Protein AF-A0A3B0MVW6-F1 (afdb_monomer)

InterPro domains:
  IPR001594 Palmitoyltransferase, DHHC domain [PF01529] (169-292)
  IPR039859 Palmitoyltransferase PFA4/ZDHHC16/ZDHHC20/ERF2-like [PTHR12246] (70-344)

pLDDT: mean 76.46, std 26.54, range [25.19, 98.81]

Radius of gyration: 31.31 Å; Cα contacts (8 Å, |Δi|>4): 358; chains: 1; bounding box: 94×56×125 Å

Nearest PDB structures (foldseek):
  6bml-assembly1_A  TM=8.514E-01  e=3.627E-17  Homo sapiens
  6bmm-assembly1_B  TM=8.543E-01  e=1.195E-16  Homo sapiens
  7khm-assembly1_B  TM=8.404E-01  e=5.907E-17  Homo sapiens
  6bmn-assembly1_A  TM=8.237E-01  e=4.756E-17  Homo sapiens
  6bms-assembly1_A  TM=8.047E-01  e=3.345E-16  Danio rerio

Secondary structure (DSSP, 8-state):
--------PPPGGGSHHHHHHHGGG---PPP-PPP----------------------------------GGGGHHHHHHHHHHHHHHHHHIIIIIHHHHHHHHHHHSS--HHHHHHHHHHHHHHHHHHHHHHHHHHS---B---SGGGBTT-TT----S----B-TTSPBPEETTTTEEPPTT-EEETTTTEEETT--EEEGGGTEEE-TTTHHHHHHHHHHHHHHHHHHHHHHHHHHHHHHH-TTS-HHHHHHHHHHHHHHHHHHHHHHHHHHHHHHHHHHT--HHHHHHHHTSS----PPPTT---HHHHHHHHH-S-GGGTTSS-------SS--PPPTHHHHHHHHHHHHHHHHHHHHHHHHHHTT-----------

Foldseek 3Di:
DDDDDDDDDDDPPPPVVVVVVVVVPDDDDDDDDDDDDDDDDDDDDDDDDDPDDDPDDDDDDDDPVVPPPPVLCVLQVVVVVLVCLLVVLLVVQFLVVQQVVCCVPPVDDDPVSVVVVCVLVVLVVQLVVLLVLLQPPAQAADDPDPLFALVDPPDPRPADADDADPVRHFDADPQANTTAFPCWDQDPQVSGIGFVWQACDSNSSHTHHQGRVLSVLLNLVSLLVSLVVSLVRLVVSLVVLVPDPPRDPVSNVSSVVSNVSSVVSNVVSVVVSVVVLVCLQLVHGNVRVVVQVVDPDVDPDGPQQDQGRVVSLCSRQHDDPVCSSPSDHPDPDSSRHGDTYPVVCVVCVVPCVVVVVVVVVVVVVVVVVVPDDDDDDDDDD

Structure (mmCIF, N/CA/C/O backbone):
data_AF-A0A3B0MVW6-F1
#
_entry.id   AF-A0A3B0MVW6-F1
#
loop_
_atom_site.group_PDB
_atom_site.id
_atom_site.type_symbol
_atom_site.label_atom_id
_atom_site.label_alt_id
_atom_site.label_comp_id
_atom_site.label_asym_id
_atom_site.label_entity_id
_atom_site.label_seq_id
_atom_site.pdbx_PDB_ins_code
_atom_site.Cartn_x
_atom_site.Cartn_y
_atom_site.Cartn_z
_atom_site.occupancy
_atom_site.B_iso_or_equiv
_atom_site.auth_seq_id
_atom_site.auth_comp_id
_atom_site.auth_asym_id
_atom_site.auth_atom_id
_atom_site.pdbx_PDB_model_num
ATOM 1 N N . MET A 1 1 ? 53.316 -3.640 49.713 1.00 35.91 1 MET A N 1
ATOM 2 C CA . MET A 1 1 ? 52.157 -4.104 50.487 1.00 35.91 1 MET A CA 1
ATOM 3 C C . MET A 1 1 ? 51.073 -3.049 50.360 1.00 35.91 1 MET A C 1
ATOM 5 O O . MET A 1 1 ? 51.071 -2.122 51.151 1.00 35.91 1 MET A O 1
ATOM 9 N N . ASP A 1 2 ? 50.191 -3.028 49.374 1.00 34.50 2 ASP A N 1
ATOM 10 C CA . ASP A 1 2 ? 50.035 -3.757 48.115 1.00 34.50 2 ASP A CA 1
ATOM 11 C C . ASP A 1 2 ? 49.175 -2.858 47.217 1.00 34.50 2 ASP A C 1
ATOM 13 O O . ASP A 1 2 ? 48.201 -2.274 47.688 1.00 34.50 2 ASP A O 1
ATOM 17 N N . ASP A 1 3 ? 49.570 -2.743 45.950 1.00 37.50 3 ASP A N 1
ATOM 18 C CA . ASP A 1 3 ? 48.736 -2.258 44.850 1.00 37.50 3 ASP A CA 1
ATOM 19 C C . ASP A 1 3 ? 47.790 -3.395 44.438 1.00 37.50 3 ASP A C 1
ATOM 21 O O . ASP A 1 3 ? 48.255 -4.490 44.111 1.00 37.50 3 ASP A O 1
ATOM 25 N N . GLN A 1 4 ? 46.482 -3.143 44.384 1.00 35.66 4 GLN A N 1
ATOM 26 C CA . GLN A 1 4 ? 45.537 -3.996 43.658 1.00 35.66 4 GLN A CA 1
ATOM 27 C C . GLN A 1 4 ? 44.756 -3.158 42.644 1.00 35.66 4 GLN A C 1
ATOM 29 O O . GLN A 1 4 ? 43.814 -2.446 42.975 1.00 35.66 4 GLN A O 1
ATOM 34 N N . ASN A 1 5 ? 45.203 -3.266 41.391 1.00 33.91 5 ASN A N 1
ATOM 35 C CA . ASN A 1 5 ? 44.454 -2.927 40.188 1.00 33.91 5 ASN A CA 1
ATOM 36 C C . ASN A 1 5 ? 43.466 -4.062 39.884 1.00 33.91 5 ASN A C 1
ATOM 38 O O . ASN A 1 5 ? 43.894 -5.186 39.604 1.00 33.91 5 ASN A O 1
ATOM 42 N N . ASP A 1 6 ? 42.174 -3.750 39.852 1.00 35.50 6 AS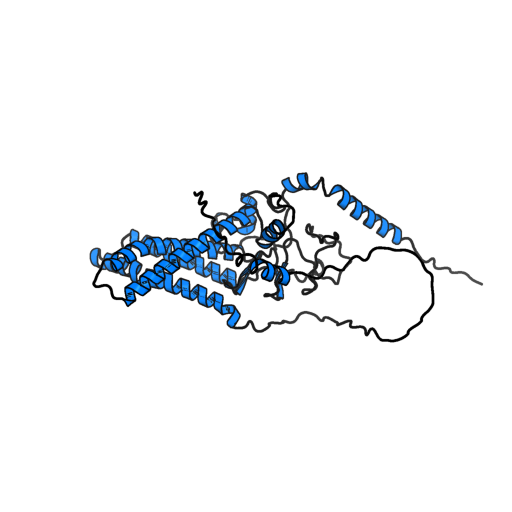P A N 1
ATOM 43 C CA . ASP A 1 6 ? 41.150 -4.631 39.297 1.00 35.50 6 ASP A CA 1
ATOM 44 C C . ASP A 1 6 ? 41.305 -4.713 37.770 1.00 35.50 6 ASP A C 1
ATOM 46 O O . ASP A 1 6 ? 41.082 -3.752 37.030 1.00 35.50 6 ASP A O 1
ATOM 50 N N . LYS A 1 7 ? 41.719 -5.891 37.293 1.00 33.12 7 LYS A N 1
ATOM 51 C CA . LYS A 1 7 ? 41.686 -6.269 35.878 1.00 33.12 7 LYS A CA 1
ATOM 52 C C . LYS A 1 7 ? 40.265 -6.687 35.506 1.00 33.12 7 LYS A C 1
ATOM 54 O O . LYS A 1 7 ? 39.747 -7.666 36.034 1.00 33.12 7 LYS A O 1
ATOM 59 N N . ILE A 1 8 ? 39.685 -5.988 34.537 1.00 31.53 8 ILE A N 1
ATOM 60 C CA . ILE A 1 8 ? 38.515 -6.447 33.786 1.00 31.53 8 ILE A CA 1
ATOM 61 C C . ILE A 1 8 ? 38.961 -7.638 32.927 1.00 31.53 8 ILE A C 1
ATOM 63 O O . ILE A 1 8 ? 39.824 -7.494 32.061 1.00 31.53 8 ILE A O 1
ATOM 67 N N . ILE A 1 9 ? 38.400 -8.815 33.205 1.00 33.56 9 ILE A N 1
ATOM 68 C CA . ILE A 1 9 ? 38.498 -10.007 32.360 1.00 33.56 9 ILE A CA 1
ATOM 69 C C . ILE A 1 9 ? 37.466 -9.826 31.245 1.00 33.56 9 ILE A C 1
ATOM 71 O O . ILE A 1 9 ? 36.275 -9.702 31.520 1.00 33.56 9 ILE A O 1
ATOM 75 N N . ILE A 1 10 ? 37.935 -9.744 30.003 1.00 34.28 10 ILE A N 1
ATOM 76 C CA . ILE A 1 10 ? 37.094 -9.821 28.809 1.00 34.28 10 ILE A CA 1
ATOM 77 C C . ILE A 1 10 ? 37.116 -11.293 28.394 1.00 34.28 10 ILE A C 1
ATOM 79 O O . ILE A 1 10 ? 38.193 -11.829 28.143 1.00 34.28 10 ILE A O 1
ATOM 83 N N . ASP A 1 11 ? 35.950 -11.939 28.390 1.00 31.08 11 ASP A N 1
ATOM 84 C CA . ASP A 1 11 ? 35.772 -13.306 27.895 1.00 31.08 11 ASP A CA 1
ATOM 85 C C . ASP A 1 11 ? 36.187 -13.389 26.413 1.00 31.08 11 ASP A C 1
ATOM 87 O O . ASP A 1 11 ? 35.644 -12.680 25.564 1.00 31.08 11 ASP A O 1
ATOM 91 N N . GLU A 1 12 ? 37.140 -14.271 26.101 1.00 37.81 12 GLU A N 1
ATOM 92 C CA . GLU A 1 12 ? 37.668 -14.527 24.747 1.00 37.81 12 GLU A CA 1
ATOM 93 C C . GLU A 1 12 ? 36.702 -15.329 23.844 1.00 37.81 12 GLU A C 1
ATOM 95 O O . GLU A 1 12 ? 37.015 -15.597 22.687 1.00 37.81 12 GLU A O 1
ATOM 100 N N . ASP A 1 13 ? 35.490 -15.651 24.303 1.00 37.66 13 ASP A N 1
ATOM 101 C CA . ASP A 1 13 ? 34.537 -16.488 23.554 1.00 37.66 13 ASP A CA 1
ATOM 102 C C . ASP A 1 13 ? 33.644 -15.716 22.556 1.00 37.66 13 ASP A C 1
ATOM 104 O O . ASP A 1 13 ? 32.776 -16.307 21.910 1.00 37.66 13 ASP A O 1
ATOM 108 N N . PHE A 1 14 ? 33.838 -14.401 22.380 1.00 33.31 14 PHE A N 1
ATOM 109 C CA . PHE A 1 14 ? 33.012 -13.593 21.464 1.00 33.31 14 PHE A CA 1
ATOM 110 C C . PHE A 1 14 ? 33.599 -13.426 20.046 1.00 33.31 14 PHE A C 1
ATOM 112 O O . PHE A 1 14 ? 32.876 -13.025 19.132 1.00 33.31 14 PHE A O 1
ATOM 119 N N . GLU A 1 15 ? 34.873 -13.771 19.813 1.00 34.25 15 GLU A N 1
ATOM 120 C CA . GLU A 1 15 ? 35.522 -13.602 18.495 1.00 34.25 15 GLU A CA 1
ATOM 121 C C . GLU A 1 15 ? 35.355 -14.800 17.534 1.00 34.25 15 GLU A C 1
ATOM 123 O O . GLU A 1 15 ? 35.501 -14.638 16.317 1.00 34.25 15 GLU A O 1
ATOM 128 N N . ASP A 1 16 ? 34.983 -15.991 18.017 1.00 36.12 16 ASP A N 1
ATOM 129 C CA . ASP A 1 16 ? 34.951 -17.207 17.179 1.00 36.12 16 ASP A CA 1
ATOM 130 C C . ASP A 1 16 ? 33.606 -17.482 16.476 1.00 36.12 16 ASP A C 1
ATOM 132 O O . ASP A 1 16 ? 33.534 -18.268 15.520 1.00 36.12 16 ASP A O 1
ATOM 136 N N . THR A 1 17 ? 32.533 -16.780 16.851 1.00 35.75 17 THR A N 1
ATOM 137 C CA . THR A 1 17 ? 31.243 -16.855 16.139 1.00 35.75 17 THR A CA 1
ATOM 138 C C . THR A 1 17 ? 31.172 -15.968 14.896 1.00 35.75 17 THR A C 1
ATOM 140 O O . THR A 1 17 ? 30.440 -16.297 13.962 1.00 35.75 17 THR A O 1
ATOM 143 N N . GLU A 1 18 ? 31.958 -14.890 14.818 1.00 35.94 18 GLU A N 1
ATOM 144 C CA . GLU A 1 18 ? 31.921 -13.969 13.671 1.00 35.94 18 GLU A CA 1
ATOM 145 C C . GLU A 1 18 ? 32.776 -14.466 12.488 1.00 35.94 18 GLU A C 1
ATOM 147 O O . GLU A 1 18 ? 32.413 -14.279 11.322 1.00 35.94 18 GLU A O 1
ATOM 152 N N . LYS A 1 19 ? 33.853 -15.220 12.763 1.00 33.47 19 LYS A N 1
ATOM 153 C CA . LYS A 1 19 ? 34.690 -15.847 11.721 1.00 33.47 19 LYS A CA 1
ATOM 154 C C . LYS A 1 19 ? 33.980 -16.958 10.943 1.00 33.47 19 LYS A C 1
ATOM 156 O O . LYS A 1 19 ? 34.236 -17.113 9.752 1.00 33.47 19 LYS A O 1
ATOM 161 N N . ASN A 1 20 ? 33.050 -17.690 11.559 1.00 33.62 20 ASN A N 1
ATOM 162 C CA . ASN A 1 20 ? 32.377 -18.821 10.905 1.00 33.62 20 ASN A CA 1
ATOM 163 C C . ASN A 1 20 ? 31.206 -18.425 9.983 1.00 33.62 20 ASN A C 1
ATOM 165 O O . ASN A 1 20 ? 30.784 -19.229 9.151 1.00 33.62 20 ASN A O 1
ATOM 169 N N . VAL A 1 21 ? 30.689 -17.194 10.066 1.00 34.56 21 VAL A N 1
ATOM 170 C CA . VAL A 1 21 ? 29.580 -16.740 9.200 1.00 34.56 21 VAL A CA 1
ATOM 171 C C . VAL A 1 21 ? 30.094 -16.160 7.873 1.00 34.56 21 VAL A C 1
ATOM 173 O O . VAL A 1 21 ? 29.443 -16.311 6.833 1.00 34.56 21 VAL A O 1
ATOM 176 N N . LEU A 1 22 ? 31.299 -15.578 7.867 1.00 32.88 22 LEU A N 1
ATOM 177 C CA . LEU A 1 22 ? 31.880 -14.901 6.701 1.00 32.88 22 LEU A CA 1
ATOM 178 C C . LEU A 1 22 ? 32.465 -15.845 5.631 1.00 32.88 22 LEU A C 1
ATOM 180 O O . LEU A 1 22 ? 32.549 -15.453 4.465 1.00 32.88 22 LEU A O 1
ATOM 184 N N . ASP A 1 23 ? 32.790 -17.097 5.963 1.00 33.84 23 ASP A N 1
ATOM 185 C CA . ASP A 1 23 ? 33.356 -18.056 4.996 1.00 33.84 23 ASP A CA 1
ATOM 186 C C . ASP A 1 23 ? 32.309 -18.744 4.093 1.00 33.84 23 ASP A C 1
ATOM 188 O O . ASP A 1 23 ? 32.658 -19.361 3.084 1.00 33.84 23 ASP A O 1
ATOM 192 N N . SER A 1 24 ? 31.010 -18.578 4.370 1.00 32.91 24 SER A N 1
ATOM 193 C CA . SER A 1 24 ? 29.929 -19.209 3.589 1.00 32.91 24 SER A CA 1
ATOM 194 C C . SER A 1 24 ? 29.554 -18.481 2.282 1.00 32.91 24 SER A C 1
ATOM 196 O O . SER A 1 24 ? 28.826 -19.036 1.457 1.00 32.91 24 SER A O 1
ATOM 198 N N . TYR A 1 25 ? 30.088 -17.275 2.041 1.00 31.88 25 TYR A N 1
ATOM 199 C CA . TYR A 1 25 ? 29.772 -16.445 0.863 1.00 31.88 25 TYR A CA 1
ATOM 200 C C . TYR A 1 25 ? 30.957 -16.182 -0.083 1.00 31.88 25 TYR A C 1
ATOM 202 O O . TYR A 1 25 ? 30.869 -15.340 -0.984 1.00 31.88 25 TYR A O 1
ATOM 210 N N . ARG A 1 26 ? 32.065 -16.921 0.047 1.00 27.62 26 ARG A N 1
ATOM 211 C CA . ARG A 1 26 ? 33.210 -16.781 -0.865 1.00 27.62 26 ARG A CA 1
ATOM 212 C C . ARG A 1 26 ? 32.991 -17.555 -2.169 1.00 27.62 26 ARG A C 1
ATOM 214 O O . ARG A 1 26 ? 33.147 -18.770 -2.237 1.00 27.62 26 ARG A O 1
ATOM 221 N N . ILE A 1 27 ? 32.672 -16.832 -3.242 1.00 32.84 27 ILE A N 1
ATOM 222 C CA . ILE A 1 27 ? 32.778 -17.346 -4.616 1.00 32.84 27 ILE A CA 1
ATOM 223 C C . ILE A 1 27 ? 34.277 -17.523 -4.942 1.00 32.84 27 ILE A C 1
ATOM 225 O O . ILE A 1 27 ? 35.042 -16.585 -4.705 1.00 32.84 27 ILE A O 1
ATOM 229 N N . PRO A 1 28 ? 34.737 -18.663 -5.499 1.00 28.55 28 PRO A N 1
ATOM 230 C CA . PRO A 1 28 ? 36.160 -18.884 -5.751 1.00 28.55 28 PRO A CA 1
ATOM 231 C C . PRO A 1 28 ? 36.684 -17.933 -6.833 1.00 28.55 28 PRO A C 1
ATOM 233 O O . PRO A 1 28 ? 36.328 -18.048 -8.008 1.00 28.55 28 PRO A O 1
ATOM 236 N N . THR A 1 29 ? 37.564 -17.005 -6.463 1.00 30.70 29 THR A N 1
ATOM 237 C CA . THR A 1 29 ? 38.354 -16.232 -7.425 1.00 30.70 29 THR A CA 1
ATOM 238 C C . THR A 1 29 ? 39.538 -17.071 -7.893 1.00 30.70 29 THR A C 1
ATOM 240 O O . THR A 1 29 ? 40.352 -17.535 -7.096 1.00 30.70 29 THR A O 1
ATOM 243 N N . ARG A 1 30 ? 39.615 -17.269 -9.210 1.00 28.45 30 ARG A N 1
ATOM 244 C CA . ARG A 1 30 ? 40.700 -17.942 -9.928 1.00 28.45 30 ARG A CA 1
ATOM 245 C C . ARG A 1 30 ? 42.053 -17.336 -9.522 1.00 28.45 30 ARG A C 1
ATOM 247 O O . ARG A 1 30 ? 42.247 -16.133 -9.674 1.00 28.45 30 ARG A O 1
ATOM 254 N N . ARG A 1 31 ? 42.969 -18.168 -9.014 1.00 26.77 31 ARG A N 1
ATOM 255 C CA . ARG A 1 31 ? 44.375 -17.807 -8.768 1.00 26.77 31 ARG A CA 1
ATOM 256 C C . ARG A 1 31 ? 45.007 -17.302 -10.067 1.00 26.77 31 ARG A C 1
ATOM 258 O O . ARG A 1 31 ? 44.973 -17.997 -11.079 1.00 26.77 31 ARG A O 1
ATOM 265 N N . THR A 1 32 ? 45.589 -16.113 -10.006 1.00 28.41 32 THR A N 1
ATOM 266 C CA . THR A 1 32 ? 46.620 -15.633 -10.925 1.00 28.41 32 THR A CA 1
ATOM 267 C C . THR A 1 32 ? 47.927 -16.338 -10.564 1.00 28.41 32 THR A C 1
ATOM 269 O O . THR A 1 32 ? 48.502 -16.060 -9.509 1.00 28.41 32 THR A O 1
ATOM 272 N N . GLU A 1 33 ? 48.366 -17.284 -11.390 1.00 30.30 33 GLU A N 1
ATOM 273 C CA . GLU A 1 33 ? 49.741 -17.783 -11.342 1.00 30.30 33 GLU A CA 1
ATOM 274 C C . GLU A 1 33 ? 50.641 -16.835 -12.133 1.00 30.30 33 GLU A C 1
ATOM 276 O O . GLU A 1 33 ? 50.281 -16.367 -13.211 1.00 30.30 33 GLU A O 1
ATOM 281 N N . LYS A 1 34 ? 51.766 -16.499 -11.501 1.00 28.83 34 LYS A N 1
ATOM 282 C CA . LYS A 1 34 ? 52.817 -15.616 -11.992 1.00 28.83 34 LYS A CA 1
ATOM 283 C C . LYS A 1 34 ? 53.531 -16.240 -13.186 1.00 28.83 34 LYS A C 1
ATOM 285 O O . LYS A 1 34 ? 53.834 -17.432 -13.166 1.00 28.83 34 LYS A O 1
ATOM 290 N N . ASP A 1 35 ? 53.871 -15.383 -14.137 1.00 28.61 35 ASP A N 1
ATOM 291 C CA . ASP A 1 35 ? 54.843 -15.642 -15.189 1.00 28.61 35 ASP A CA 1
ATOM 292 C C . ASP A 1 35 ? 56.196 -16.068 -14.595 1.00 28.61 35 ASP A C 1
ATOM 294 O O . ASP A 1 35 ? 56.714 -15.428 -13.678 1.00 28.61 35 ASP A O 1
ATOM 298 N N . ASN A 1 36 ? 56.764 -17.141 -15.142 1.00 27.59 36 ASN A N 1
ATOM 299 C CA . ASN A 1 36 ? 58.202 -17.381 -15.194 1.00 27.59 36 ASN A CA 1
ATOM 300 C C . ASN A 1 36 ? 58.505 -18.099 -16.517 1.00 27.59 36 ASN A C 1
ATOM 302 O O . ASN A 1 36 ? 57.854 -19.082 -16.873 1.00 27.59 36 ASN A O 1
ATOM 306 N N . GLU A 1 37 ? 59.461 -17.542 -17.250 1.00 31.14 37 GLU A N 1
ATOM 307 C CA . GLU A 1 37 ? 59.842 -17.885 -18.618 1.00 31.14 37 GLU A CA 1
ATOM 308 C C . GLU A 1 37 ? 60.643 -19.201 -18.736 1.00 31.14 37 GLU A C 1
ATOM 310 O O . GLU A 1 37 ? 61.277 -19.645 -17.780 1.00 31.14 37 GLU A O 1
ATOM 315 N N . ASN A 1 38 ? 60.693 -19.706 -19.981 1.00 27.23 38 ASN A N 1
ATOM 316 C CA . ASN A 1 38 ? 61.663 -20.637 -20.593 1.00 27.23 38 ASN A CA 1
ATOM 317 C C . ASN A 1 38 ? 61.437 -22.160 -20.462 1.00 27.23 38 ASN A C 1
ATOM 319 O O . ASN A 1 38 ? 61.900 -22.778 -19.514 1.00 27.23 38 ASN A O 1
ATOM 323 N N . GLU A 1 39 ? 60.841 -22.786 -21.494 1.00 28.84 39 GLU A N 1
ATOM 324 C CA . GLU A 1 39 ? 61.505 -23.785 -22.374 1.00 28.84 39 GLU A CA 1
ATOM 325 C C . GLU A 1 39 ? 60.558 -24.374 -23.462 1.00 28.84 39 GLU A C 1
ATOM 327 O O . GLU A 1 39 ? 59.334 -24.282 -23.333 1.00 28.84 39 GLU A O 1
ATOM 332 N N . PRO A 1 40 ? 61.091 -24.924 -24.580 1.00 30.55 40 PRO A N 1
ATOM 333 C CA . PRO A 1 40 ? 60.383 -25.011 -25.859 1.00 30.55 40 PRO A CA 1
ATOM 334 C C . PRO A 1 40 ? 59.656 -26.340 -26.153 1.00 30.55 40 PRO A C 1
ATOM 336 O O . PRO A 1 40 ? 60.060 -27.424 -25.750 1.00 30.55 40 PRO A O 1
ATOM 339 N N . LEU A 1 41 ? 58.595 -26.196 -26.960 1.00 29.83 41 LEU A N 1
ATOM 340 C CA . LEU A 1 41 ? 57.995 -27.123 -27.935 1.00 29.83 41 LEU A CA 1
ATOM 341 C C . LEU A 1 41 ? 58.355 -28.617 -27.842 1.00 29.83 41 LEU A C 1
ATOM 343 O O . LEU A 1 41 ? 59.402 -29.022 -28.335 1.00 29.83 41 LEU A O 1
ATOM 347 N N . LEU A 1 42 ? 57.383 -29.461 -27.465 1.00 29.36 42 LEU A N 1
ATOM 348 C CA . LEU A 1 42 ? 57.302 -30.834 -27.978 1.00 29.36 42 LEU A CA 1
ATOM 349 C C . LEU A 1 42 ? 55.853 -31.335 -28.120 1.00 29.36 42 LEU A C 1
ATOM 351 O O . LEU A 1 42 ? 55.031 -31.317 -27.206 1.00 29.36 42 LEU A O 1
ATOM 355 N N . HIS A 1 43 ? 55.584 -31.802 -29.336 1.00 30.81 43 HIS A N 1
ATOM 356 C CA . HIS A 1 43 ? 54.401 -32.485 -2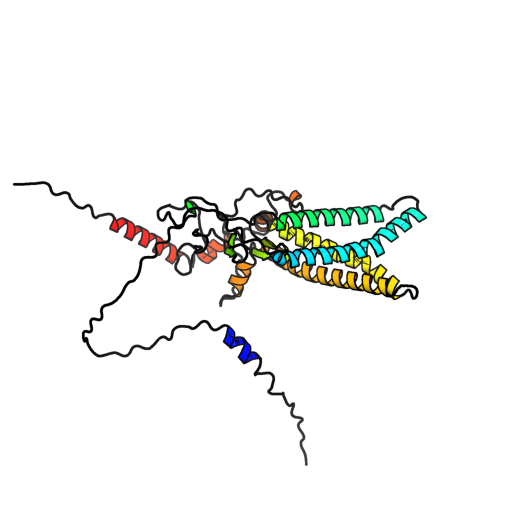9.842 1.00 30.81 43 HIS A CA 1
ATOM 357 C C . HIS A 1 43 ? 53.758 -33.491 -28.866 1.00 30.81 43 HIS A C 1
ATOM 359 O O . HIS A 1 43 ? 54.382 -34.482 -28.486 1.00 30.81 43 HIS A O 1
ATOM 365 N N . LYS A 1 44 ? 52.438 -33.385 -28.649 1.00 29.31 44 LYS A N 1
ATOM 366 C CA . LYS A 1 44 ? 51.606 -34.586 -28.465 1.00 29.31 44 LYS A CA 1
ATOM 367 C C . LYS A 1 44 ? 50.172 -34.388 -28.953 1.00 29.31 44 LYS A C 1
ATOM 369 O O . LYS A 1 44 ? 49.326 -33.808 -28.284 1.00 29.31 44 LYS A O 1
ATOM 374 N N . LYS A 1 45 ? 49.905 -34.938 -30.143 1.00 28.67 45 LYS A N 1
ATOM 375 C CA . LYS A 1 45 ? 48.559 -35.287 -30.612 1.00 28.67 45 LYS A CA 1
ATOM 376 C C . LYS A 1 45 ? 47.894 -36.179 -29.560 1.00 28.67 45 LYS A C 1
ATOM 378 O O . LYS A 1 45 ? 48.427 -37.240 -29.235 1.00 28.67 45 LYS A O 1
ATOM 383 N N . ARG A 1 46 ? 46.695 -35.810 -29.111 1.00 25.67 46 ARG A N 1
ATOM 384 C CA . ARG A 1 46 ? 45.713 -36.780 -28.622 1.00 25.67 46 ARG A CA 1
ATOM 385 C C . ARG A 1 46 ? 44.329 -36.413 -29.140 1.00 25.67 46 ARG A C 1
ATOM 387 O O . ARG A 1 46 ? 43.794 -35.347 -28.869 1.00 25.67 46 ARG A O 1
ATOM 394 N N . THR A 1 47 ? 43.838 -37.319 -29.967 1.00 27.47 47 THR A N 1
ATOM 395 C CA . THR A 1 47 ? 42.512 -37.403 -30.562 1.00 27.47 47 THR A CA 1
ATOM 396 C C . THR A 1 47 ? 41.469 -37.838 -29.528 1.00 27.47 47 THR A C 1
ATOM 398 O O . THR A 1 47 ? 41.825 -38.436 -28.512 1.00 27.47 47 THR A O 1
ATOM 401 N N . ASN A 1 48 ? 40.195 -37.627 -29.891 1.00 25.81 48 ASN A N 1
ATOM 402 C CA . ASN A 1 48 ? 38.936 -38.036 -29.239 1.00 25.81 48 ASN A CA 1
ATOM 403 C C . ASN A 1 48 ? 38.389 -36.973 -28.260 1.00 25.81 48 ASN A C 1
ATOM 405 O O . ASN A 1 48 ? 39.116 -36.482 -27.416 1.00 25.81 48 ASN A O 1
ATOM 409 N N . SER A 1 49 ? 37.114 -36.574 -28.264 1.00 25.19 49 SER A N 1
ATOM 410 C CA . SER A 1 49 ? 35.927 -37.080 -28.956 1.00 25.19 49 SER A CA 1
ATOM 411 C C . SER A 1 49 ? 34.777 -36.069 -28.758 1.00 25.19 49 SER A C 1
ATOM 413 O O . SER A 1 49 ? 34.618 -35.543 -27.662 1.00 25.19 49 SER A O 1
ATOM 415 N N . SER A 1 50 ? 33.943 -35.883 -29.787 1.00 29.92 50 SER A N 1
ATOM 416 C CA . SER A 1 50 ? 32.498 -35.602 -29.692 1.00 29.92 50 SER A CA 1
ATOM 417 C C . SER A 1 50 ? 32.020 -34.438 -28.796 1.00 29.92 50 SER A C 1
ATOM 419 O O . SER A 1 50 ? 31.433 -34.662 -27.736 1.00 29.92 50 SER A O 1
ATOM 421 N N . SER A 1 51 ? 32.054 -33.209 -29.315 1.00 29.27 51 SER A N 1
ATOM 422 C CA . SER A 1 51 ? 31.134 -32.153 -28.862 1.00 29.27 51 SER A CA 1
ATOM 423 C C . SER A 1 51 ? 29.867 -32.206 -29.709 1.00 29.27 51 SER A C 1
ATOM 425 O O . SER A 1 51 ? 29.772 -31.582 -30.764 1.00 29.27 51 SER A O 1
ATOM 427 N N . LYS A 1 52 ? 28.900 -33.008 -29.252 1.00 30.81 52 LYS A N 1
ATOM 428 C CA . LYS A 1 52 ? 27.535 -33.018 -29.780 1.00 30.81 52 LYS A CA 1
ATOM 429 C C . LYS A 1 52 ? 26.963 -31.604 -29.699 1.00 30.81 52 LYS A C 1
ATOM 431 O O . LYS A 1 52 ? 26.821 -31.032 -28.622 1.00 30.81 52 LYS A O 1
ATOM 436 N N . THR A 1 53 ? 26.610 -31.080 -30.862 1.00 33.12 53 THR A N 1
ATOM 437 C CA . THR A 1 53 ? 25.630 -30.018 -31.064 1.00 33.12 53 THR A CA 1
ATOM 438 C C . THR A 1 53 ? 24.414 -30.216 -30.158 1.00 33.12 53 THR A C 1
ATOM 440 O O . THR A 1 53 ? 23.763 -31.257 -30.218 1.00 33.12 53 THR A O 1
ATOM 443 N N . CYS A 1 54 ? 24.061 -29.206 -29.363 1.00 29.55 54 CYS A N 1
ATOM 444 C CA . CYS A 1 54 ? 22.721 -29.088 -28.791 1.00 29.55 54 CYS A CA 1
ATOM 445 C C . CYS A 1 54 ? 22.165 -27.705 -29.139 1.00 29.55 54 CYS A C 1
ATOM 447 O O . CYS A 1 54 ? 22.031 -26.817 -28.301 1.00 29.55 54 CYS A O 1
ATOM 449 N N . PHE A 1 55 ? 21.876 -27.527 -30.429 1.00 28.33 55 PHE A N 1
ATOM 450 C CA . PHE A 1 55 ? 20.902 -26.551 -30.896 1.00 28.33 55 PHE A CA 1
ATOM 451 C C . PHE A 1 55 ? 19.533 -27.079 -30.444 1.00 28.33 55 PHE A C 1
ATOM 453 O O . PHE A 1 55 ? 18.912 -27.898 -31.116 1.00 28.33 55 PHE A O 1
ATOM 460 N N . ARG A 1 56 ? 19.089 -26.695 -29.244 1.00 29.61 56 ARG A N 1
ATOM 461 C CA . ARG A 1 56 ? 17.686 -26.879 -28.865 1.00 29.61 56 ARG A CA 1
ATOM 462 C C . ARG A 1 56 ? 16.899 -25.778 -29.559 1.00 29.61 56 ARG A C 1
ATOM 464 O O . ARG A 1 56 ? 17.032 -24.610 -29.200 1.00 29.61 56 ARG A O 1
ATOM 471 N N . SER A 1 57 ? 16.109 -26.155 -30.561 1.00 28.91 57 SER A N 1
ATOM 472 C CA . SER A 1 57 ? 15.059 -25.285 -31.073 1.00 28.91 57 SER A CA 1
ATOM 473 C C . SER A 1 57 ? 14.128 -24.944 -29.906 1.00 28.91 57 SER A C 1
ATOM 475 O O . SER A 1 57 ? 13.571 -25.821 -29.246 1.00 28.91 57 SER A O 1
ATOM 477 N N . MET A 1 58 ? 14.022 -23.658 -29.583 1.00 34.97 58 MET A N 1
ATOM 478 C CA . MET A 1 58 ? 12.981 -23.163 -28.693 1.00 34.97 58 MET A CA 1
ATOM 479 C C . MET A 1 58 ? 11.858 -22.669 -29.587 1.00 34.97 58 MET A C 1
ATOM 481 O O . MET A 1 58 ? 11.923 -21.583 -30.160 1.00 34.97 58 MET A O 1
ATOM 485 N N . GLY A 1 59 ? 10.870 -23.547 -29.748 1.00 28.92 59 GLY A N 1
ATOM 486 C CA . GLY A 1 59 ? 9.563 -23.186 -30.260 1.00 28.92 59 GLY A CA 1
ATOM 487 C C . GLY A 1 59 ? 8.911 -22.116 -29.386 1.00 28.92 59 GLY A C 1
ATOM 488 O O . GLY A 1 59 ? 9.220 -21.969 -28.202 1.00 28.92 59 GLY A O 1
ATOM 489 N N . SER A 1 60 ? 8.034 -21.370 -30.049 1.00 31.92 60 SER A N 1
ATOM 490 C CA . SER A 1 60 ? 7.107 -20.371 -29.533 1.00 31.92 60 SER A CA 1
ATOM 491 C C . SER A 1 60 ? 6.478 -20.724 -28.183 1.00 31.92 60 SER A C 1
ATOM 493 O O . SER A 1 60 ? 6.276 -21.888 -27.850 1.00 31.92 60 SER A O 1
ATOM 495 N N . ALA A 1 61 ? 6.149 -19.654 -27.461 1.00 48.31 61 ALA A N 1
ATOM 496 C CA . ALA A 1 61 ? 5.321 -19.588 -26.272 1.00 48.31 61 ALA A CA 1
ATOM 497 C C . ALA A 1 61 ? 4.233 -20.670 -26.204 1.00 48.31 61 ALA A C 1
ATOM 499 O O . ALA A 1 61 ? 3.396 -20.746 -27.094 1.00 48.31 61 ALA A O 1
ATOM 500 N N . ASP A 1 62 ? 4.222 -21.416 -25.100 1.00 36.88 62 ASP A N 1
ATOM 501 C CA . ASP A 1 62 ? 2.995 -21.779 -24.402 1.00 36.88 62 ASP A CA 1
ATOM 502 C C . ASP A 1 62 ? 3.297 -22.103 -22.933 1.00 36.88 62 ASP A C 1
ATOM 504 O O . ASP A 1 62 ? 4.399 -22.512 -22.560 1.00 36.88 62 ASP A O 1
ATOM 508 N N . GLY A 1 63 ? 2.330 -21.768 -22.083 1.00 40.69 63 GLY A N 1
ATOM 509 C CA . GLY A 1 63 ? 2.505 -21.472 -20.669 1.00 40.69 63 GLY A CA 1
ATOM 510 C C . GLY A 1 63 ? 3.188 -22.546 -19.830 1.00 40.69 63 GLY A C 1
ATOM 511 O O . GLY A 1 63 ? 2.669 -23.641 -19.638 1.00 40.69 63 GLY A O 1
ATOM 512 N N . ASN A 1 64 ? 4.256 -22.147 -19.139 1.00 36.22 64 ASN A N 1
ATOM 513 C CA . ASN A 1 64 ? 4.576 -22.757 -17.859 1.00 36.22 64 ASN A CA 1
ATOM 514 C C . ASN A 1 64 ? 3.766 -22.029 -16.775 1.00 36.22 64 ASN A C 1
ATOM 516 O O . ASN A 1 64 ? 4.302 -21.258 -15.978 1.00 36.22 64 ASN A O 1
ATOM 520 N N . ASN A 1 65 ? 2.449 -22.261 -16.763 1.00 42.97 65 ASN A N 1
ATOM 521 C CA . ASN A 1 65 ? 1.663 -22.140 -15.537 1.00 42.97 65 ASN A CA 1
ATOM 522 C C . ASN A 1 65 ? 2.144 -23.267 -14.614 1.00 42.97 65 ASN A C 1
ATOM 524 O O . ASN A 1 65 ? 1.471 -24.280 -14.432 1.00 42.97 65 ASN A O 1
ATOM 528 N N . GLY A 1 66 ? 3.348 -23.113 -14.056 1.00 49.31 66 GLY A N 1
ATOM 529 C CA . GLY A 1 66 ? 3.739 -23.876 -12.886 1.00 49.31 66 GLY A CA 1
ATOM 530 C C . GLY A 1 66 ? 2.661 -23.597 -11.856 1.00 49.31 66 GLY A C 1
ATOM 531 O O . GLY A 1 66 ? 2.499 -22.439 -11.468 1.00 49.31 66 GLY A O 1
ATOM 532 N N . SER A 1 67 ? 1.861 -24.618 -11.533 1.00 51.81 67 SER A N 1
ATOM 533 C CA . SER A 1 67 ? 0.781 -24.538 -10.552 1.00 51.81 67 SER A CA 1
ATOM 534 C C . SER A 1 67 ? 1.283 -23.704 -9.382 1.00 51.81 67 SER A C 1
ATOM 536 O O . SER A 1 67 ? 2.231 -24.107 -8.700 1.00 51.81 67 SER A O 1
ATOM 538 N N . ARG A 1 68 ? 0.755 -22.479 -9.231 1.00 62.62 68 ARG A N 1
ATOM 539 C CA . ARG A 1 68 ? 1.153 -21.615 -8.123 1.00 62.62 68 ARG A CA 1
ATOM 540 C C . ARG A 1 68 ? 0.744 -22.375 -6.882 1.00 62.62 68 ARG A C 1
ATOM 542 O O . ARG A 1 68 ? -0.444 -22.505 -6.604 1.00 62.62 68 ARG A O 1
ATOM 549 N N . SER A 1 69 ? 1.739 -22.920 -6.199 1.00 79.62 69 SER A N 1
ATOM 550 C CA . SER A 1 69 ? 1.530 -23.670 -4.979 1.00 79.62 69 SER A CA 1
ATOM 551 C C . SER A 1 69 ? 0.637 -22.853 -4.053 1.00 79.62 69 SER A C 1
ATOM 553 O O . SER A 1 69 ? 0.888 -21.661 -3.856 1.00 79.62 69 SER A O 1
ATOM 555 N N . VAL A 1 70 ? -0.402 -23.476 -3.495 1.00 81.44 70 VAL A N 1
ATOM 556 C CA . VAL A 1 70 ? -1.315 -22.822 -2.542 1.00 81.44 70 VAL A CA 1
ATOM 557 C C . VAL A 1 70 ? -0.520 -22.200 -1.385 1.00 81.44 70 VAL A C 1
ATOM 559 O O . VAL A 1 70 ? -0.883 -21.143 -0.875 1.00 81.44 70 VAL A O 1
ATOM 562 N N . PHE A 1 71 ? 0.642 -22.777 -1.060 1.00 88.38 71 PHE A N 1
ATOM 563 C CA . PHE A 1 71 ? 1.581 -22.259 -0.068 1.00 88.38 71 PHE A CA 1
ATOM 564 C C . PHE A 1 71 ? 2.097 -20.838 -0.362 1.00 88.38 71 PHE A C 1
ATOM 566 O O . PHE A 1 71 ? 2.375 -20.096 0.576 1.00 88.38 71 PHE A O 1
ATOM 573 N N . ASN A 1 72 ? 2.151 -20.401 -1.625 1.00 88.50 72 ASN A N 1
ATOM 574 C CA . ASN A 1 72 ? 2.571 -19.038 -1.980 1.00 88.50 72 ASN A CA 1
ATOM 575 C C . ASN A 1 72 ? 1.562 -17.967 -1.527 1.00 88.50 72 ASN A C 1
ATOM 577 O O . ASN A 1 72 ? 1.904 -16.789 -1.466 1.00 88.50 72 ASN A O 1
ATOM 581 N N . TYR A 1 73 ? 0.325 -18.362 -1.208 1.00 92.75 73 TYR A N 1
ATOM 582 C CA . TYR A 1 73 ? -0.703 -17.468 -0.673 1.00 92.75 73 TYR A CA 1
ATOM 583 C C . TYR A 1 73 ? -0.721 -17.416 0.860 1.00 92.75 73 TYR A C 1
ATOM 585 O O . TYR A 1 73 ? -1.460 -16.606 1.413 1.00 92.75 73 TYR A O 1
ATOM 593 N N . LEU A 1 74 ? 0.093 -18.210 1.568 1.00 94.88 74 LEU A N 1
ATOM 594 C CA . LEU A 1 74 ? 0.139 -18.161 3.035 1.00 94.88 74 LEU A CA 1
ATOM 595 C C . LEU A 1 74 ? 0.440 -16.757 3.592 1.00 94.88 74 LEU A C 1
ATOM 597 O O . LEU A 1 74 ? -0.284 -16.342 4.495 1.00 94.88 74 LEU A O 1
ATOM 601 N N . PRO A 1 75 ? 1.409 -15.979 3.059 1.00 96.44 75 PRO A N 1
ATOM 602 C CA . PRO A 1 75 ? 1.652 -14.622 3.556 1.00 96.44 75 PRO A CA 1
ATOM 603 C C . PRO A 1 75 ? 0.455 -13.687 3.339 1.00 96.44 75 PRO A C 1
ATOM 605 O O . PRO A 1 75 ? 0.141 -12.875 4.203 1.00 96.44 75 PRO A O 1
ATOM 608 N N . VAL A 1 76 ? -0.245 -13.832 2.209 1.00 96.00 76 VAL A N 1
ATOM 609 C CA . VAL A 1 76 ? -1.467 -13.074 1.884 1.00 96.00 76 VAL A CA 1
ATOM 610 C C . VAL A 1 76 ? -2.575 -13.394 2.889 1.00 96.00 76 VAL A C 1
ATOM 612 O O . VAL A 1 76 ? -3.167 -12.490 3.472 1.00 96.00 76 VAL A O 1
ATOM 615 N N . ILE A 1 77 ? -2.837 -14.684 3.123 1.00 96.44 77 ILE A N 1
ATOM 616 C CA . ILE A 1 77 ? -3.861 -15.144 4.072 1.00 96.44 77 ILE A CA 1
ATOM 617 C C . ILE A 1 77 ? -3.530 -14.658 5.485 1.00 96.44 77 ILE A C 1
ATOM 619 O O . ILE A 1 77 ? -4.412 -14.165 6.183 1.00 96.44 77 ILE A O 1
ATOM 623 N N . PHE A 1 78 ? -2.261 -14.745 5.888 1.00 96.62 78 PHE A N 1
ATOM 624 C CA . PHE A 1 78 ? -1.806 -14.254 7.183 1.00 96.62 78 PHE A CA 1
ATOM 625 C C . PHE A 1 78 ? -2.015 -12.742 7.333 1.00 96.62 78 PHE A C 1
ATOM 627 O O . PHE A 1 78 ? -2.567 -12.306 8.340 1.00 96.62 78 PHE A O 1
ATOM 634 N N . ALA A 1 79 ? -1.645 -11.944 6.327 1.00 95.50 79 ALA A N 1
ATOM 635 C CA . ALA A 1 79 ? -1.864 -10.499 6.356 1.00 95.50 79 ALA A CA 1
ATOM 636 C C . ALA A 1 79 ? -3.358 -10.159 6.494 1.00 95.50 79 ALA A C 1
ATOM 638 O O . ALA A 1 79 ? -3.737 -9.383 7.371 1.00 95.50 79 ALA A O 1
ATOM 639 N N . LEU A 1 80 ? -4.220 -10.791 5.688 1.00 96.12 80 LEU A N 1
ATOM 640 C CA . LEU A 1 80 ? -5.673 -10.606 5.767 1.00 96.12 80 LEU A CA 1
ATOM 641 C C . LEU A 1 80 ? -6.240 -11.015 7.131 1.00 96.12 80 LEU A C 1
ATOM 643 O O . LEU A 1 80 ? -7.116 -10.328 7.657 1.00 96.12 80 LEU A O 1
ATOM 647 N N . PHE A 1 81 ? -5.733 -12.100 7.718 1.00 96.94 81 PHE A N 1
ATOM 648 C CA . PHE A 1 81 ? -6.115 -12.536 9.058 1.00 96.94 81 PHE A CA 1
ATOM 649 C C . PHE A 1 81 ? -5.750 -11.491 10.119 1.00 96.94 81 PHE A C 1
ATOM 651 O O . PHE A 1 81 ? -6.618 -11.102 10.898 1.00 96.94 81 PHE A O 1
ATOM 658 N N . VAL A 1 82 ? -4.517 -10.972 10.111 1.00 96.38 82 VAL A N 1
ATOM 659 C CA . VAL A 1 82 ? -4.073 -9.938 11.064 1.00 96.38 82 VAL A CA 1
ATOM 660 C C . VAL A 1 82 ? -4.935 -8.676 10.957 1.00 96.38 82 VAL A C 1
ATOM 662 O O . VAL A 1 82 ? -5.447 -8.206 11.973 1.00 96.38 82 VAL A O 1
ATOM 665 N N . PHE A 1 83 ? -5.182 -8.168 9.743 1.00 96.31 83 PHE A N 1
ATOM 666 C CA . PHE A 1 83 ? -6.073 -7.014 9.548 1.00 96.31 83 PHE A CA 1
ATOM 667 C C . PHE A 1 83 ? -7.503 -7.290 10.021 1.00 96.31 83 PHE A C 1
ATOM 669 O O . PHE A 1 83 ? -8.125 -6.420 10.630 1.00 96.31 83 PHE A O 1
ATOM 676 N N . SER A 1 84 ? -8.016 -8.500 9.782 1.00 96.50 84 SER A N 1
ATOM 677 C CA . SER A 1 84 ? -9.358 -8.895 10.222 1.00 96.50 84 SER A CA 1
ATOM 678 C C . SER A 1 84 ? -9.466 -8.957 11.745 1.00 96.50 84 SER A C 1
ATOM 680 O O . SER A 1 84 ? -10.486 -8.544 12.289 1.00 96.50 84 SER A O 1
ATOM 682 N N . VAL A 1 85 ? -8.423 -9.421 12.442 1.00 96.81 85 VAL A N 1
ATOM 683 C CA . VAL A 1 85 ? -8.365 -9.419 13.914 1.00 96.81 85 VAL A CA 1
ATOM 684 C C . VAL A 1 85 ? -8.337 -7.988 14.450 1.00 96.81 85 VAL A C 1
ATOM 686 O O . VAL A 1 85 ? -9.139 -7.656 15.318 1.00 96.81 85 VAL A O 1
ATOM 689 N N . ILE A 1 86 ? -7.474 -7.122 13.910 1.00 97.62 86 ILE A N 1
ATOM 690 C CA . ILE A 1 86 ? -7.360 -5.720 14.349 1.00 97.62 86 ILE A CA 1
ATOM 691 C C . ILE A 1 86 ? -8.691 -4.980 14.147 1.00 97.62 86 ILE A C 1
ATOM 693 O O . ILE A 1 86 ? -9.239 -4.408 15.092 1.00 97.62 86 ILE A O 1
ATOM 697 N N . TYR A 1 87 ? -9.249 -5.024 12.932 1.00 97.81 87 TYR A N 1
ATOM 698 C CA . TYR A 1 87 ? -10.516 -4.356 12.625 1.00 97.81 87 TYR A CA 1
ATOM 699 C C . TYR A 1 87 ? -11.700 -4.990 13.364 1.00 97.81 87 TYR A C 1
ATOM 701 O O . TYR A 1 87 ? -12.557 -4.270 13.872 1.00 97.81 87 TYR A O 1
ATOM 709 N N . GLY A 1 88 ? -11.749 -6.320 13.465 1.00 97.88 88 GLY A N 1
ATOM 710 C CA . GLY A 1 88 ? -12.805 -7.037 14.177 1.00 97.88 88 GLY A CA 1
ATOM 711 C C . GLY A 1 88 ? -12.859 -6.654 15.654 1.00 97.88 88 GLY A C 1
ATOM 712 O O . GLY A 1 88 ? -13.930 -6.313 16.158 1.00 97.88 88 GLY A O 1
ATOM 713 N N . SER A 1 89 ? -11.708 -6.615 16.327 1.00 97.75 89 SER A N 1
ATOM 714 C CA . SER A 1 89 ? -11.611 -6.157 17.716 1.00 97.75 89 SER A CA 1
ATOM 715 C C . SER A 1 89 ? -12.003 -4.688 17.860 1.00 97.75 89 SER A C 1
ATOM 717 O O . SER A 1 89 ? -12.806 -4.352 18.730 1.00 97.75 89 SER A O 1
ATOM 719 N N . PHE A 1 90 ? -11.525 -3.808 16.976 1.00 97.69 90 PHE A N 1
ATOM 720 C CA . PHE A 1 90 ? -11.947 -2.405 16.966 1.00 97.69 90 PHE A CA 1
ATOM 721 C C . PHE A 1 90 ? -13.465 -2.253 16.805 1.00 97.69 90 PHE A C 1
ATOM 723 O O . PHE A 1 90 ? -14.109 -1.504 17.542 1.00 97.69 90 PHE A O 1
ATOM 730 N N . PHE A 1 91 ? -14.066 -2.994 15.875 1.00 98.00 91 PHE A N 1
ATOM 731 C CA . PHE A 1 91 ? -15.502 -2.954 15.647 1.00 98.00 91 PHE A CA 1
ATOM 732 C C . PHE A 1 91 ? -16.280 -3.417 16.883 1.00 98.00 91 PHE A C 1
ATOM 734 O O . PHE A 1 91 ? -17.206 -2.730 17.315 1.00 98.00 91 PHE A O 1
ATOM 741 N N . VAL A 1 92 ? -15.897 -4.557 17.465 1.00 97.75 92 VAL A N 1
ATOM 742 C CA . VAL A 1 92 ? -16.595 -5.173 18.602 1.00 97.75 92 VAL A CA 1
ATOM 743 C C . VAL A 1 92 ? -16.464 -4.348 19.880 1.00 97.75 92 VAL A C 1
ATOM 745 O O . VAL A 1 92 ? -17.467 -4.160 20.568 1.00 97.75 92 VAL A O 1
ATOM 748 N N . TYR A 1 93 ? -15.266 -3.852 20.195 1.00 96.75 93 TYR A N 1
ATOM 749 C CA . TYR A 1 93 ? -14.977 -3.226 21.490 1.00 96.75 93 TYR A CA 1
ATOM 750 C C . TYR A 1 93 ? -15.042 -1.694 21.476 1.00 96.75 93 TYR A C 1
ATOM 752 O O . TYR A 1 93 ? -15.164 -1.094 22.542 1.00 96.75 93 TYR A O 1
ATOM 760 N N . ASN A 1 94 ? -14.996 -1.046 20.307 1.00 96.25 94 ASN A N 1
ATOM 761 C CA . ASN A 1 94 ? -15.004 0.416 20.207 1.00 96.25 94 ASN A CA 1
ATOM 762 C C . ASN A 1 94 ? -16.186 0.944 19.382 1.00 96.25 94 ASN A C 1
ATOM 764 O O . ASN A 1 94 ? -17.066 1.611 19.928 1.00 96.25 94 ASN A O 1
ATOM 768 N N . LEU A 1 95 ? -16.258 0.612 18.088 1.00 96.50 95 LEU A N 1
ATOM 769 C CA . LEU A 1 95 ? -17.218 1.253 17.182 1.00 96.50 95 LEU A CA 1
ATOM 770 C C . LEU A 1 95 ? -18.673 0.848 17.464 1.00 96.50 95 LEU A C 1
ATOM 772 O O . LEU A 1 95 ? -19.544 1.710 17.572 1.00 96.50 95 LEU A O 1
ATOM 776 N N . LYS A 1 96 ? -18.951 -0.454 17.610 1.00 97.31 96 LYS A N 1
ATOM 777 C CA . LYS A 1 96 ? -20.308 -0.958 17.874 1.00 97.31 96 LYS A CA 1
ATOM 778 C C . LYS A 1 96 ? -20.860 -0.474 19.225 1.00 97.31 96 LYS A C 1
ATOM 780 O O . LYS A 1 96 ? -22.000 -0.008 19.236 1.00 97.31 96 LYS A O 1
ATOM 785 N N . PRO A 1 97 ? -20.117 -0.534 20.350 1.00 96.88 97 PRO A N 1
ATOM 786 C CA . PRO A 1 97 ? -20.579 0.039 21.613 1.00 96.88 97 PRO A CA 1
ATOM 787 C C . PRO A 1 97 ? -20.873 1.536 21.512 1.00 96.88 97 PRO A C 1
ATOM 789 O O . PRO A 1 97 ? -21.909 1.969 22.006 1.00 96.88 97 PRO A O 1
ATOM 792 N N . ALA A 1 98 ? -20.027 2.303 20.816 1.00 95.94 98 ALA A N 1
ATOM 793 C CA . ALA A 1 98 ? -20.237 3.736 20.630 1.00 95.94 98 ALA A CA 1
ATOM 794 C C . ALA A 1 98 ? -21.510 4.043 19.817 1.00 95.94 98 ALA A C 1
ATOM 796 O O . ALA A 1 98 ? -22.304 4.892 20.214 1.00 95.94 98 ALA A O 1
ATOM 797 N N . ILE A 1 99 ? -21.756 3.296 18.733 1.00 97.06 99 ILE A N 1
ATOM 798 C CA . ILE A 1 99 ? -23.005 3.368 17.954 1.00 97.06 99 ILE A CA 1
ATOM 799 C C . ILE A 1 99 ? -24.219 3.056 18.837 1.00 97.06 99 ILE A C 1
ATOM 801 O O . ILE A 1 99 ? -25.195 3.804 18.843 1.00 97.06 99 ILE A O 1
ATOM 805 N N . ASN A 1 100 ? -24.164 1.958 19.593 1.00 97.75 100 ASN A N 1
ATOM 806 C CA . ASN A 1 100 ? -25.273 1.537 20.447 1.00 97.75 100 ASN A CA 1
ATOM 807 C C . ASN A 1 100 ? -25.565 2.557 21.554 1.00 97.75 100 ASN A C 1
ATOM 809 O O . ASN A 1 100 ? -26.728 2.790 21.872 1.00 97.75 100 ASN A O 1
ATOM 813 N N . GLN A 1 101 ? -24.525 3.162 22.132 1.00 96.06 101 GLN A N 1
ATOM 814 C CA . GLN A 1 101 ? -24.658 4.176 23.173 1.00 96.06 101 GLN A CA 1
ATOM 815 C C . GLN A 1 101 ? -25.323 5.450 22.640 1.00 96.06 101 GLN A C 1
ATOM 817 O O . GLN A 1 101 ? -26.239 5.960 23.283 1.00 96.06 101 GLN A O 1
ATOM 822 N N . ASP A 1 102 ? -24.921 5.922 21.459 1.00 96.69 102 ASP A N 1
ATOM 823 C CA . ASP A 1 102 ? -25.542 7.082 20.811 1.00 96.69 102 ASP A CA 1
ATOM 824 C C . ASP A 1 102 ? -27.021 6.827 20.501 1.00 96.69 102 ASP A C 1
ATOM 826 O O . ASP A 1 102 ? -27.878 7.636 20.855 1.00 96.69 102 ASP A O 1
ATOM 830 N N . LEU A 1 103 ? -27.340 5.668 19.914 1.00 96.56 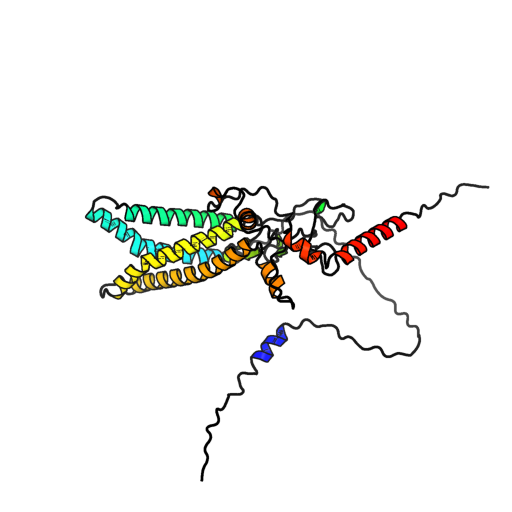103 LEU A N 1
ATOM 831 C CA . LEU A 1 103 ? -28.726 5.298 19.617 1.00 96.56 103 LEU A CA 1
ATOM 832 C C . LEU A 1 103 ? -29.574 5.175 20.887 1.00 96.56 103 LEU A C 1
ATOM 834 O O . LEU A 1 103 ? -30.727 5.596 20.889 1.00 96.56 103 LEU A O 1
ATOM 838 N N . ALA A 1 104 ? -29.016 4.634 21.972 1.00 96.88 104 ALA A N 1
ATOM 8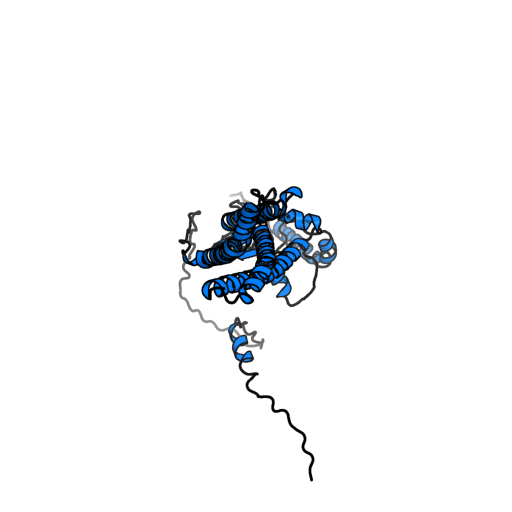39 C CA . ALA A 1 104 ? -29.722 4.515 23.244 1.00 96.88 104 ALA A CA 1
ATOM 840 C C . ALA A 1 104 ? -29.953 5.874 23.925 1.00 96.88 104 ALA A C 1
ATOM 842 O O . ALA A 1 104 ? -30.982 6.060 24.571 1.00 96.88 104 ALA A O 1
ATOM 843 N N . HIS A 1 105 ? -29.008 6.813 23.806 1.00 95.69 105 HIS A N 1
ATOM 844 C CA . HIS A 1 105 ? -29.080 8.102 24.493 1.00 95.69 105 HIS A CA 1
ATOM 845 C C . HIS A 1 105 ? -29.842 9.172 23.698 1.00 95.69 105 HIS A C 1
ATOM 847 O O . HIS A 1 105 ? -30.652 9.896 24.275 1.00 95.69 105 HIS A O 1
ATOM 853 N N . TYR A 1 106 ? -29.608 9.260 22.387 1.00 94.56 106 TYR A N 1
ATOM 854 C CA . TYR A 1 106 ? -30.160 10.304 21.518 1.00 94.56 106 TYR A CA 1
ATOM 855 C C . TYR A 1 106 ? -31.250 9.802 20.559 1.00 94.56 106 TYR A C 1
ATOM 857 O O . TYR A 1 106 ? -31.949 10.615 19.959 1.00 94.56 106 TYR A O 1
ATOM 865 N N . GLY A 1 107 ? -31.387 8.486 20.357 1.00 95.62 107 GLY A N 1
ATOM 866 C CA . GLY A 1 107 ? -32.269 7.904 19.332 1.00 95.62 107 GLY A CA 1
ATOM 867 C C . GLY A 1 107 ? -31.741 8.026 17.895 1.00 95.62 107 GLY A C 1
ATOM 868 O O . GLY A 1 107 ? -32.335 7.473 16.972 1.00 95.62 107 GLY A O 1
ATOM 869 N N . VAL A 1 108 ? -30.620 8.727 17.697 1.00 95.88 108 VAL A N 1
ATOM 870 C CA . VAL A 1 108 ? -29.949 8.971 16.412 1.00 95.88 108 VAL A CA 1
ATOM 871 C C . VAL A 1 108 ? -28.430 8.932 16.599 1.00 95.88 108 VAL A C 1
ATOM 873 O O . VAL A 1 108 ? -27.936 9.052 17.717 1.00 95.88 108 VAL A O 1
ATOM 876 N N . LEU A 1 109 ? -27.679 8.756 15.509 1.00 96.81 109 LEU A N 1
ATOM 877 C CA . LEU A 1 109 ? -26.213 8.794 15.548 1.00 96.81 109 LEU A CA 1
ATOM 878 C C . LEU A 1 109 ? -25.713 10.238 15.606 1.00 96.81 109 LEU A C 1
ATOM 880 O O . LEU A 1 109 ? -26.176 11.073 14.830 1.00 96.81 109 LEU A O 1
ATOM 884 N N . SER A 1 110 ? -24.733 10.517 16.468 1.00 96.19 110 SER A N 1
ATOM 885 C CA . SER A 1 110 ? -24.054 11.813 16.458 1.00 96.19 110 SER A CA 1
ATOM 886 C C . SER A 1 110 ? -23.190 11.991 15.207 1.00 96.19 110 SER A C 1
ATOM 888 O O . SER A 1 110 ? -22.646 11.026 14.659 1.00 96.19 110 SER A O 1
ATOM 890 N N . ASP A 1 111 ? -22.968 13.249 14.813 1.00 96.19 111 ASP A N 1
ATOM 891 C CA . ASP A 1 111 ? -22.061 13.611 13.715 1.00 96.19 111 ASP A CA 1
ATOM 892 C C . ASP A 1 111 ? -20.669 13.001 13.901 1.00 96.19 111 ASP A C 1
ATOM 894 O O . ASP A 1 111 ? -20.034 12.576 12.936 1.00 96.19 111 ASP A O 1
ATOM 898 N N . ARG A 1 112 ? -20.208 12.881 15.152 1.00 94.19 112 ARG A N 1
ATOM 899 C CA . ARG A 1 112 ? -18.930 12.253 15.491 1.00 94.19 112 ARG A CA 1
ATOM 900 C C . ARG A 1 112 ? -18.903 10.781 15.076 1.00 94.19 112 ARG A C 1
ATOM 902 O O . ARG A 1 112 ? -17.962 10.357 14.403 1.00 94.19 112 ARG A O 1
ATOM 909 N N . ILE A 1 113 ? -19.906 9.997 15.472 1.00 95.69 113 ILE A N 1
ATOM 910 C CA . ILE A 1 113 ? -19.970 8.565 15.146 1.00 95.69 113 ILE A CA 1
ATOM 911 C C . ILE A 1 113 ? -20.172 8.352 13.647 1.00 95.69 113 ILE A C 1
ATOM 913 O O . ILE A 1 113 ? -19.533 7.466 13.071 1.00 95.69 113 ILE A O 1
ATOM 917 N N . ILE A 1 114 ? -20.976 9.196 12.996 1.00 96.94 114 ILE A N 1
ATOM 918 C CA . ILE A 1 114 ? -21.139 9.182 11.537 1.00 96.94 114 ILE A CA 1
ATOM 919 C C . ILE A 1 114 ? -19.789 9.431 10.855 1.00 96.94 114 ILE A C 1
ATOM 921 O O . ILE A 1 114 ? -19.365 8.617 10.035 1.00 96.94 114 ILE A O 1
ATOM 925 N N . CYS A 1 115 ? -19.069 10.493 11.231 1.00 96.19 115 CYS A N 1
ATOM 926 C CA . CYS A 1 115 ? -17.759 10.816 10.663 1.00 96.19 115 CYS A CA 1
ATOM 927 C C . CYS A 1 115 ? -16.746 9.681 10.856 1.00 96.19 115 CYS A C 1
ATOM 929 O O . CYS A 1 115 ? -16.106 9.271 9.889 1.00 96.19 115 CYS A O 1
ATOM 931 N N . HIS A 1 116 ? -16.621 9.134 12.072 1.00 93.50 116 HIS A N 1
ATOM 932 C CA . HIS A 1 116 ? -15.699 8.027 12.345 1.00 93.50 116 HIS A CA 1
ATOM 933 C C . HIS A 1 116 ? -16.049 6.771 11.535 1.00 93.50 116 HIS A C 1
ATOM 935 O O . HIS A 1 116 ? -15.151 6.121 10.997 1.00 93.50 116 HIS A O 1
ATOM 941 N N . THR A 1 117 ? -17.343 6.455 11.413 1.00 96.50 117 THR A N 1
ATOM 942 C CA . THR A 1 117 ? -17.833 5.309 10.635 1.00 96.50 117 THR A CA 1
ATOM 943 C C . THR A 1 117 ? -17.550 5.498 9.148 1.00 96.50 117 THR A C 1
ATOM 945 O O . THR A 1 117 ? -17.012 4.593 8.512 1.00 96.50 117 THR A O 1
ATOM 948 N N . LEU A 1 118 ? -17.855 6.666 8.582 1.00 97.50 118 LEU A N 1
ATOM 949 C CA . LEU A 1 118 ? -17.585 6.953 7.173 1.00 97.50 118 LEU A CA 1
ATOM 950 C C . LEU A 1 118 ? -16.085 6.935 6.875 1.00 97.50 118 LEU A C 1
ATOM 952 O O . LEU A 1 118 ? -15.672 6.328 5.890 1.00 97.50 118 LEU A O 1
ATOM 956 N N . PHE A 1 119 ? -15.271 7.538 7.744 1.00 96.94 119 PHE A N 1
ATOM 957 C CA . PHE A 1 119 ? -13.819 7.564 7.596 1.00 96.94 119 PHE A CA 1
ATOM 958 C C . PHE A 1 119 ? -13.231 6.150 7.555 1.00 96.94 119 PHE A C 1
ATOM 960 O O . PHE A 1 119 ? -12.566 5.791 6.583 1.00 96.94 119 PHE A O 1
ATOM 967 N N . ILE A 1 120 ? -13.513 5.317 8.565 1.00 96.94 120 ILE A N 1
ATOM 968 C CA . ILE A 1 120 ? -12.887 3.992 8.659 1.00 96.94 120 ILE A CA 1
ATOM 969 C C . ILE A 1 120 ? -13.310 3.074 7.507 1.00 96.94 120 ILE A C 1
ATOM 971 O O . ILE A 1 120 ? -12.470 2.377 6.944 1.00 96.94 120 ILE A O 1
ATOM 975 N N . HIS A 1 121 ? -14.583 3.108 7.096 1.00 97.56 121 HIS A N 1
ATOM 976 C CA . HIS A 1 121 ? -15.072 2.260 6.007 1.00 97.56 121 HIS A CA 1
ATOM 977 C C . HIS A 1 121 ? -14.620 2.757 4.629 1.00 97.56 121 HIS A C 1
ATOM 979 O O . HIS A 1 121 ? -14.335 1.932 3.762 1.00 97.56 121 HIS A O 1
ATOM 985 N N . LEU A 1 122 ? -14.491 4.074 4.425 1.00 98.00 122 LEU A N 1
ATOM 986 C CA . LEU A 1 122 ? -13.911 4.628 3.199 1.00 98.00 122 LEU A CA 1
ATOM 987 C C . LEU A 1 122 ? -12.452 4.193 3.040 1.00 98.00 122 LEU A C 1
ATOM 989 O O . LEU A 1 122 ? -12.068 3.700 1.980 1.00 98.00 122 LEU A O 1
ATOM 993 N N . PHE A 1 123 ? -11.643 4.341 4.090 1.00 98.25 123 PHE A N 1
ATOM 994 C CA . PHE A 1 123 ? -10.238 3.942 4.049 1.00 98.25 123 PHE A CA 1
ATOM 995 C C . PHE A 1 123 ? -10.085 2.427 3.907 1.00 98.25 123 PHE A C 1
ATOM 997 O O . PHE A 1 123 ? -9.257 1.989 3.113 1.00 98.25 123 PHE A O 1
ATOM 1004 N N . LEU A 1 124 ? -10.914 1.627 4.588 1.00 97.62 124 LEU A N 1
ATOM 1005 C CA . LEU A 1 124 ? -10.932 0.170 4.425 1.00 97.62 124 LEU A CA 1
ATOM 1006 C C . LEU A 1 124 ? -11.280 -0.231 2.986 1.00 97.62 124 LEU A C 1
ATOM 1008 O O . LEU A 1 124 ? -10.624 -1.093 2.406 1.00 97.62 124 LEU A O 1
ATOM 1012 N N . PHE A 1 125 ? -12.266 0.427 2.373 1.00 98.38 125 PHE A N 1
ATOM 1013 C CA . PHE A 1 125 ? -12.608 0.202 0.971 1.00 98.38 125 PHE A CA 1
ATOM 1014 C C . PHE A 1 125 ? -11.438 0.544 0.037 1.00 98.38 125 PHE A C 1
ATOM 1016 O O . PHE A 1 125 ? -11.067 -0.267 -0.813 1.00 98.38 125 PHE A O 1
ATOM 1023 N N . LEU A 1 126 ? -10.814 1.713 0.214 1.00 98.56 126 LEU A N 1
ATOM 1024 C CA . LEU A 1 126 ? -9.660 2.135 -0.586 1.00 98.56 126 LEU A CA 1
ATOM 1025 C C . LEU A 1 126 ? -8.459 1.197 -0.404 1.00 98.56 126 LEU A C 1
ATOM 1027 O O . LEU A 1 126 ? -7.797 0.857 -1.389 1.00 98.56 126 LEU A O 1
ATOM 1031 N N . GLN A 1 127 ? -8.205 0.743 0.824 1.00 98.06 127 GLN A N 1
ATOM 1032 C CA . GLN A 1 127 ? -7.174 -0.237 1.159 1.00 98.06 127 GLN A CA 1
ATOM 1033 C C . GLN A 1 127 ? -7.425 -1.565 0.442 1.00 98.06 127 GLN A C 1
ATOM 1035 O O . GLN A 1 127 ? -6.534 -2.060 -0.249 1.00 98.06 127 GLN A O 1
ATOM 1040 N N . LEU A 1 128 ? -8.643 -2.103 0.527 1.00 97.75 128 LEU A N 1
ATOM 1041 C CA . LEU A 1 128 ? -8.991 -3.392 -0.063 1.00 97.75 128 LEU A CA 1
ATOM 1042 C C . LEU A 1 128 ? -8.928 -3.357 -1.596 1.00 97.75 128 LEU A C 1
ATOM 1044 O O . LEU A 1 128 ? -8.347 -4.249 -2.214 1.00 97.75 128 LEU A O 1
ATOM 1048 N N . VAL A 1 129 ? -9.455 -2.297 -2.220 1.00 98.50 129 VAL A N 1
ATOM 1049 C CA . VAL A 1 129 ? -9.368 -2.103 -3.677 1.00 98.50 129 VAL A CA 1
ATOM 1050 C C . VAL A 1 129 ? -7.911 -1.970 -4.122 1.00 98.50 129 VAL A C 1
ATOM 1052 O O . VAL A 1 129 ? -7.504 -2.615 -5.091 1.00 98.50 129 VAL A O 1
ATOM 1055 N N . SER A 1 130 ? -7.105 -1.180 -3.406 1.00 98.62 130 SER A N 1
ATOM 1056 C CA . SER A 1 130 ? -5.672 -1.034 -3.695 1.00 98.62 130 SER A CA 1
ATOM 1057 C C . SER A 1 130 ? -4.941 -2.371 -3.579 1.00 98.62 130 SER A C 1
ATOM 1059 O O . SER A 1 130 ? -4.157 -2.711 -4.466 1.00 98.62 130 SER A O 1
ATOM 1061 N N . TYR A 1 131 ? -5.239 -3.160 -2.545 1.00 98.50 131 TYR A N 1
ATOM 1062 C CA . TYR A 1 131 ? -4.589 -4.445 -2.307 1.00 98.50 131 TYR A CA 1
ATOM 1063 C C . TYR A 1 131 ? -4.930 -5.466 -3.392 1.00 98.50 131 TYR A C 1
ATOM 1065 O O . TYR A 1 131 ? -4.033 -6.069 -3.984 1.00 98.50 131 TYR A O 1
ATOM 1073 N N . VAL A 1 132 ? -6.213 -5.586 -3.746 1.00 98.19 132 VAL A N 1
ATOM 1074 C CA . VAL A 1 132 ? -6.669 -6.444 -4.848 1.00 98.19 132 VAL A CA 1
ATOM 1075 C C . VAL A 1 132 ? -5.978 -6.041 -6.155 1.00 98.19 132 VAL A C 1
ATOM 1077 O O . VAL A 1 132 ? -5.433 -6.890 -6.862 1.00 98.19 132 VAL A O 1
ATOM 1080 N N . LEU A 1 133 ? -5.919 -4.747 -6.476 1.00 98.44 133 LEU A N 1
ATOM 1081 C CA . LEU A 1 133 ? -5.235 -4.285 -7.686 1.00 98.44 133 LEU A CA 1
ATOM 1082 C C . LEU A 1 133 ? -3.724 -4.543 -7.640 1.00 98.44 133 LEU A C 1
ATOM 1084 O O . LEU A 1 133 ? -3.162 -4.943 -8.658 1.00 98.44 133 LEU A O 1
ATOM 1088 N N . CYS A 1 134 ? -3.074 -4.387 -6.486 1.00 98.12 134 CYS A N 1
ATOM 1089 C CA . CYS A 1 134 ? -1.664 -4.725 -6.281 1.00 98.12 134 CYS A CA 1
ATOM 1090 C C . CYS A 1 134 ? -1.382 -6.211 -6.582 1.00 98.12 134 CYS A C 1
ATOM 1092 O O . CYS A 1 134 ? -0.436 -6.535 -7.312 1.00 98.12 134 CYS A O 1
ATOM 1094 N N . MET A 1 135 ? -2.248 -7.106 -6.096 1.00 97.12 135 MET A N 1
ATOM 1095 C CA . MET A 1 135 ? -2.137 -8.556 -6.286 1.00 97.12 135 MET A CA 1
ATOM 1096 C C . MET A 1 135 ? -2.384 -8.996 -7.734 1.00 97.12 135 MET A C 1
ATOM 1098 O O . MET A 1 135 ? -1.641 -9.820 -8.265 1.00 97.12 135 MET A O 1
ATOM 1102 N N . TYR A 1 136 ? -3.431 -8.472 -8.379 1.00 96.25 136 TYR A N 1
ATOM 1103 C CA . TYR A 1 136 ? -3.892 -8.991 -9.673 1.00 96.25 136 TYR A CA 1
ATOM 1104 C C . TYR A 1 136 ? -3.361 -8.227 -10.885 1.00 96.25 136 TYR A C 1
ATOM 1106 O O . TYR A 1 136 ? -3.323 -8.785 -11.987 1.00 96.25 136 TYR A O 1
ATOM 1114 N N . LYS A 1 137 ? -2.938 -6.963 -10.742 1.00 96.50 137 LYS A N 1
ATOM 1115 C CA . LYS A 1 137 ? -2.338 -6.255 -11.877 1.00 96.50 137 LYS A CA 1
ATOM 1116 C C . LYS A 1 137 ? -0.993 -6.875 -12.219 1.00 96.50 137 LYS A C 1
ATOM 1118 O O . LYS A 1 137 ? -0.085 -6.955 -11.397 1.00 96.50 137 LYS A O 1
ATOM 1123 N N . ASN A 1 138 ? -0.861 -7.256 -13.488 1.00 96.06 138 ASN A N 1
ATOM 1124 C CA . ASN A 1 138 ? 0.422 -7.618 -14.067 1.00 96.06 138 ASN A CA 1
ATOM 1125 C C . ASN A 1 138 ? 1.420 -6.469 -13.823 1.00 96.06 138 ASN A C 1
ATOM 1127 O O . ASN A 1 138 ? 1.095 -5.342 -14.202 1.00 96.06 138 ASN A O 1
ATOM 1131 N N . PRO A 1 139 ? 2.606 -6.728 -13.242 1.00 96.81 139 PRO A N 1
ATOM 1132 C CA . PRO A 1 139 ? 3.542 -5.674 -12.842 1.00 96.81 139 PRO A CA 1
ATOM 1133 C C . PRO A 1 139 ? 4.225 -4.965 -14.022 1.00 96.81 139 PRO A C 1
ATOM 1135 O O . PRO A 1 139 ? 4.819 -3.904 -13.849 1.00 96.81 139 PRO A O 1
ATOM 1138 N N . GLY A 1 140 ? 4.074 -5.497 -15.236 1.00 95.44 140 GLY A N 1
ATOM 1139 C CA . GLY A 1 140 ? 4.701 -5.023 -16.464 1.00 95.44 140 GLY A CA 1
ATOM 1140 C C . GLY A 1 140 ? 5.710 -6.048 -16.961 1.00 95.44 140 GLY A C 1
ATOM 1141 O O . GLY A 1 140 ? 6.667 -6.340 -16.262 1.00 95.44 140 GLY A O 1
ATOM 1142 N N . ASN A 1 141 ? 5.503 -6.574 -18.167 1.00 94.06 141 ASN A N 1
ATOM 1143 C CA . ASN A 1 141 ? 6.431 -7.482 -18.840 1.00 94.06 141 ASN A CA 1
ATOM 1144 C C . ASN A 1 141 ? 7.050 -6.789 -20.054 1.00 94.06 141 ASN A C 1
ATOM 1146 O O . ASN A 1 141 ? 6.422 -5.918 -20.659 1.00 94.06 141 ASN A O 1
ATOM 1150 N N . ILE A 1 142 ? 8.241 -7.235 -20.455 1.00 92.88 142 ILE A N 1
ATOM 1151 C CA . ILE A 1 142 ? 8.848 -6.816 -21.724 1.00 92.88 142 ILE A CA 1
ATOM 1152 C C . ILE A 1 142 ? 7.930 -7.262 -22.881 1.00 92.88 142 ILE A C 1
ATOM 1154 O O . ILE A 1 142 ? 7.633 -8.463 -22.957 1.00 92.88 142 ILE A O 1
ATOM 1158 N N . PRO A 1 143 ? 7.497 -6.352 -23.776 1.00 89.31 143 PRO A N 1
ATOM 1159 C CA . PRO A 1 143 ? 6.647 -6.700 -24.912 1.00 89.31 143 PRO A CA 1
ATOM 1160 C C . PRO A 1 143 ? 7.257 -7.782 -25.808 1.00 89.31 143 PRO A C 1
ATOM 1162 O O . PRO A 1 143 ? 8.473 -7.853 -25.976 1.00 89.31 143 PRO A O 1
ATOM 1165 N N . ASP A 1 144 ? 6.406 -8.599 -26.424 1.00 85.12 144 ASP A N 1
ATOM 1166 C CA . ASP A 1 144 ? 6.793 -9.577 -27.448 1.00 85.12 144 ASP A CA 1
ATOM 1167 C C . ASP A 1 144 ? 6.907 -8.919 -28.832 1.00 85.12 144 ASP A C 1
ATOM 1169 O O . ASP A 1 144 ? 6.261 -9.332 -29.791 1.00 85.12 144 ASP A O 1
ATOM 1173 N N . THR A 1 145 ? 7.698 -7.850 -28.941 1.00 82.81 145 THR A N 1
ATOM 1174 C CA . THR A 1 145 ? 7.999 -7.218 -30.233 1.00 82.81 145 THR A CA 1
ATOM 1175 C C . THR A 1 145 ? 9.383 -7.625 -30.725 1.00 82.81 145 THR A C 1
ATOM 1177 O O . THR A 1 145 ? 10.258 -8.018 -29.949 1.00 82.81 145 THR A O 1
ATOM 1180 N N . LEU A 1 146 ? 9.583 -7.516 -32.040 1.00 76.81 146 LEU A N 1
ATOM 1181 C CA . LEU A 1 146 ? 10.834 -7.882 -32.704 1.00 76.81 146 LEU A CA 1
ATOM 1182 C C . LEU A 1 146 ? 12.047 -7.114 -32.145 1.00 76.81 146 LEU A C 1
ATOM 1184 O O . LEU A 1 146 ? 13.135 -7.668 -32.077 1.00 76.81 146 LEU A O 1
ATOM 1188 N N . GLU A 1 147 ? 11.832 -5.879 -31.686 1.00 77.06 147 GLU A N 1
ATOM 1189 C CA . GLU A 1 147 ? 12.841 -4.994 -31.086 1.00 77.06 147 GLU A CA 1
ATOM 1190 C C . GLU A 1 147 ? 13.483 -5.562 -29.810 1.00 77.06 147 GLU A C 1
ATOM 1192 O O . GLU A 1 147 ? 14.671 -5.360 -29.559 1.00 77.06 147 GLU A O 1
ATOM 1197 N N . TRP A 1 148 ? 12.706 -6.270 -28.986 1.00 81.94 148 TRP A N 1
ATOM 1198 C CA . TRP A 1 148 ? 13.172 -6.775 -27.690 1.00 81.94 148 TRP A CA 1
ATOM 1199 C C . TRP A 1 148 ? 13.593 -8.241 -27.743 1.00 81.94 148 TRP A C 1
ATOM 1201 O O . TRP A 1 148 ? 14.097 -8.767 -26.748 1.00 81.94 148 TRP A O 1
ATOM 1211 N N . ASN A 1 149 ? 13.413 -8.906 -28.885 1.00 78.44 149 ASN A N 1
ATOM 1212 C CA . ASN A 1 149 ? 13.772 -10.302 -29.077 1.00 78.44 149 ASN A CA 1
ATOM 1213 C C . ASN A 1 149 ? 15.235 -10.435 -29.534 1.00 78.44 149 ASN A C 1
ATOM 1215 O O . ASN A 1 149 ? 15.697 -9.721 -30.419 1.00 78.44 149 ASN A O 1
ATOM 1219 N N . LEU A 1 150 ? 15.961 -11.390 -28.951 1.00 68.94 150 LEU A N 1
ATOM 1220 C CA . LEU A 1 150 ? 17.351 -11.696 -29.308 1.00 68.94 150 LEU A CA 1
ATOM 1221 C C . LEU A 1 150 ? 17.585 -12.042 -30.774 1.00 68.94 150 LEU A C 1
ATOM 1223 O O . LEU A 1 150 ? 18.700 -11.872 -31.267 1.00 68.94 150 LEU A O 1
ATOM 1227 N N . ASN A 1 151 ? 16.578 -12.614 -31.432 1.00 62.94 151 ASN A N 1
ATOM 1228 C CA . ASN A 1 151 ? 16.742 -13.189 -32.764 1.00 62.94 151 ASN A CA 1
ATOM 1229 C C . ASN A 1 151 ? 16.986 -12.134 -33.849 1.00 62.94 151 ASN A C 1
ATOM 1231 O O . ASN A 1 151 ? 17.221 -12.505 -34.995 1.00 62.94 151 ASN A O 1
ATOM 1235 N N . ASN A 1 152 ? 16.955 -10.845 -33.505 1.00 61.12 152 ASN A N 1
ATOM 1236 C CA . ASN A 1 152 ? 17.194 -9.770 -34.447 1.00 61.12 152 ASN A CA 1
ATOM 1237 C C . ASN A 1 152 ? 18.367 -8.886 -33.995 1.00 61.12 152 ASN A C 1
ATOM 1239 O O . ASN A 1 152 ? 18.208 -7.967 -33.195 1.00 61.12 152 ASN A O 1
ATOM 1243 N N . LYS A 1 153 ? 19.570 -9.208 -34.488 1.00 54.19 153 LYS A N 1
ATOM 1244 C CA . LYS A 1 153 ? 20.810 -8.466 -34.198 1.00 54.19 153 LYS A CA 1
ATOM 1245 C C . LYS A 1 153 ? 20.938 -7.163 -35.002 1.00 54.19 153 LYS A C 1
ATOM 1247 O O . LYS A 1 153 ? 21.783 -6.347 -34.654 1.00 54.19 153 LYS A O 1
ATOM 1252 N N . ASP A 1 154 ? 20.086 -6.965 -36.011 1.00 51.34 154 ASP A N 1
ATOM 1253 C CA . ASP A 1 154 ? 20.242 -5.927 -37.041 1.00 51.34 154 ASP A CA 1
ATOM 1254 C C . ASP A 1 154 ? 19.236 -4.766 -36.920 1.00 51.34 154 ASP A C 1
ATOM 1256 O O . ASP A 1 154 ? 19.145 -3.917 -37.807 1.00 51.3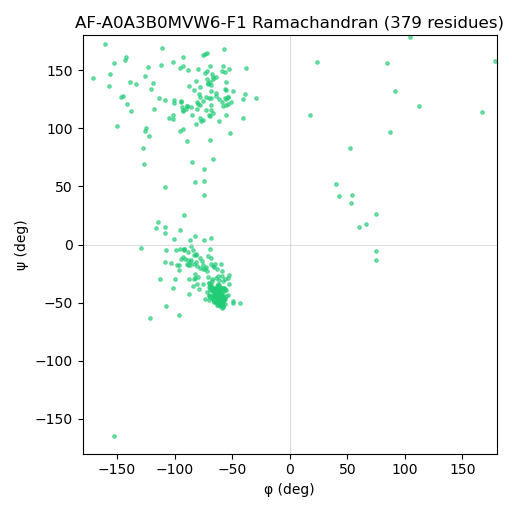4 154 ASP A O 1
ATOM 1260 N N . VAL A 1 155 ? 18.467 -4.686 -35.828 1.00 52.62 155 VAL A N 1
ATOM 1261 C CA . VAL A 1 155 ? 17.539 -3.564 -35.623 1.00 52.62 155 VAL A CA 1
ATOM 1262 C C . VAL A 1 155 ? 18.283 -2.398 -34.985 1.00 52.62 155 VAL A C 1
ATOM 1264 O O . VAL A 1 155 ? 18.620 -2.444 -33.798 1.00 52.62 155 VAL A O 1
ATOM 1267 N N . ASN A 1 156 ? 18.456 -1.322 -35.761 1.00 49.31 156 ASN A N 1
ATOM 1268 C CA . ASN A 1 156 ? 18.622 0.032 -35.232 1.00 49.31 156 ASN A CA 1
ATOM 1269 C C . ASN A 1 156 ? 17.466 0.292 -34.263 1.00 49.31 156 ASN A C 1
ATOM 1271 O O . ASN A 1 156 ? 16.339 0.581 -34.661 1.00 49.31 156 ASN A O 1
ATOM 1275 N N . THR A 1 157 ? 17.735 0.068 -32.983 1.00 55.19 157 THR A N 1
ATOM 1276 C CA . THR A 1 157 ? 16.740 0.159 -31.926 1.00 55.19 157 THR A CA 1
ATOM 1277 C C . THR A 1 157 ? 16.362 1.633 -31.796 1.00 55.19 157 THR A C 1
ATOM 1279 O O . THR A 1 157 ? 17.231 2.463 -31.551 1.00 55.19 157 THR A O 1
ATOM 1282 N N . THR A 1 158 ? 15.088 1.976 -31.996 1.00 55.59 158 THR A N 1
ATOM 1283 C CA . THR A 1 158 ? 14.605 3.358 -31.822 1.00 55.59 158 THR A CA 1
ATOM 1284 C C . THR A 1 158 ? 14.509 3.754 -30.351 1.00 55.59 158 THR A C 1
ATOM 1286 O O . THR A 1 158 ? 14.502 4.943 -30.047 1.00 55.59 158 THR A O 1
ATOM 1289 N N . SER A 1 159 ? 14.431 2.778 -29.437 1.00 62.12 159 SER A N 1
ATOM 1290 C CA . SER A 1 159 ? 14.449 3.040 -27.999 1.00 62.12 159 SER A CA 1
ATOM 1291 C C . SER A 1 159 ? 15.855 3.391 -27.509 1.00 62.12 159 SER A C 1
ATOM 1293 O O . SER A 1 159 ? 16.811 2.626 -27.657 1.00 62.12 159 SER A O 1
ATOM 1295 N N . VAL A 1 160 ? 15.967 4.565 -26.888 1.00 67.19 160 VAL A N 1
ATOM 1296 C CA . VAL A 1 160 ? 17.179 5.000 -26.190 1.00 67.19 160 VAL A CA 1
ATOM 1297 C C . VAL A 1 160 ? 17.285 4.192 -24.897 1.00 67.19 160 VAL A C 1
ATOM 1299 O O . VAL A 1 160 ? 16.410 4.284 -24.038 1.00 67.19 160 VAL A O 1
ATOM 1302 N N . VAL A 1 161 ? 18.332 3.369 -24.782 1.00 74.75 161 VAL A N 1
ATOM 1303 C CA . VAL A 1 161 ? 18.624 2.555 -23.592 1.00 74.75 161 VAL A CA 1
ATOM 1304 C C . VAL A 1 161 ? 19.909 3.063 -22.962 1.00 74.75 161 VAL A C 1
ATOM 1306 O O . VAL A 1 161 ? 20.947 3.146 -23.617 1.00 74.75 161 VAL A O 1
ATOM 1309 N N . TYR A 1 162 ? 19.825 3.378 -21.681 1.00 80.31 162 TYR A N 1
ATOM 1310 C CA . TYR A 1 162 ? 20.868 4.042 -20.915 1.00 80.31 162 TYR A CA 1
ATOM 1311 C C . TYR A 1 162 ? 21.698 3.076 -20.066 1.00 80.31 162 TYR A C 1
ATOM 1313 O O . TYR A 1 162 ? 22.864 3.348 -19.785 1.00 80.31 162 TYR A O 1
ATOM 1321 N N . GLU A 1 163 ? 21.112 1.965 -19.620 1.00 83.12 163 GLU A N 1
ATOM 1322 C CA . GLU A 1 163 ? 21.760 1.003 -18.733 1.00 83.12 163 GLU A CA 1
ATOM 1323 C C . GLU A 1 163 ? 22.431 -0.119 -19.539 1.00 83.12 163 GLU A C 1
ATOM 1325 O O . GLU A 1 163 ? 21.781 -0.952 -20.183 1.00 83.12 163 GLU A O 1
ATOM 1330 N N . THR A 1 164 ? 23.757 -0.195 -19.446 1.00 82.81 164 THR A N 1
ATOM 1331 C CA . THR A 1 164 ? 24.588 -1.199 -20.122 1.00 82.81 164 THR A CA 1
ATOM 1332 C C . THR A 1 164 ? 25.214 -2.180 -19.127 1.00 82.81 164 THR A C 1
ATOM 1334 O O . THR A 1 164 ? 25.131 -2.039 -17.906 1.00 82.81 164 THR A O 1
ATOM 1337 N N . LYS A 1 165 ? 25.803 -3.263 -19.640 1.00 80.81 165 LYS A N 1
ATOM 1338 C CA . LYS A 1 165 ? 26.721 -4.097 -18.852 1.00 80.81 165 LYS A CA 1
ATOM 1339 C C . LYS A 1 165 ? 28.035 -3.340 -18.646 1.00 80.81 165 LYS A C 1
ATOM 1341 O O . LYS A 1 165 ? 28.367 -2.464 -19.429 1.00 80.81 165 LYS A O 1
ATOM 1346 N N . ARG A 1 166 ? 28.871 -3.801 -17.707 1.00 78.00 166 ARG A N 1
ATOM 1347 C CA . ARG A 1 166 ? 30.261 -3.312 -17.559 1.00 78.00 166 ARG A CA 1
ATOM 1348 C C . ARG A 1 166 ? 31.077 -3.363 -18.859 1.00 78.00 166 ARG A C 1
ATOM 1350 O O . ARG A 1 166 ? 32.011 -2.599 -19.016 1.00 78.00 166 ARG A O 1
ATOM 1357 N N . SER A 1 167 ? 30.724 -4.257 -19.783 1.00 78.25 167 SER A N 1
ATOM 1358 C CA . SER A 1 167 ? 31.349 -4.370 -21.104 1.00 78.25 167 SER A CA 1
ATOM 1359 C C . SER A 1 167 ? 30.803 -3.381 -22.147 1.00 78.25 167 SER A C 1
ATOM 1361 O O . SER A 1 167 ? 31.041 -3.589 -23.330 1.00 78.25 167 SER A O 1
ATOM 1363 N N . GLY A 1 168 ? 29.946 -2.427 -21.768 1.00 77.31 168 GLY A N 1
ATOM 1364 C CA . GLY A 1 168 ? 29.232 -1.523 -22.684 1.00 77.31 168 GLY A CA 1
ATOM 1365 C C . GLY A 1 168 ? 28.066 -2.165 -23.452 1.00 77.31 168 GLY A C 1
ATOM 1366 O O . GLY A 1 168 ? 27.219 -1.473 -24.003 1.00 77.31 168 GLY A O 1
ATOM 1367 N N . ALA A 1 169 ? 27.954 -3.496 -23.454 1.00 79.62 169 ALA A N 1
ATOM 1368 C CA . ALA A 1 169 ? 26.916 -4.204 -24.202 1.00 79.62 169 ALA A CA 1
ATOM 1369 C C . ALA A 1 169 ? 25.514 -4.034 -23.587 1.00 79.62 169 ALA A C 1
ATOM 1371 O O . ALA A 1 169 ? 25.355 -3.996 -22.361 1.00 79.62 169 ALA A O 1
ATOM 1372 N N . ARG A 1 170 ? 24.476 -4.052 -24.436 1.00 83.06 170 ARG A N 1
ATOM 1373 C CA . ARG A 1 170 ? 23.067 -4.008 -24.010 1.00 83.06 170 ARG A CA 1
ATOM 1374 C C . ARG A 1 170 ? 22.749 -5.128 -23.015 1.00 83.06 170 ARG A C 1
ATOM 1376 O O . ARG A 1 170 ? 23.189 -6.280 -23.148 1.00 83.06 170 ARG A O 1
ATOM 1383 N N . ARG A 1 171 ? 21.958 -4.803 -21.991 1.00 89.81 171 ARG A N 1
ATOM 1384 C CA . ARG A 1 171 ? 21.544 -5.782 -20.981 1.00 89.81 171 ARG A CA 1
ATOM 1385 C C . ARG A 1 171 ? 20.550 -6.775 -21.573 1.00 89.81 171 ARG A C 1
ATOM 1387 O O . ARG A 1 171 ? 19.641 -6.430 -22.322 1.00 89.81 171 ARG A O 1
ATOM 1394 N N . PHE A 1 172 ? 20.726 -8.036 -21.203 1.00 89.94 172 PHE A N 1
ATOM 1395 C CA . PHE A 1 172 ? 20.010 -9.158 -21.794 1.00 89.94 172 PHE A CA 1
ATOM 1396 C C . PHE A 1 172 ? 19.588 -10.164 -20.715 1.00 89.94 172 PHE A C 1
ATOM 1398 O O . PHE A 1 172 ? 20.347 -10.431 -19.778 1.00 89.94 172 PHE A O 1
ATOM 1405 N N . CYS A 1 173 ? 18.379 -10.716 -20.834 1.00 93.19 173 CYS A N 1
ATOM 1406 C CA . CYS A 1 173 ? 17.871 -11.766 -19.960 1.00 93.19 173 CYS A CA 1
ATOM 1407 C C . CYS A 1 173 ? 17.952 -13.146 -20.621 1.00 93.19 173 CYS A C 1
ATOM 1409 O O . CYS A 1 173 ? 17.126 -13.480 -21.466 1.00 93.19 173 CYS A O 1
ATOM 1411 N N . LYS A 1 174 ? 18.874 -13.990 -20.148 1.00 92.12 174 LYS A N 1
ATOM 1412 C CA . LYS A 1 174 ? 19.053 -15.363 -20.653 1.00 92.12 174 LYS A CA 1
ATOM 1413 C C . LYS A 1 174 ? 17.847 -16.285 -20.465 1.00 92.12 174 LYS A C 1
ATOM 1415 O O . LYS A 1 174 ? 17.700 -17.226 -21.227 1.00 92.12 174 LYS A O 1
ATOM 1420 N N . TRP A 1 175 ? 17.010 -16.035 -19.456 1.00 92.31 175 TRP A N 1
ATOM 1421 C CA . TRP A 1 175 ? 15.839 -16.872 -19.169 1.00 92.31 175 TRP A CA 1
ATOM 1422 C C . TRP A 1 175 ? 14.628 -16.493 -20.017 1.00 92.31 175 TRP A C 1
ATOM 1424 O O . TRP A 1 175 ? 13.867 -17.364 -20.414 1.00 92.31 175 TRP A O 1
ATOM 1434 N N . CYS A 1 176 ? 14.454 -15.201 -20.301 1.00 91.88 176 CYS A N 1
ATOM 1435 C CA . CYS A 1 176 ? 13.341 -14.715 -21.117 1.00 91.88 176 CYS A CA 1
ATOM 1436 C C . CYS A 1 176 ? 13.692 -14.613 -22.605 1.00 91.88 176 CYS A C 1
ATOM 1438 O O . CYS A 1 176 ? 12.806 -14.337 -23.403 1.00 91.88 176 CYS A O 1
ATOM 1440 N N . SER A 1 177 ? 14.970 -14.752 -22.968 1.00 90.38 177 SER A N 1
ATOM 1441 C CA . SER A 1 177 ? 15.479 -14.515 -24.323 1.00 90.38 177 SER A CA 1
ATOM 1442 C C . SER A 1 177 ? 15.107 -13.138 -24.895 1.00 90.38 177 SER A C 1
ATOM 1444 O O . SER 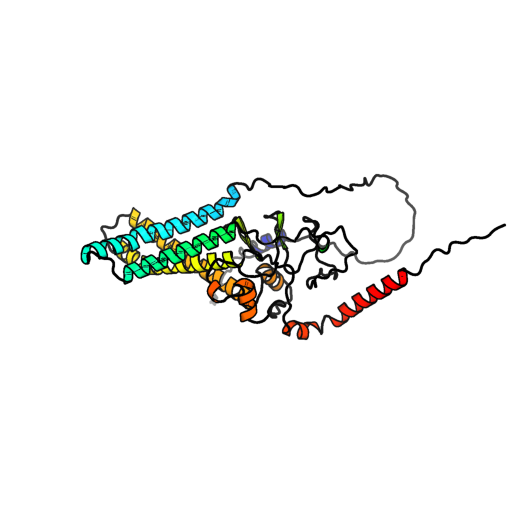A 1 177 ? 14.906 -12.980 -26.096 1.00 90.38 177 SER A O 1
ATOM 1446 N N . LYS A 1 178 ? 15.075 -12.120 -24.022 1.00 90.06 178 LYS A N 1
ATOM 1447 C CA . LYS A 1 178 ? 14.773 -10.724 -24.369 1.00 90.06 178 LYS A CA 1
ATOM 1448 C C . LYS A 1 178 ? 15.856 -9.749 -23.911 1.00 90.06 178 LYS A C 1
ATOM 1450 O O . LYS A 1 178 ? 16.442 -9.923 -22.832 1.00 90.06 178 LYS A O 1
ATOM 1455 N N . PHE A 1 179 ? 16.096 -8.702 -24.698 1.00 90.31 179 PHE A N 1
ATOM 1456 C CA . PHE A 1 179 ? 16.826 -7.521 -24.237 1.00 90.31 179 PHE A CA 1
ATOM 1457 C C . PHE A 1 179 ? 16.036 -6.826 -23.131 1.00 90.31 179 PHE A C 1
ATOM 1459 O O . PHE A 1 179 ? 14.809 -6.832 -23.142 1.00 90.31 179 PHE A O 1
ATOM 1466 N N . LYS A 1 180 ? 16.737 -6.264 -22.147 1.00 91.88 180 LYS A N 1
ATOM 1467 C CA . LYS A 1 180 ? 16.110 -5.596 -21.005 1.00 91.88 180 LYS A CA 1
ATOM 1468 C C . LYS A 1 180 ? 16.009 -4.096 -21.292 1.00 91.88 180 LYS A C 1
ATOM 1470 O O . LYS A 1 180 ? 17.060 -3.495 -21.521 1.00 91.88 180 LYS A O 1
ATOM 1475 N N . PRO A 1 181 ? 14.806 -3.498 -21.249 1.00 92.62 181 PRO A N 1
ATOM 1476 C CA . PRO A 1 181 ? 14.675 -2.052 -21.119 1.00 92.62 181 PRO A CA 1
ATOM 1477 C C . PRO A 1 181 ? 15.382 -1.552 -19.854 1.00 92.62 181 PRO A C 1
ATOM 1479 O O . PRO A 1 181 ? 15.763 -2.346 -18.980 1.00 92.62 181 PRO A O 1
ATOM 1482 N N . ASP A 1 182 ? 15.548 -0.241 -19.733 1.00 91.94 182 ASP A N 1
ATOM 1483 C CA . ASP A 1 182 ? 16.078 0.349 -18.505 1.00 91.94 182 ASP A CA 1
ATOM 1484 C C . ASP A 1 182 ? 15.193 -0.013 -17.304 1.00 91.94 182 ASP A C 1
ATOM 1486 O O . ASP A 1 182 ? 13.988 -0.268 -17.437 1.00 91.94 182 ASP A O 1
ATOM 1490 N N . ARG A 1 183 ? 15.815 -0.117 -16.124 1.00 94.69 183 ARG A N 1
ATOM 1491 C CA . ARG A 1 183 ? 15.150 -0.420 -14.845 1.00 94.69 183 ARG A CA 1
ATOM 1492 C C . ARG A 1 183 ? 14.424 -1.778 -14.809 1.00 94.69 183 ARG A C 1
ATOM 1494 O O . ARG A 1 183 ? 13.570 -2.034 -13.960 1.00 94.69 183 ARG A O 1
ATOM 1501 N N . THR A 1 184 ? 14.709 -2.670 -15.761 1.00 96.19 184 THR A N 1
ATOM 1502 C CA . THR A 1 184 ? 14.036 -3.970 -15.898 1.00 96.19 184 THR A CA 1
ATOM 1503 C C . THR A 1 184 ? 14.879 -5.103 -15.323 1.00 96.19 184 THR A C 1
ATOM 1505 O O . THR A 1 184 ? 15.990 -5.378 -15.786 1.00 96.19 184 THR A O 1
ATOM 1508 N N . HIS A 1 185 ? 14.309 -5.865 -14.387 1.00 96.69 185 HIS A N 1
ATOM 1509 C CA . HIS A 1 185 ? 14.993 -6.986 -13.734 1.00 96.69 185 HIS A CA 1
ATOM 1510 C C . HIS A 1 185 ? 14.214 -8.294 -13.916 1.00 96.69 185 HIS A C 1
ATOM 1512 O O . HIS A 1 185 ? 13.011 -8.303 -14.158 1.00 96.69 185 HIS A O 1
ATOM 1518 N N . HIS A 1 186 ? 14.922 -9.428 -13.897 1.00 97.44 186 HIS A N 1
ATOM 1519 C CA . HIS A 1 186 ? 14.289 -10.746 -13.991 1.00 97.44 186 HIS A CA 1
ATOM 1520 C C . HIS A 1 186 ? 13.943 -11.226 -12.587 1.00 97.44 186 HIS A C 1
ATOM 1522 O O . HIS A 1 186 ? 14.847 -11.417 -11.774 1.00 97.44 186 HIS A O 1
ATOM 1528 N N . CYS A 1 187 ? 12.662 -11.454 -12.315 1.00 97.75 187 CYS A N 1
ATOM 1529 C CA . CYS A 1 187 ? 12.236 -12.035 -11.054 1.00 97.75 187 CYS A CA 1
ATOM 1530 C C . CYS A 1 187 ? 12.202 -13.558 -11.180 1.00 97.75 187 CYS A C 1
ATOM 1532 O O . CYS A 1 187 ? 11.387 -14.106 -11.922 1.00 97.75 187 CYS A O 1
ATOM 1534 N N . LYS A 1 188 ? 13.048 -14.247 -10.408 1.00 95.06 188 LYS A N 1
ATOM 1535 C CA . LYS A 1 188 ? 13.086 -15.715 -10.376 1.00 95.06 188 LYS A CA 1
ATOM 1536 C C . LYS A 1 188 ? 11.762 -16.313 -9.884 1.00 95.06 188 LYS A C 1
ATOM 1538 O O . LYS A 1 188 ? 11.309 -17.296 -10.454 1.00 95.06 188 LYS A O 1
ATOM 1543 N N . ASN A 1 189 ? 11.132 -15.704 -8.876 1.00 93.25 189 ASN A N 1
ATOM 1544 C CA . ASN A 1 189 ? 9.851 -16.159 -8.323 1.00 93.25 189 ASN A CA 1
ATOM 1545 C C . ASN A 1 189 ? 8.706 -16.046 -9.338 1.00 93.25 189 ASN A C 1
ATOM 1547 O O . ASN A 1 189 ? 7.858 -16.928 -9.406 1.00 93.25 189 ASN A O 1
ATOM 1551 N N . CYS A 1 190 ? 8.687 -14.979 -10.142 1.00 94.44 190 CYS A N 1
ATOM 1552 C CA . CYS A 1 190 ? 7.674 -14.794 -11.183 1.00 94.44 190 CYS A CA 1
ATOM 1553 C C . CYS A 1 190 ? 8.037 -15.469 -12.514 1.00 94.44 190 CYS A C 1
ATOM 1555 O O . CYS A 1 190 ? 7.175 -15.576 -13.381 1.00 94.44 190 CYS A O 1
ATOM 1557 N N . GLY A 1 191 ? 9.295 -15.877 -12.711 1.00 95.19 191 GLY A N 1
ATOM 1558 C CA . GLY A 1 191 ? 9.780 -16.481 -13.955 1.00 95.19 191 GLY A CA 1
ATOM 1559 C C . GLY A 1 191 ? 9.791 -15.533 -15.162 1.00 95.19 191 GLY A C 1
ATOM 1560 O O . GLY A 1 191 ? 9.855 -15.990 -16.299 1.00 95.19 191 GLY A O 1
ATOM 1561 N N . THR A 1 192 ? 9.727 -14.216 -14.947 1.00 96.12 192 THR A N 1
ATOM 1562 C CA . THR A 1 192 ? 9.627 -13.212 -16.019 1.00 96.12 192 THR A CA 1
ATOM 1563 C C . THR A 1 192 ? 10.417 -11.945 -15.692 1.00 96.12 192 THR A C 1
ATOM 1565 O O . THR A 1 192 ? 10.738 -11.662 -14.535 1.00 96.12 192 THR A O 1
ATOM 1568 N N . CYS A 1 193 ? 10.751 -11.174 -16.728 1.00 97.44 193 CYS A N 1
ATOM 1569 C CA . CYS A 1 193 ? 11.290 -9.828 -16.577 1.00 97.44 193 CYS A CA 1
ATOM 1570 C C . CYS A 1 193 ? 10.181 -8.824 -16.274 1.00 97.44 193 CYS A C 1
ATOM 1572 O O . CYS A 1 193 ? 9.204 -8.748 -17.015 1.00 97.44 193 CYS A O 1
ATOM 1574 N N . VAL A 1 194 ? 10.390 -8.034 -15.222 1.00 98.25 194 VAL A N 1
ATOM 1575 C CA . VAL A 1 194 ? 9.449 -7.033 -14.730 1.00 98.25 194 VAL A CA 1
ATOM 1576 C C . VAL A 1 194 ? 9.973 -5.631 -15.043 1.00 98.25 194 VAL A C 1
ATOM 1578 O O . VAL A 1 194 ? 11.105 -5.300 -14.687 1.00 98.25 194 VAL A O 1
ATOM 1581 N N . LEU A 1 195 ? 9.161 -4.826 -15.732 1.00 97.44 195 LEU A N 1
ATOM 1582 C CA . LEU A 1 195 ? 9.479 -3.432 -16.073 1.00 97.44 195 LEU A CA 1
ATOM 1583 C C . LEU A 1 195 ? 9.500 -2.562 -14.812 1.00 97.44 195 LEU A C 1
ATOM 1585 O O . LEU A 1 195 ? 8.597 -2.699 -13.984 1.00 97.44 195 LEU A O 1
ATOM 1589 N N . LYS A 1 196 ? 10.489 -1.661 -14.684 1.00 97.31 196 LYS A N 1
ATOM 1590 C CA . LYS A 1 196 ? 10.738 -0.844 -13.474 1.00 97.31 196 LYS A CA 1
ATOM 1591 C C . LYS A 1 196 ? 10.532 -1.672 -12.199 1.00 97.31 196 LYS A C 1
ATOM 1593 O O . LYS A 1 196 ? 9.688 -1.340 -11.367 1.00 97.31 196 LYS A O 1
ATOM 1598 N N . MET A 1 197 ? 11.196 -2.829 -12.133 1.00 98.38 197 MET A N 1
ATOM 1599 C CA . MET A 1 197 ? 11.008 -3.779 -11.036 1.00 98.38 197 MET A CA 1
ATOM 1600 C C . MET A 1 197 ? 11.471 -3.138 -9.735 1.00 98.38 197 MET A C 1
ATOM 1602 O O . MET A 1 197 ? 12.604 -2.679 -9.652 1.00 98.38 197 MET A O 1
ATOM 1606 N N . ASP A 1 198 ? 10.608 -3.160 -8.726 1.00 98.56 198 ASP A N 1
ATOM 1607 C CA . ASP A 1 198 ? 10.961 -2.695 -7.393 1.00 98.56 198 ASP A CA 1
ATOM 1608 C C . ASP A 1 198 ? 11.392 -3.861 -6.507 1.00 98.56 198 ASP A C 1
ATOM 1610 O O . ASP A 1 198 ? 12.539 -3.936 -6.088 1.00 98.56 198 ASP A O 1
ATOM 1614 N N . HIS A 1 199 ? 10.500 -4.826 -6.290 1.00 98.19 199 HIS A N 1
ATOM 1615 C CA . HIS A 1 199 ? 10.804 -6.051 -5.557 1.00 98.19 199 HIS A CA 1
ATOM 1616 C C . HIS A 1 199 ? 9.779 -7.149 -5.872 1.00 98.19 199 HIS A C 1
ATOM 1618 O O . HIS A 1 199 ? 8.773 -6.937 -6.554 1.00 98.19 199 HIS A O 1
ATOM 1624 N N . HIS A 1 200 ? 10.033 -8.362 -5.389 1.00 98.06 200 HIS A N 1
ATOM 1625 C CA . HIS A 1 200 ? 9.010 -9.401 -5.313 1.00 98.06 200 HIS A CA 1
ATOM 1626 C C . HIS A 1 200 ? 8.378 -9.362 -3.924 1.00 98.06 200 HIS A C 1
ATOM 1628 O O . HIS A 1 200 ? 9.102 -9.486 -2.941 1.00 98.06 200 HIS A O 1
ATOM 1634 N N . CYS A 1 201 ? 7.058 -9.185 -3.837 1.00 98.00 201 CYS A N 1
ATOM 1635 C CA . CYS A 1 201 ? 6.358 -9.038 -2.566 1.00 98.00 201 CYS A CA 1
ATOM 1636 C C . CYS A 1 201 ? 5.594 -10.327 -2.222 1.00 98.00 201 CYS A C 1
ATOM 1638 O O . CYS A 1 201 ? 4.561 -10.603 -2.844 1.00 98.00 201 CYS A O 1
ATOM 1640 N N . PRO A 1 202 ? 6.037 -11.106 -1.215 1.00 96.38 202 PRO A N 1
ATOM 1641 C CA . PRO A 1 202 ? 5.304 -12.290 -0.767 1.00 96.38 202 PRO A CA 1
ATOM 1642 C C . PRO A 1 202 ? 3.905 -11.940 -0.248 1.00 96.38 202 PRO A C 1
ATOM 1644 O O . PRO A 1 202 ? 2.953 -12.675 -0.494 1.00 96.38 202 PRO A O 1
ATOM 1647 N N . TRP A 1 203 ? 3.762 -10.775 0.394 1.00 97.00 203 TRP A N 1
ATOM 1648 C CA . TRP A 1 203 ? 2.499 -10.271 0.941 1.00 97.00 203 TRP A CA 1
ATOM 1649 C C . TRP A 1 203 ? 1.454 -9.927 -0.121 1.00 97.00 203 TRP A C 1
ATOM 1651 O O . TRP A 1 203 ? 0.280 -9.837 0.208 1.00 97.00 203 TRP A O 1
ATOM 1661 N N . ALA A 1 204 ? 1.852 -9.743 -1.381 1.00 96.56 204 ALA A N 1
ATOM 1662 C CA . ALA A 1 204 ? 0.936 -9.571 -2.510 1.00 96.56 204 ALA A CA 1
ATOM 1663 C C . ALA A 1 204 ? 0.893 -10.806 -3.427 1.00 96.56 204 ALA A C 1
ATOM 1665 O O . ALA A 1 204 ? 0.137 -10.822 -4.398 1.00 96.56 204 ALA A O 1
ATOM 1666 N N . ASN A 1 205 ? 1.736 -11.816 -3.161 1.00 96.56 205 ASN A N 1
ATOM 1667 C CA . ASN A 1 205 ? 2.024 -12.933 -4.066 1.00 96.56 205 ASN A CA 1
ATOM 1668 C C . ASN A 1 205 ? 2.200 -12.469 -5.530 1.00 96.56 205 ASN A C 1
ATOM 1670 O O . ASN A 1 205 ? 1.674 -13.055 -6.484 1.00 96.56 205 ASN A O 1
ATOM 1674 N N . ASN A 1 206 ? 2.898 -11.345 -5.698 1.00 97.69 206 ASN A N 1
ATOM 1675 C CA . ASN A 1 206 ? 3.106 -10.691 -6.979 1.00 97.69 206 ASN A CA 1
ATOM 1676 C C . ASN A 1 206 ? 4.413 -9.892 -6.950 1.00 97.69 206 ASN A C 1
ATOM 1678 O O . ASN A 1 206 ? 4.903 -9.482 -5.895 1.00 97.69 206 ASN A O 1
ATOM 1682 N N . CYS A 1 207 ? 4.987 -9.655 -8.125 1.00 98.44 207 CYS A N 1
ATOM 1683 C CA . CYS A 1 207 ? 6.041 -8.658 -8.242 1.00 98.44 207 CYS A CA 1
ATOM 1684 C C . CYS A 1 207 ? 5.449 -7.256 -8.154 1.00 98.44 207 CYS A C 1
ATOM 1686 O O . CYS A 1 207 ? 4.340 -7.026 -8.629 1.00 98.44 207 CYS A O 1
ATOM 1688 N N . ILE A 1 208 ? 6.211 -6.322 -7.596 1.00 98.75 208 ILE A N 1
ATOM 1689 C CA . ILE A 1 208 ? 5.912 -4.897 -7.643 1.00 98.75 208 ILE A CA 1
ATOM 1690 C C . ILE A 1 208 ? 6.796 -4.285 -8.728 1.00 98.75 208 ILE A C 1
ATOM 1692 O O . ILE A 1 208 ? 8.021 -4.417 -8.701 1.00 98.75 208 ILE A O 1
ATOM 1696 N N . GLY A 1 209 ? 6.169 -3.663 -9.718 1.00 98.25 209 GLY A N 1
ATOM 1697 C CA . GLY A 1 209 ? 6.839 -3.056 -10.862 1.00 98.25 209 GLY A CA 1
ATOM 1698 C C . GLY A 1 209 ? 6.040 -1.900 -11.447 1.00 98.25 209 GLY A C 1
ATOM 1699 O O . GLY A 1 209 ? 5.097 -1.398 -10.829 1.00 98.25 209 GLY A O 1
ATOM 1700 N N . TRP A 1 210 ? 6.390 -1.489 -12.665 1.00 97.81 210 TRP A N 1
ATOM 1701 C CA . TRP A 1 210 ? 5.848 -0.305 -13.335 1.00 97.81 210 TRP A CA 1
ATOM 1702 C C . TRP A 1 210 ? 4.329 -0.150 -13.199 1.00 97.81 210 TRP A C 1
ATOM 1704 O O . TRP A 1 210 ? 3.851 0.920 -12.821 1.00 97.81 210 TRP A O 1
ATOM 1714 N N . ARG A 1 211 ? 3.562 -1.204 -13.498 1.00 97.12 211 ARG A N 1
ATOM 1715 C CA . ARG A 1 211 ? 2.096 -1.135 -13.656 1.00 97.12 211 ARG A CA 1
ATOM 1716 C C . ARG A 1 211 ? 1.304 -1.271 -12.357 1.00 97.12 211 ARG A C 1
ATOM 1718 O O . ARG A 1 211 ? 0.097 -1.037 -12.378 1.00 97.12 211 ARG A O 1
ATOM 1725 N N . ASN A 1 212 ? 1.934 -1.697 -11.263 1.00 98.25 212 ASN A N 1
ATOM 1726 C CA . ASN A 1 212 ? 1.246 -1.925 -9.990 1.00 98.25 212 ASN A CA 1
ATOM 1727 C C . ASN A 1 212 ? 1.899 -1.258 -8.773 1.00 98.25 212 ASN A C 1
ATOM 1729 O O . ASN A 1 212 ? 1.298 -1.287 -7.701 1.00 98.25 212 ASN A O 1
ATOM 1733 N N . TYR A 1 213 ? 3.043 -0.584 -8.932 1.00 98.62 213 TYR A N 1
ATOM 1734 C CA . TYR A 1 213 ? 3.706 0.141 -7.842 1.00 98.62 213 TYR A CA 1
ATOM 1735 C C . TYR A 1 213 ? 2.792 1.182 -7.169 1.00 98.62 213 TYR A C 1
ATOM 1737 O O . TYR A 1 213 ? 2.779 1.276 -5.947 1.00 98.62 213 TYR A O 1
ATOM 1745 N N . LYS A 1 214 ? 1.948 1.901 -7.931 1.00 98.44 214 LYS A N 1
ATOM 1746 C CA . LYS A 1 214 ? 0.951 2.828 -7.356 1.00 98.44 214 LYS A CA 1
ATOM 1747 C C . LYS A 1 214 ? -0.009 2.118 -6.395 1.00 98.44 214 LYS A C 1
ATOM 1749 O O . LYS A 1 214 ? -0.257 2.613 -5.303 1.00 98.44 214 LYS A O 1
ATOM 1754 N N . TYR A 1 215 ? -0.551 0.967 -6.792 1.00 98.69 215 TYR A N 1
ATOM 1755 C CA . TYR A 1 215 ? -1.497 0.214 -5.961 1.00 98.69 215 TYR A CA 1
ATOM 1756 C C . TYR A 1 215 ? -0.819 -0.366 -4.722 1.00 98.69 215 TYR A C 1
ATOM 1758 O O . TYR A 1 215 ? -1.412 -0.361 -3.648 1.00 98.69 215 TYR A O 1
ATOM 1766 N N . PHE A 1 216 ? 0.431 -0.814 -4.852 1.00 98.69 216 PHE A N 1
ATOM 1767 C CA . PHE A 1 216 ? 1.262 -1.203 -3.717 1.00 98.69 216 PHE A CA 1
ATOM 1768 C C . PHE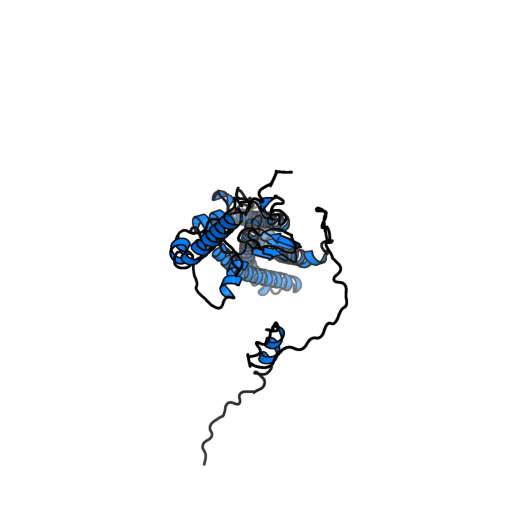 A 1 216 ? 1.444 -0.040 -2.731 1.00 98.69 216 PHE A C 1
ATOM 1770 O O . PHE A 1 216 ? 1.113 -0.189 -1.559 1.00 98.69 216 PHE A O 1
ATOM 1777 N N . TYR A 1 217 ? 1.866 1.132 -3.213 1.00 98.75 217 TYR A N 1
ATOM 1778 C CA . TYR A 1 217 ? 2.064 2.313 -2.371 1.00 98.75 217 TYR A CA 1
ATOM 1779 C C . TYR A 1 217 ? 0.776 2.727 -1.648 1.00 98.75 217 TYR A C 1
ATOM 1781 O O . TYR A 1 217 ? 0.788 2.943 -0.440 1.00 98.75 217 TYR A O 1
ATOM 1789 N N . LEU A 1 218 ? -0.353 2.766 -2.365 1.00 98.81 218 LEU A N 1
ATOM 1790 C CA . LEU A 1 218 ? -1.658 3.079 -1.778 1.00 98.81 218 LEU A CA 1
ATOM 1791 C C . LEU A 1 218 ? -2.125 2.016 -0.776 1.00 98.81 218 LEU A C 1
ATOM 1793 O O . LEU A 1 218 ? -2.688 2.364 0.256 1.00 98.81 218 LEU A O 1
ATOM 1797 N N . THR A 1 219 ? -1.855 0.733 -1.034 1.00 98.62 219 THR A N 1
ATOM 1798 C CA . THR A 1 219 ? -2.131 -0.338 -0.065 1.00 98.62 219 THR A CA 1
ATOM 1799 C C . THR A 1 219 ? -1.389 -0.079 1.238 1.00 98.62 219 THR A C 1
ATOM 1801 O O . THR A 1 219 ? -2.013 -0.106 2.296 1.00 98.62 219 THR A O 1
ATOM 1804 N N . THR A 1 220 ? -0.084 0.198 1.167 1.00 98.62 220 THR A N 1
ATOM 1805 C CA . THR A 1 220 ? 0.747 0.504 2.337 1.00 98.62 220 THR A CA 1
ATOM 1806 C C . THR A 1 220 ? 0.243 1.753 3.058 1.00 98.62 220 THR A C 1
ATOM 1808 O O . THR A 1 220 ? 0.030 1.696 4.264 1.00 98.62 220 THR A O 1
ATOM 1811 N N . LEU A 1 221 ? -0.038 2.838 2.326 1.00 98.75 221 LEU A N 1
ATOM 1812 C CA . LEU A 1 221 ? -0.549 4.096 2.881 1.00 98.75 221 LEU A CA 1
ATOM 1813 C C . LEU A 1 221 ? -1.860 3.905 3.651 1.00 98.75 221 LEU A C 1
ATOM 1815 O O . LEU A 1 221 ? -1.968 4.316 4.801 1.00 98.75 221 LEU A O 1
ATOM 1819 N N . TYR A 1 222 ? -2.871 3.288 3.036 1.00 98.75 222 TYR A N 1
ATOM 1820 C CA . TYR A 1 222 ? -4.160 3.115 3.708 1.00 98.75 222 TYR A CA 1
ATOM 1821 C C . TYR A 1 222 ? -4.090 2.102 4.847 1.00 98.75 222 TYR A C 1
ATOM 1823 O O . TYR A 1 222 ? -4.773 2.274 5.851 1.00 98.75 222 TYR A O 1
ATOM 1831 N N . SER A 1 223 ? -3.249 1.076 4.716 1.00 98.44 223 SER A N 1
ATOM 1832 C CA . SER A 1 223 ? -3.013 0.108 5.787 1.00 98.44 223 SER A CA 1
ATOM 1833 C C . SER A 1 223 ? -2.367 0.765 7.010 1.00 98.44 223 SER A C 1
ATOM 1835 O O . SER A 1 223 ? -2.785 0.493 8.133 1.00 98.44 223 SER A O 1
ATOM 1837 N N . ASP A 1 224 ? -1.397 1.656 6.793 1.00 98.56 224 ASP A N 1
ATOM 1838 C CA . ASP A 1 224 ? -0.743 2.448 7.837 1.00 98.56 224 ASP A CA 1
ATOM 1839 C C . ASP A 1 224 ? -1.743 3.385 8.534 1.00 98.56 224 ASP A C 1
ATOM 1841 O O . ASP A 1 224 ? -1.929 3.303 9.749 1.00 98.56 224 ASP A O 1
ATOM 1845 N N . VAL A 1 225 ? -2.493 4.179 7.756 1.00 98.50 225 VAL A N 1
ATOM 1846 C CA . VAL A 1 225 ? -3.509 5.104 8.290 1.00 98.50 225 VAL A CA 1
ATOM 1847 C C . VAL A 1 225 ? -4.561 4.371 9.123 1.00 98.50 225 VAL A C 1
ATOM 1849 O O . VAL A 1 225 ? -4.873 4.813 10.226 1.00 98.50 225 VAL A O 1
ATOM 1852 N N . ILE A 1 226 ? -5.097 3.247 8.635 1.00 98.12 226 ILE A N 1
ATOM 1853 C CA . ILE A 1 226 ? -6.088 2.449 9.376 1.00 98.12 226 ILE A CA 1
ATOM 1854 C C . ILE A 1 226 ? -5.482 1.887 10.664 1.00 98.12 226 ILE A C 1
ATOM 1856 O O . ILE A 1 226 ? -6.131 1.952 11.706 1.00 98.12 226 ILE A O 1
ATOM 1860 N N . SER A 1 227 ? -4.258 1.354 10.610 1.00 98.12 227 SER A N 1
ATOM 1861 C CA . SER A 1 227 ? -3.607 0.735 11.772 1.00 98.12 227 SER A CA 1
ATOM 1862 C C . SER A 1 227 ? -3.350 1.757 12.880 1.00 98.12 227 SER A C 1
ATOM 1864 O O . SER A 1 227 ? -3.734 1.524 14.026 1.00 98.12 227 SER A O 1
ATOM 1866 N N . ILE A 1 228 ? -2.792 2.923 12.533 1.00 98.31 228 ILE A N 1
ATOM 1867 C CA . ILE A 1 228 ? -2.558 4.028 13.477 1.00 98.31 228 ILE A CA 1
ATOM 1868 C C . ILE A 1 228 ? -3.882 4.543 14.040 1.00 98.31 228 ILE A C 1
ATOM 1870 O O . ILE A 1 228 ? -4.016 4.739 15.247 1.00 98.31 228 ILE A O 1
ATOM 1874 N N . TYR A 1 229 ? -4.877 4.751 13.177 1.00 98.06 229 TYR A N 1
ATOM 1875 C CA . TYR A 1 229 ? -6.176 5.268 13.589 1.00 98.06 229 TYR A CA 1
ATOM 1876 C C . TYR A 1 229 ? -6.891 4.321 14.561 1.00 98.06 229 TYR A C 1
ATOM 1878 O O . TYR A 1 229 ? -7.400 4.769 15.589 1.00 98.06 229 TYR A O 1
ATOM 1886 N N . ILE A 1 230 ? -6.891 3.015 14.274 1.00 98.06 230 ILE A N 1
ATOM 1887 C CA . ILE A 1 230 ? -7.457 2.004 15.172 1.00 98.06 230 ILE A CA 1
ATOM 1888 C C . ILE A 1 230 ? -6.702 1.978 16.500 1.00 98.06 230 ILE A C 1
ATOM 1890 O O . ILE A 1 230 ? -7.361 2.030 17.533 1.00 98.06 230 ILE A O 1
ATOM 1894 N N . ALA A 1 231 ? -5.366 1.954 16.492 1.00 97.75 231 ALA A N 1
ATOM 1895 C CA . ALA A 1 231 ? -4.572 1.946 17.723 1.00 97.75 231 ALA A CA 1
ATOM 1896 C C . ALA A 1 231 ? -4.895 3.161 18.613 1.00 97.75 231 ALA A C 1
ATOM 1898 O O . ALA A 1 231 ? -5.207 3.020 19.792 1.00 97.75 231 ALA A O 1
ATOM 1899 N N . ILE A 1 232 ? -4.947 4.368 18.035 1.00 97.81 232 ILE A N 1
ATOM 1900 C CA . ILE A 1 232 ? -5.293 5.588 18.782 1.00 97.81 232 ILE A CA 1
ATOM 1901 C C . ILE A 1 232 ? -6.690 5.491 19.411 1.00 97.81 232 ILE A C 1
ATOM 1903 O O . ILE A 1 232 ? -6.877 5.888 20.562 1.00 97.81 232 ILE A O 1
ATOM 1907 N N . LEU A 1 233 ? -7.682 4.997 18.665 1.00 96.75 233 LEU A N 1
ATOM 1908 C CA . LEU A 1 233 ? -9.065 4.942 19.144 1.00 96.75 233 LEU A CA 1
ATOM 1909 C C . LEU A 1 233 ? -9.345 3.774 20.092 1.00 96.75 233 LEU A C 1
ATOM 1911 O O . LEU A 1 233 ? -10.244 3.891 20.927 1.00 96.75 233 LEU A O 1
ATOM 1915 N N . LEU A 1 234 ? -8.613 2.669 19.970 1.00 97.12 234 LEU A N 1
ATOM 1916 C CA . LEU A 1 234 ? -8.775 1.481 20.804 1.00 97.12 234 LEU A CA 1
ATOM 1917 C C . LEU A 1 234 ? -8.049 1.630 22.151 1.00 97.12 234 LEU A C 1
ATOM 1919 O O . LEU A 1 234 ? -8.532 1.120 23.164 1.00 97.12 234 LEU A O 1
ATOM 1923 N N . PHE A 1 235 ? -6.970 2.413 22.209 1.00 97.69 235 PHE A N 1
ATOM 1924 C CA . PHE A 1 235 ? -6.177 2.623 23.421 1.00 97.69 2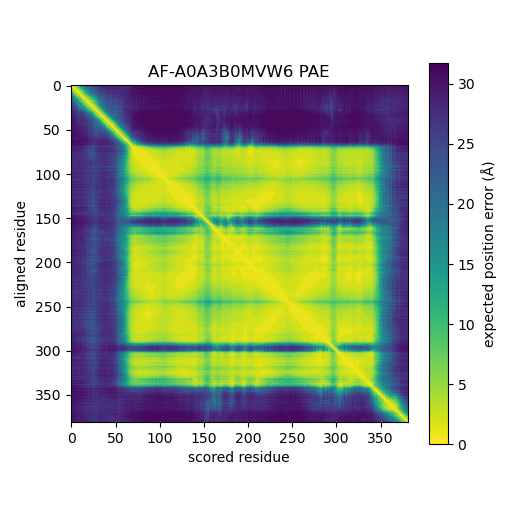35 PHE A CA 1
ATOM 1925 C C . PHE A 1 235 ? -6.973 3.084 24.667 1.00 97.69 235 PHE A C 1
ATOM 1927 O O . PHE A 1 235 ? -6.765 2.525 25.751 1.00 97.69 235 PHE A O 1
ATOM 1934 N N . PRO A 1 236 ? -7.926 4.042 24.592 1.00 97.44 236 PRO A N 1
ATOM 1935 C CA . PRO A 1 236 ? -8.784 4.376 25.732 1.00 97.44 236 PRO A CA 1
ATOM 1936 C C . PRO A 1 236 ? -9.643 3.197 26.203 1.00 97.44 236 PRO A C 1
ATOM 1938 O O . PRO A 1 236 ? -9.816 3.009 27.408 1.00 97.44 236 PRO A O 1
ATOM 1941 N N . THR A 1 237 ? -10.142 2.379 25.272 1.00 96.50 237 THR A N 1
ATOM 1942 C CA . THR A 1 237 ? -10.901 1.164 25.587 1.00 96.50 237 THR A CA 1
ATOM 1943 C C . THR A 1 237 ? -10.005 0.152 26.302 1.00 96.50 237 THR A C 1
ATOM 1945 O O . THR A 1 237 ? -10.391 -0.361 27.346 1.00 96.50 237 THR A O 1
ATOM 1948 N N . VAL A 1 238 ? -8.770 -0.063 25.841 1.00 97.00 238 VAL A N 1
ATOM 1949 C CA . VAL A 1 238 ? -7.793 -0.928 26.532 1.00 97.00 238 VAL A CA 1
ATOM 1950 C C . VAL A 1 238 ? -7.577 -0.471 27.976 1.00 97.00 238 VAL A C 1
ATOM 1952 O O . VAL A 1 238 ? -7.658 -1.277 28.903 1.00 97.00 238 VAL A O 1
ATOM 1955 N N . ARG A 1 239 ? -7.378 0.836 28.197 1.00 97.56 239 ARG A N 1
ATOM 1956 C CA . ARG A 1 239 ? -7.238 1.405 29.549 1.00 97.56 239 ARG A CA 1
ATOM 1957 C C . ARG A 1 239 ? -8.476 1.171 30.411 1.00 97.56 239 ARG A C 1
ATOM 1959 O O . ARG A 1 239 ? -8.339 0.869 31.593 1.00 97.56 239 ARG A O 1
ATOM 1966 N N . GLN A 1 240 ? -9.672 1.314 29.850 1.00 96.50 240 GLN A N 1
ATOM 1967 C CA . GLN A 1 240 ? -10.913 1.054 30.577 1.00 96.50 240 GLN A CA 1
ATOM 1968 C C . GLN A 1 240 ? -11.023 -0.420 30.987 1.00 96.50 240 GLN A C 1
ATOM 1970 O O . GLN A 1 240 ? -11.347 -0.709 32.137 1.00 96.50 240 GLN A O 1
ATOM 1975 N N . PHE A 1 241 ? -10.722 -1.342 30.071 1.00 96.31 241 PHE A N 1
ATOM 1976 C CA . PHE A 1 241 ? -10.801 -2.783 30.315 1.00 96.31 241 PHE A CA 1
ATOM 1977 C C . PHE A 1 241 ? -9.781 -3.243 31.364 1.00 96.31 241 PHE A C 1
ATOM 1979 O O . PHE A 1 241 ? -10.139 -4.031 32.237 1.00 96.31 241 PHE A O 1
ATOM 1986 N N . LEU A 1 242 ? -8.560 -2.694 31.338 1.00 95.75 242 LEU A N 1
ATOM 1987 C CA . LEU A 1 242 ? -7.512 -2.958 32.336 1.00 95.75 242 LEU A CA 1
ATOM 1988 C C . LEU A 1 242 ? -7.893 -2.514 33.754 1.00 95.75 242 LEU A C 1
ATOM 1990 O O . LEU A 1 242 ? -7.497 -3.152 34.723 1.00 95.75 242 LEU A O 1
ATOM 1994 N N . ASN A 1 243 ? -8.650 -1.422 33.881 1.00 96.75 243 ASN A N 1
ATOM 1995 C CA . ASN A 1 243 ? -9.053 -0.872 35.177 1.00 96.75 243 ASN A CA 1
ATOM 1996 C C . ASN A 1 243 ? -10.400 -1.415 35.682 1.00 96.75 243 ASN A C 1
ATOM 1998 O O . ASN A 1 243 ? -10.825 -1.064 36.782 1.00 96.75 243 ASN A O 1
ATOM 2002 N N . ASN A 1 244 ? -11.092 -2.245 34.896 1.00 95.88 244 ASN A N 1
ATOM 2003 C CA . ASN A 1 244 ? -12.387 -2.801 35.267 1.00 95.88 244 ASN A CA 1
ATOM 2004 C C . ASN A 1 244 ? -12.233 -4.253 35.766 1.00 95.88 244 ASN A C 1
ATOM 2006 O O . ASN A 1 244 ? -11.977 -5.144 34.954 1.00 95.88 244 ASN A O 1
ATOM 2010 N N . PRO A 1 245 ? -12.451 -4.532 37.068 1.00 93.56 245 PRO A N 1
ATOM 2011 C CA . PRO A 1 245 ? -12.303 -5.878 37.630 1.00 93.56 245 PRO A CA 1
ATOM 2012 C C . PRO A 1 245 ? -13.360 -6.876 37.127 1.00 93.56 245 PRO A C 1
ATOM 2014 O O . PRO A 1 245 ? -13.224 -8.072 37.363 1.00 93.56 245 PRO A O 1
ATOM 2017 N N . LEU A 1 246 ? -14.413 -6.402 36.452 1.00 95.56 246 LEU A N 1
ATOM 2018 C CA . LEU A 1 246 ? -15.462 -7.243 35.867 1.00 95.56 246 LEU A CA 1
ATOM 2019 C C . LEU A 1 246 ? -15.139 -7.703 34.438 1.00 95.56 246 LEU A C 1
ATOM 2021 O O . LEU A 1 246 ? -15.891 -8.492 33.867 1.00 95.56 246 LEU A O 1
ATOM 2025 N N . THR A 1 247 ? -14.054 -7.204 33.840 1.00 94.94 247 THR A N 1
ATOM 2026 C CA . THR A 1 247 ? -13.621 -7.603 32.499 1.00 94.94 247 THR A CA 1
ATOM 2027 C C . THR A 1 247 ? -13.237 -9.083 32.480 1.00 94.94 247 THR A C 1
ATOM 2029 O O . THR A 1 247 ? -12.446 -9.540 33.305 1.00 94.94 247 THR A O 1
ATOM 2032 N N . SER A 1 248 ? -13.758 -9.840 31.509 1.00 96.81 248 SER A N 1
ATOM 2033 C CA . SER A 1 248 ? -13.372 -11.242 31.345 1.00 96.81 248 SER A CA 1
ATOM 2034 C C . SER A 1 248 ? -11.911 -11.361 30.893 1.00 96.81 248 SER A C 1
ATOM 2036 O O . SER A 1 248 ? -11.415 -10.544 30.116 1.00 96.81 248 SER A O 1
ATOM 2038 N N . PHE A 1 249 ? -11.216 -12.415 31.332 1.00 95.69 249 PHE A N 1
ATOM 2039 C CA . PHE A 1 249 ? -9.835 -12.663 30.902 1.00 95.69 249 PHE A CA 1
ATOM 2040 C C . PHE A 1 249 ? -9.718 -12.780 29.373 1.00 95.69 249 PHE A C 1
ATOM 2042 O O . PHE A 1 249 ? -8.770 -12.267 28.785 1.00 95.69 249 PHE A O 1
ATOM 2049 N N . GLY A 1 250 ? -10.703 -13.409 28.722 1.00 96.31 250 GLY A N 1
ATOM 2050 C CA . GLY A 1 250 ? -10.734 -13.556 27.267 1.00 96.31 250 GLY A CA 1
ATOM 2051 C C . GLY A 1 250 ? -10.804 -12.212 26.541 1.00 96.31 250 GLY A C 1
ATOM 2052 O O . GLY A 1 250 ? -9.996 -11.967 25.649 1.00 96.31 250 GLY A O 1
ATOM 2053 N N . ASP A 1 251 ? -11.707 -11.321 26.961 1.00 95.62 251 ASP A N 1
ATOM 2054 C CA . ASP A 1 251 ? -11.831 -9.984 26.364 1.00 95.62 251 ASP A CA 1
ATOM 2055 C C . ASP A 1 251 ? -10.560 -9.158 26.561 1.00 95.62 251 ASP A C 1
ATOM 2057 O O . ASP A 1 251 ? -10.107 -8.480 25.637 1.00 95.62 251 ASP A O 1
ATOM 2061 N N . LEU A 1 252 ? -9.950 -9.257 27.748 1.00 96.19 252 LEU A N 1
ATOM 2062 C CA . LEU A 1 252 ? -8.701 -8.568 28.048 1.00 96.19 252 LEU A CA 1
ATOM 2063 C C . LEU A 1 252 ? -7.560 -9.040 27.136 1.00 96.19 252 LEU A C 1
ATOM 2065 O O . LEU A 1 252 ? -6.815 -8.219 26.604 1.00 96.19 252 LEU A O 1
ATOM 2069 N N . VAL A 1 253 ? -7.437 -10.351 26.910 1.00 96.56 253 VAL A N 1
ATOM 2070 C CA . VAL A 1 253 ? -6.429 -10.905 25.996 1.00 96.56 253 VAL A CA 1
ATOM 2071 C C . VAL A 1 253 ? -6.678 -10.436 24.564 1.00 96.56 253 VAL A C 1
ATOM 2073 O O . VAL A 1 253 ? -5.746 -9.968 23.913 1.00 96.56 253 VAL A O 1
ATOM 2076 N N . VAL A 1 254 ? -7.917 -10.518 24.073 1.00 96.75 254 VAL A N 1
ATOM 2077 C CA . VAL A 1 254 ? -8.247 -10.134 22.691 1.00 96.75 254 VAL A CA 1
ATOM 2078 C C . VAL A 1 254 ? -7.952 -8.657 22.440 1.00 96.75 254 VAL A C 1
ATOM 2080 O O . VAL A 1 254 ? -7.324 -8.330 21.430 1.00 96.75 254 VAL A O 1
ATOM 2083 N N . ILE A 1 255 ? -8.366 -7.767 23.347 1.00 96.75 255 ILE A N 1
ATOM 2084 C CA . ILE A 1 255 ? -8.177 -6.328 23.153 1.00 96.75 255 ILE A CA 1
ATOM 2085 C C . ILE A 1 255 ? -6.700 -5.925 23.253 1.00 96.75 255 ILE A C 1
ATOM 2087 O O . ILE A 1 255 ? -6.241 -5.129 22.438 1.00 96.75 255 ILE A O 1
ATOM 2091 N N . ILE A 1 256 ? -5.929 -6.520 24.175 1.00 97.00 256 ILE A N 1
ATOM 2092 C CA . ILE A 1 256 ? -4.483 -6.267 24.291 1.00 97.00 256 ILE A CA 1
ATOM 2093 C C . ILE A 1 256 ? -3.742 -6.784 23.057 1.00 97.00 256 ILE A C 1
ATOM 2095 O O . ILE A 1 256 ? -2.900 -6.077 22.510 1.00 97.00 256 ILE A O 1
ATOM 2099 N N . VAL A 1 257 ? -4.049 -8.000 22.593 1.00 97.12 257 VAL A N 1
ATOM 2100 C CA . VAL A 1 257 ? -3.411 -8.565 21.394 1.00 97.12 257 VAL A CA 1
ATOM 2101 C C . VAL A 1 257 ? -3.728 -7.713 20.168 1.00 97.12 257 VAL A C 1
ATOM 2103 O O . VAL A 1 257 ? -2.821 -7.409 19.398 1.00 97.12 257 VAL A O 1
ATOM 2106 N N . ALA A 1 258 ? -4.980 -7.286 19.997 1.00 97.56 258 ALA A N 1
ATOM 2107 C CA . ALA A 1 258 ? -5.362 -6.411 18.893 1.00 97.56 258 ALA A CA 1
ATOM 2108 C C . ALA A 1 258 ? -4.641 -5.056 18.946 1.00 97.56 258 ALA A C 1
ATOM 2110 O O . ALA A 1 258 ? -4.159 -4.594 17.914 1.00 97.56 258 ALA A O 1
ATOM 2111 N N . GLU A 1 259 ? -4.515 -4.458 20.134 1.00 97.88 259 GLU A N 1
ATOM 2112 C CA . GLU A 1 259 ? -3.788 -3.203 20.342 1.00 97.88 259 GLU A CA 1
ATOM 2113 C C . GLU A 1 259 ? -2.300 -3.347 19.999 1.00 97.88 259 GLU A C 1
ATOM 2115 O O . GLU A 1 259 ? -1.761 -2.568 19.215 1.00 97.88 259 GLU A O 1
ATOM 2120 N N . VAL A 1 260 ? -1.636 -4.383 20.522 1.00 98.06 260 VAL A N 1
ATOM 2121 C CA . VAL A 1 260 ? -0.216 -4.647 20.246 1.00 98.06 260 VAL A CA 1
ATOM 2122 C C . VAL A 1 260 ? 0.009 -4.901 18.757 1.00 98.06 260 VAL A C 1
ATOM 2124 O O . VAL A 1 260 ? 0.926 -4.323 18.174 1.00 98.06 260 VAL A O 1
ATOM 2127 N N . LEU A 1 261 ? -0.834 -5.722 18.122 1.00 97.50 261 LEU A N 1
ATOM 2128 C CA . LEU A 1 261 ? -0.760 -5.967 16.681 1.00 97.50 261 LEU A CA 1
ATOM 2129 C C . LEU A 1 261 ? -0.969 -4.675 15.883 1.00 97.50 261 LEU A C 1
ATOM 2131 O O . LEU A 1 261 ? -0.208 -4.425 14.952 1.00 97.50 261 LEU A O 1
ATOM 2135 N N . GLY A 1 262 ? -1.948 -3.846 16.257 1.00 97.88 262 GLY A N 1
ATOM 2136 C CA . GLY A 1 262 ? -2.228 -2.563 15.610 1.00 97.88 262 GLY A CA 1
ATOM 2137 C C . GLY A 1 262 ? -1.061 -1.581 15.706 1.00 97.88 262 GLY A C 1
ATOM 2138 O O . GLY A 1 262 ? -0.650 -1.020 14.691 1.00 97.88 262 GLY A O 1
ATOM 2139 N N . VAL A 1 263 ? -0.476 -1.424 16.898 1.00 98.50 263 VAL A N 1
ATOM 2140 C CA . VAL A 1 263 ? 0.676 -0.538 17.134 1.00 98.50 263 VAL A CA 1
ATOM 2141 C C . VAL A 1 263 ? 1.913 -1.026 16.385 1.00 98.50 263 VAL A C 1
ATOM 2143 O O . VAL A 1 263 ? 2.542 -0.245 15.674 1.00 98.50 263 VAL A O 1
ATOM 2146 N N . VAL A 1 264 ? 2.265 -2.310 16.505 1.00 98.06 264 VAL A N 1
ATOM 2147 C CA . VAL A 1 264 ? 3.450 -2.870 15.834 1.00 98.06 264 VAL A CA 1
ATOM 2148 C C . VAL A 1 264 ? 3.303 -2.783 14.318 1.00 98.06 264 VAL A C 1
ATOM 2150 O O . VAL A 1 264 ? 4.237 -2.360 13.636 1.00 98.06 264 VAL A O 1
ATOM 2153 N N . LEU A 1 265 ? 2.130 -3.139 13.786 1.00 97.19 265 LEU A N 1
ATOM 2154 C CA . LEU A 1 265 ? 1.858 -3.046 12.356 1.00 97.19 265 LEU A CA 1
ATOM 2155 C C . LEU A 1 265 ? 1.930 -1.597 11.870 1.00 97.19 265 LEU A C 1
ATOM 2157 O O . LEU A 1 265 ? 2.592 -1.346 10.867 1.00 97.19 265 LEU A O 1
ATOM 2161 N N . GLY A 1 266 ? 1.323 -0.653 12.597 1.00 98.12 266 GLY A N 1
ATOM 2162 C CA . GLY A 1 266 ? 1.411 0.776 12.296 1.00 98.12 266 GLY A CA 1
ATOM 2163 C C . GLY A 1 266 ? 2.860 1.258 12.241 1.00 98.12 266 GLY A C 1
ATOM 2164 O O . GLY A 1 266 ? 3.285 1.797 11.231 1.00 98.12 266 GLY A O 1
ATOM 2165 N N . LEU A 1 267 ? 3.672 0.972 13.262 1.00 98.38 267 LEU A N 1
ATOM 2166 C CA . LEU A 1 267 ? 5.080 1.393 13.290 1.00 98.38 267 LEU A CA 1
ATOM 2167 C C . LEU A 1 267 ? 5.892 0.834 12.112 1.00 98.38 267 LEU A C 1
ATOM 2169 O O . LEU A 1 267 ? 6.622 1.575 11.450 1.00 98.38 267 LEU A O 1
ATOM 2173 N N . VAL A 1 268 ? 5.756 -0.465 11.826 1.00 98.06 268 VAL A N 1
ATOM 2174 C CA . VAL A 1 268 ? 6.475 -1.112 10.718 1.00 98.06 268 VAL A CA 1
ATOM 2175 C C . VAL A 1 268 ? 6.041 -0.532 9.373 1.00 98.06 268 VAL A C 1
ATOM 2177 O O . VAL A 1 268 ? 6.892 -0.223 8.532 1.00 98.06 268 VAL A O 1
ATOM 2180 N N . LEU A 1 269 ? 4.734 -0.357 9.164 1.00 98.25 269 LEU A N 1
ATOM 2181 C CA . LEU A 1 269 ? 4.206 0.209 7.926 1.00 98.25 269 LEU A CA 1
ATOM 2182 C C . LEU A 1 269 ? 4.582 1.680 7.765 1.00 98.25 269 LEU A C 1
ATOM 2184 O O . LEU A 1 269 ? 4.925 2.065 6.651 1.00 98.25 269 LEU A O 1
ATOM 2188 N N . THR A 1 270 ? 4.623 2.467 8.840 1.00 98.69 270 THR A N 1
ATOM 2189 C CA . THR A 1 270 ? 5.070 3.864 8.807 1.00 98.69 270 THR A CA 1
ATOM 2190 C C . THR A 1 270 ? 6.516 3.952 8.327 1.00 98.69 270 THR A C 1
ATOM 2192 O O . THR A 1 270 ? 6.808 4.683 7.380 1.00 98.69 270 THR A O 1
ATOM 2195 N N . CYS A 1 271 ? 7.437 3.177 8.912 1.00 98.50 271 CYS A N 1
ATOM 2196 C CA . CYS A 1 271 ? 8.839 3.165 8.477 1.00 98.50 271 CYS A CA 1
ATOM 2197 C C . CYS A 1 271 ? 8.971 2.765 7.000 1.00 98.50 271 CYS A C 1
ATOM 2199 O O . CYS A 1 271 ? 9.704 3.398 6.236 1.00 98.50 271 CYS A O 1
ATOM 2201 N N . PHE A 1 272 ? 8.227 1.740 6.583 1.00 98.12 272 PHE A N 1
ATOM 2202 C CA . PHE A 1 272 ? 8.236 1.258 5.206 1.00 98.12 272 PHE A CA 1
ATOM 2203 C C . PHE A 1 272 ? 7.630 2.270 4.219 1.00 98.12 272 PHE A C 1
ATOM 2205 O O . PHE A 1 272 ? 8.166 2.482 3.129 1.00 98.12 272 PHE A O 1
ATOM 2212 N N . LEU A 1 273 ? 6.553 2.951 4.613 1.00 98.56 273 LEU A N 1
ATOM 2213 C CA . LEU A 1 273 ? 5.904 4.006 3.841 1.00 98.56 273 LEU A CA 1
ATOM 2214 C C . LEU A 1 273 ? 6.823 5.216 3.672 1.00 98.56 273 LEU A C 1
ATOM 2216 O O . LEU A 1 273 ? 6.910 5.753 2.567 1.00 98.56 273 LEU A O 1
ATOM 2220 N N . LEU A 1 274 ? 7.524 5.633 4.729 1.00 98.50 274 LEU A N 1
ATOM 2221 C CA . LEU A 1 274 ? 8.496 6.727 4.669 1.00 98.50 274 LEU A CA 1
ATOM 2222 C C . LEU A 1 274 ? 9.639 6.396 3.708 1.00 98.50 274 LEU A C 1
ATOM 2224 O O . LEU A 1 274 ? 9.972 7.215 2.851 1.00 98.50 274 LEU A O 1
ATOM 2228 N N . PHE A 1 275 ? 10.172 5.174 3.782 1.00 98.00 275 PHE A N 1
ATOM 2229 C CA . PHE A 1 275 ? 11.196 4.703 2.852 1.00 98.00 275 PHE A CA 1
ATOM 2230 C C . PHE A 1 275 ? 10.709 4.739 1.396 1.00 98.00 275 PHE A C 1
ATOM 2232 O O . PHE A 1 275 ? 11.348 5.355 0.545 1.00 98.00 275 PHE A O 1
ATOM 2239 N N . HIS A 1 276 ? 9.541 4.163 1.101 1.00 98.38 276 HIS A N 1
ATOM 2240 C CA . HIS A 1 276 ? 8.998 4.181 -0.261 1.00 98.38 276 HIS A CA 1
ATOM 2241 C C . HIS A 1 276 ? 8.592 5.580 -0.734 1.00 98.38 276 HIS A C 1
ATOM 2243 O O . HIS A 1 276 ? 8.681 5.864 -1.928 1.00 98.38 276 HIS A O 1
ATOM 2249 N N . THR A 1 277 ? 8.177 6.466 0.171 1.00 98.50 277 THR A N 1
ATOM 2250 C CA . THR A 1 277 ? 7.910 7.873 -0.155 1.00 98.50 277 THR A CA 1
ATOM 2251 C C . THR A 1 277 ? 9.198 8.568 -0.575 1.00 98.50 277 THR A C 1
ATOM 2253 O O . THR A 1 277 ? 9.218 9.220 -1.615 1.00 98.50 277 THR A O 1
ATOM 2256 N N . TRP A 1 278 ? 10.291 8.358 0.160 1.00 97.12 278 TRP A N 1
ATOM 2257 C CA . TRP A 1 278 ? 11.607 8.867 -0.220 1.00 97.12 278 TRP A CA 1
ATOM 2258 C C . TRP A 1 278 ? 12.081 8.307 -1.570 1.00 97.12 278 TRP A C 1
ATOM 2260 O O . TRP A 1 278 ? 12.483 9.083 -2.436 1.00 97.12 278 TRP A O 1
ATOM 2270 N N . LEU A 1 279 ? 11.932 6.997 -1.814 1.00 96.94 279 LEU A N 1
ATOM 2271 C CA . LEU A 1 279 ? 12.245 6.398 -3.120 1.00 96.94 279 LEU A CA 1
ATOM 2272 C C . LEU A 1 279 ? 11.457 7.054 -4.261 1.00 96.94 279 LEU A C 1
ATOM 2274 O O . LEU A 1 279 ? 12.012 7.290 -5.332 1.00 96.94 279 LEU A O 1
ATOM 2278 N N . ILE A 1 280 ? 10.177 7.379 -4.048 1.00 97.38 280 ILE A N 1
ATOM 2279 C CA . ILE A 1 280 ? 9.378 8.100 -5.046 1.00 97.38 280 ILE A CA 1
ATOM 2280 C C . ILE A 1 280 ? 9.919 9.514 -5.238 1.00 97.38 280 ILE A C 1
ATOM 2282 O O . ILE A 1 280 ? 10.078 9.918 -6.385 1.00 97.38 280 ILE A O 1
ATOM 2286 N N . CYS A 1 281 ? 10.209 10.249 -4.162 1.00 95.88 281 CYS A N 1
ATOM 2287 C CA . CYS A 1 281 ? 10.737 11.614 -4.231 1.00 95.88 281 CYS A CA 1
ATOM 2288 C C . CYS A 1 281 ? 12.045 11.691 -5.025 1.00 95.88 281 CYS A C 1
ATOM 2290 O O . CYS A 1 281 ? 12.208 12.620 -5.813 1.00 95.88 281 CYS A O 1
ATOM 2292 N N . GLU A 1 282 ? 12.911 10.687 -4.889 1.00 92.81 282 GLU A N 1
ATOM 2293 C CA . GLU A 1 282 ? 14.188 10.579 -5.605 1.00 92.81 282 GLU A CA 1
ATOM 2294 C C . GLU A 1 282 ? 14.091 9.799 -6.930 1.00 92.81 282 GLU A C 1
ATOM 2296 O O . GLU A 1 282 ? 15.058 9.709 -7.677 1.00 92.81 282 GLU A O 1
ATOM 2301 N N . ASN A 1 283 ? 12.929 9.231 -7.264 1.00 95.12 283 ASN A N 1
ATOM 2302 C CA . ASN A 1 283 ? 12.715 8.344 -8.415 1.00 95.12 283 ASN A CA 1
ATOM 2303 C C . ASN A 1 283 ? 13.668 7.135 -8.469 1.00 95.12 283 ASN A C 1
ATOM 2305 O O . ASN A 1 283 ? 14.140 6.747 -9.544 1.00 95.12 283 ASN A O 1
ATOM 2309 N N . PHE A 1 284 ? 13.904 6.504 -7.324 1.00 94.69 284 PHE A N 1
ATOM 2310 C CA . PHE A 1 284 ? 14.561 5.204 -7.217 1.00 94.69 284 PHE A CA 1
ATOM 2311 C C . PHE A 1 284 ? 13.546 4.056 -7.194 1.00 94.69 284 PHE A C 1
ATOM 2313 O O . PHE A 1 284 ? 12.400 4.211 -6.771 1.00 94.69 284 PHE A O 1
ATOM 2320 N N . THR A 1 285 ? 13.985 2.882 -7.640 1.00 96.94 285 THR A N 1
ATOM 2321 C CA . THR A 1 285 ? 13.435 1.602 -7.178 1.00 96.94 285 THR A CA 1
ATOM 2322 C C . THR A 1 285 ? 14.251 1.083 -5.994 1.00 96.94 285 THR A C 1
ATOM 2324 O O . THR A 1 285 ? 15.407 1.468 -5.805 1.00 96.94 285 THR A O 1
ATOM 2327 N N . THR A 1 286 ? 13.688 0.163 -5.215 1.00 96.44 286 THR A N 1
ATOM 2328 C CA . THR A 1 286 ? 14.413 -0.524 -4.136 1.00 96.44 286 THR A CA 1
ATOM 2329 C C . THR A 1 286 ? 15.656 -1.249 -4.667 1.00 96.44 286 THR A C 1
ATOM 2331 O O . THR A 1 286 ? 16.699 -1.222 -4.021 1.00 96.44 286 THR A O 1
ATOM 2334 N N . ILE A 1 287 ? 15.589 -1.849 -5.865 1.00 95.00 287 ILE A N 1
ATOM 2335 C CA . ILE A 1 287 ? 16.755 -2.487 -6.501 1.00 95.00 287 ILE A CA 1
ATOM 2336 C C . ILE A 1 287 ? 17.846 -1.462 -6.804 1.00 95.00 287 ILE A C 1
ATOM 2338 O O . ILE A 1 287 ? 18.991 -1.691 -6.433 1.00 95.00 287 ILE A O 1
ATOM 2342 N N . GLU A 1 288 ? 17.507 -0.337 -7.433 1.00 92.50 288 GLU A N 1
ATOM 2343 C CA . GLU A 1 288 ? 18.482 0.717 -7.752 1.00 92.50 288 GLU A CA 1
ATOM 2344 C C . GLU A 1 288 ? 19.127 1.287 -6.485 1.00 92.50 288 GLU A C 1
ATOM 2346 O O . GLU A 1 288 ? 20.340 1.496 -6.445 1.00 92.50 288 GLU A O 1
ATOM 2351 N N . PHE A 1 289 ? 18.332 1.477 -5.428 1.00 91.44 289 PHE A N 1
ATOM 2352 C CA . PHE A 1 289 ? 18.839 1.842 -4.111 1.00 91.44 289 PHE A CA 1
ATOM 2353 C C . PHE A 1 289 ? 19.841 0.797 -3.596 1.00 91.44 289 PHE A C 1
ATOM 2355 O O . PHE A 1 289 ? 20.984 1.133 -3.294 1.00 91.44 289 PHE A O 1
ATOM 2362 N N . CYS A 1 290 ? 19.473 -0.484 -3.552 1.00 90.44 290 CYS A N 1
ATOM 2363 C CA . CYS A 1 290 ? 20.360 -1.538 -3.054 1.00 90.44 290 CYS A CA 1
ATOM 2364 C C . CYS A 1 290 ? 21.630 -1.712 -3.904 1.00 90.44 290 CYS A C 1
ATOM 2366 O O . CYS A 1 290 ? 22.713 -1.899 -3.347 1.00 90.44 290 CYS A O 1
ATOM 2368 N N . GLU A 1 291 ? 21.526 -1.642 -5.233 1.00 85.75 291 GLU A N 1
ATOM 2369 C CA . GLU A 1 291 ? 22.669 -1.730 -6.152 1.00 85.75 291 GLU A CA 1
ATOM 2370 C C . GLU A 1 291 ? 23.655 -0.579 -5.922 1.00 85.75 291 GLU A C 1
ATOM 2372 O O . GLU A 1 291 ? 24.868 -0.796 -5.933 1.00 85.75 291 GLU A O 1
ATOM 2377 N N . LYS A 1 292 ? 23.142 0.622 -5.632 1.00 77.88 292 LYS A N 1
ATOM 2378 C CA . LYS A 1 292 ? 23.958 1.796 -5.320 1.00 77.88 292 LYS A CA 1
ATOM 2379 C C . LYS A 1 292 ? 24.656 1.686 -3.961 1.00 77.88 292 LYS A C 1
ATOM 2381 O O . LYS A 1 292 ? 25.841 1.986 -3.860 1.00 77.88 292 LYS A O 1
ATOM 2386 N N . TYR A 1 293 ? 23.950 1.226 -2.927 1.00 69.50 293 TYR A N 1
ATOM 2387 C CA . TYR A 1 293 ? 24.506 1.100 -1.571 1.00 69.50 293 TYR A CA 1
ATOM 2388 C C . TYR A 1 293 ? 25.451 -0.098 -1.399 1.00 69.50 293 TYR A C 1
ATOM 2390 O O . TYR A 1 293 ? 26.284 -0.084 -0.499 1.00 69.50 293 TYR A O 1
ATOM 2398 N N . SER A 1 294 ? 25.361 -1.112 -2.266 1.00 69.12 294 SER A N 1
ATOM 2399 C CA . SER A 1 294 ? 26.254 -2.284 -2.238 1.00 69.12 294 SER A CA 1
ATOM 2400 C C . SER A 1 294 ? 27.593 -2.059 -2.967 1.00 69.12 294 SER A C 1
ATOM 2402 O O . SER A 1 294 ? 28.438 -2.954 -2.987 1.00 69.12 294 SER A O 1
ATOM 2404 N N . GLY A 1 295 ? 27.793 -0.905 -3.617 1.00 62.69 295 GLY A N 1
ATOM 2405 C CA . GLY A 1 295 ? 29.018 -0.576 -4.354 1.00 62.69 295 GLY A CA 1
ATOM 2406 C C . GLY A 1 295 ? 30.099 0.091 -3.491 1.00 62.69 295 GLY A C 1
ATOM 2407 O O . GLY A 1 295 ? 29.797 0.842 -2.575 1.00 62.69 295 GLY A O 1
ATOM 2408 N N . SER A 1 296 ? 31.382 -0.109 -3.829 1.00 51.44 296 SER A N 1
ATOM 2409 C CA . SER A 1 296 ? 32.545 0.440 -3.093 1.00 51.44 296 SER A CA 1
ATOM 2410 C C . SER A 1 296 ? 32.725 1.971 -3.156 1.00 51.44 296 SER A C 1
ATOM 2412 O O . SER A 1 296 ? 33.736 2.479 -2.679 1.00 51.44 296 SER A O 1
ATOM 2414 N N . LYS A 1 297 ? 31.789 2.721 -3.748 1.00 51.19 297 LYS A N 1
ATOM 2415 C CA . LYS A 1 297 ? 31.780 4.192 -3.751 1.00 51.19 297 LYS A CA 1
ATOM 2416 C C . LYS A 1 297 ? 30.430 4.674 -3.220 1.00 51.19 297 LYS A C 1
ATOM 2418 O O . LYS A 1 297 ? 29.458 4.728 -3.967 1.00 51.19 297 LYS A O 1
ATOM 2423 N N . HIS A 1 298 ? 30.381 5.024 -1.936 1.00 52.16 298 HIS A N 1
ATOM 2424 C CA . HIS A 1 298 ? 29.218 5.624 -1.271 1.00 52.16 298 HIS A CA 1
ATOM 2425 C C . HIS A 1 298 ? 29.029 7.102 -1.660 1.00 52.16 298 HIS A C 1
ATOM 2427 O O . HIS A 1 298 ? 28.965 7.970 -0.794 1.00 52.16 298 HIS A O 1
ATOM 2433 N N . ASN A 1 299 ? 28.940 7.414 -2.953 1.00 53.62 299 ASN A N 1
ATOM 2434 C CA . ASN A 1 299 ? 28.545 8.760 -3.361 1.00 53.62 299 ASN A CA 1
ATOM 2435 C C . ASN A 1 299 ? 27.014 8.841 -3.397 1.00 53.62 299 ASN A C 1
ATOM 2437 O O . ASN A 1 299 ? 26.343 8.111 -4.133 1.00 53.62 299 ASN A O 1
ATOM 2441 N N . MET A 1 300 ? 26.447 9.713 -2.561 1.00 55.41 300 MET A N 1
ATOM 2442 C CA . MET A 1 300 ? 25.009 9.993 -2.455 1.00 55.41 300 MET A CA 1
ATOM 2443 C C . MET A 1 300 ? 24.482 10.836 -3.633 1.00 55.41 300 MET A C 1
ATOM 2445 O O . MET A 1 300 ? 23.668 11.729 -3.443 1.00 55.41 300 MET A O 1
ATOM 2449 N N . ASP A 1 301 ? 24.895 10.536 -4.865 1.00 66.00 301 ASP A N 1
ATOM 2450 C CA . ASP A 1 301 ? 24.461 11.323 -6.028 1.00 66.00 301 ASP A CA 1
ATOM 2451 C C . ASP A 1 301 ? 22.951 11.160 -6.288 1.00 66.00 301 ASP A C 1
ATOM 2453 O O . ASP A 1 301 ? 22.383 10.085 -6.081 1.00 66.00 301 ASP A O 1
ATOM 2457 N N . GLU A 1 302 ? 22.266 12.213 -6.723 1.00 75.31 302 GLU A N 1
ATOM 2458 C CA . GLU A 1 302 ? 20.843 12.131 -7.077 1.00 75.31 302 GLU A CA 1
ATOM 2459 C C . GLU A 1 302 ? 20.592 10.990 -8.089 1.00 75.31 302 GLU A C 1
ATOM 2461 O O . GLU A 1 302 ? 21.468 10.620 -8.878 1.00 75.31 302 GLU A O 1
ATOM 2466 N N . SER A 1 303 ? 19.397 10.390 -8.068 1.00 86.69 303 SER A N 1
ATOM 2467 C CA . SER A 1 303 ? 19.041 9.380 -9.072 1.00 86.69 303 SER A CA 1
ATOM 2468 C C . SER A 1 303 ? 19.191 9.959 -10.474 1.00 86.69 303 SER A C 1
ATOM 2470 O O . SER A 1 303 ? 18.633 11.017 -10.768 1.00 86.69 303 SER A O 1
ATOM 2472 N N . ILE A 1 304 ? 19.829 9.211 -11.378 1.00 88.25 304 ILE A N 1
ATOM 2473 C CA . ILE A 1 304 ? 19.931 9.585 -12.798 1.00 88.25 304 ILE A CA 1
ATOM 2474 C C . ILE A 1 304 ? 18.553 9.723 -13.469 1.00 88.25 304 ILE A C 1
ATOM 2476 O O . ILE A 1 304 ? 18.426 10.300 -14.546 1.00 88.25 304 ILE A O 1
ATOM 2480 N N . TRP A 1 305 ? 17.513 9.172 -12.835 1.00 91.44 305 TRP A N 1
ATOM 2481 C CA . TRP A 1 305 ? 16.120 9.210 -13.274 1.00 91.44 305 TRP A CA 1
ATOM 2482 C C . TRP A 1 305 ? 15.316 10.350 -12.639 1.00 91.44 305 TRP A C 1
ATOM 2484 O O . TRP A 1 305 ? 14.130 10.496 -12.940 1.00 91.44 305 TRP A O 1
ATOM 2494 N N . SER A 1 306 ? 15.906 11.120 -11.723 1.00 92.44 306 SER A N 1
ATOM 2495 C CA . SER A 1 306 ? 15.209 12.201 -11.032 1.00 92.44 306 SER A CA 1
ATOM 2496 C C . SER A 1 306 ? 14.923 13.356 -11.994 1.00 92.44 306 SER A C 1
ATOM 2498 O O . SER A 1 306 ? 15.817 13.890 -12.641 1.00 92.44 306 SER A O 1
ATOM 2500 N N . LEU A 1 307 ? 13.655 13.758 -12.084 1.00 92.19 307 LEU A N 1
ATOM 2501 C CA . LEU A 1 307 ? 13.166 14.873 -12.906 1.00 92.19 307 LEU A CA 1
ATOM 2502 C C . LEU A 1 307 ? 12.616 16.016 -12.031 1.00 92.19 307 LEU A C 1
ATOM 2504 O O . LEU A 1 307 ? 11.801 16.827 -12.484 1.00 92.19 307 LEU A O 1
ATOM 2508 N N . GLY A 1 308 ? 13.013 16.041 -10.755 1.00 92.44 308 GLY A N 1
ATOM 2509 C CA . GLY A 1 308 ? 12.458 16.903 -9.715 1.00 92.44 308 GLY A CA 1
ATOM 2510 C C . GLY A 1 308 ? 11.202 16.327 -9.051 1.00 92.44 308 GLY A C 1
ATOM 2511 O O . GLY A 1 308 ? 10.466 15.529 -9.636 1.00 92.44 308 GLY A O 1
ATOM 2512 N N . LEU A 1 309 ? 10.935 16.772 -7.818 1.00 93.75 309 LEU A N 1
ATOM 2513 C CA . LEU A 1 309 ? 9.931 16.195 -6.915 1.00 93.75 309 LEU A CA 1
ATOM 2514 C C . LEU A 1 309 ? 8.552 15.989 -7.565 1.00 93.75 309 LEU A C 1
ATOM 2516 O O . LEU A 1 309 ? 7.993 14.895 -7.509 1.00 93.75 309 LEU A O 1
ATOM 2520 N N . TYR A 1 310 ? 8.010 17.020 -8.220 1.00 95.50 310 TYR A N 1
ATOM 2521 C CA . TYR A 1 310 ? 6.690 16.940 -8.853 1.00 95.50 310 TYR A CA 1
ATOM 2522 C C . TYR A 1 310 ? 6.640 15.891 -9.971 1.00 95.50 310 TYR A C 1
ATOM 2524 O O . TYR A 1 310 ? 5.708 15.089 -10.026 1.00 95.50 310 TYR A O 1
ATOM 2532 N N . ASN A 1 311 ? 7.647 15.863 -10.849 1.00 95.19 311 ASN A N 1
ATOM 2533 C CA . ASN A 1 311 ? 7.693 14.910 -11.958 1.00 95.19 311 ASN A CA 1
ATOM 2534 C C . ASN A 1 311 ? 7.952 13.484 -11.467 1.00 95.19 311 ASN A C 1
ATOM 2536 O O . ASN A 1 311 ? 7.394 12.537 -12.023 1.00 95.19 311 ASN A O 1
ATOM 2540 N N . ASN A 1 312 ? 8.728 13.332 -10.396 1.00 95.75 312 ASN A N 1
ATOM 2541 C CA . ASN A 1 312 ? 8.981 12.047 -9.763 1.00 95.75 312 ASN A CA 1
ATOM 2542 C C . ASN A 1 312 ? 7.689 11.471 -9.161 1.00 95.75 312 ASN A C 1
ATOM 2544 O O . ASN A 1 312 ? 7.298 10.353 -9.514 1.00 95.75 312 ASN A O 1
ATOM 2548 N N . LEU A 1 313 ? 6.948 12.272 -8.382 1.00 96.81 313 LEU A N 1
ATOM 2549 C CA . LEU A 1 313 ? 5.620 11.914 -7.866 1.00 96.81 313 LEU A CA 1
ATOM 2550 C C . LEU A 1 313 ? 4.638 11.596 -9.001 1.00 96.81 313 LEU A C 1
ATOM 2552 O O . LEU A 1 313 ? 4.005 10.540 -8.998 1.00 96.81 313 LEU A O 1
ATOM 2556 N N . LYS A 1 314 ? 4.556 12.460 -10.020 1.00 96.12 314 LYS A N 1
ATOM 2557 C CA . LYS A 1 314 ? 3.703 12.269 -11.205 1.00 96.12 314 LYS A CA 1
ATOM 2558 C C . LYS A 1 314 ? 4.021 10.968 -11.951 1.00 96.12 314 LYS A C 1
ATOM 2560 O O . LYS A 1 314 ? 3.098 10.290 -12.401 1.00 96.12 314 LYS A O 1
ATOM 2565 N N . SER A 1 315 ? 5.297 10.581 -12.042 1.00 94.56 315 SER A N 1
ATOM 2566 C CA . SER A 1 315 ? 5.726 9.343 -12.716 1.00 94.56 315 SER A CA 1
ATOM 2567 C C . SER A 1 315 ? 5.179 8.069 -12.057 1.00 94.56 315 SER A C 1
ATOM 2569 O O . SER A 1 315 ? 5.091 7.020 -12.704 1.00 94.56 315 SER A O 1
ATOM 2571 N N . VAL A 1 316 ? 4.783 8.160 -10.783 1.00 96.12 316 VAL A N 1
ATOM 2572 C CA . VAL A 1 316 ? 4.251 7.053 -9.982 1.00 96.12 316 VAL A CA 1
ATOM 2573 C C . VAL A 1 316 ? 2.744 7.187 -9.759 1.00 96.12 316 VAL A C 1
ATOM 2575 O O . VAL A 1 316 ? 1.997 6.254 -10.047 1.00 96.12 316 VAL A O 1
ATOM 2578 N N . LEU A 1 317 ? 2.290 8.338 -9.262 1.00 96.69 317 LEU A N 1
ATOM 2579 C CA . LEU A 1 317 ? 0.904 8.573 -8.842 1.00 96.69 317 LEU A CA 1
ATOM 2580 C C . LEU A 1 317 ? -0.021 8.949 -10.007 1.00 96.69 317 LEU A C 1
ATOM 2582 O O . LEU A 1 317 ? -1.244 8.815 -9.898 1.00 96.69 317 LEU A O 1
ATOM 2586 N N . GLY A 1 318 ? 0.556 9.356 -11.138 1.00 95.19 318 GLY A N 1
ATOM 2587 C CA . GLY A 1 318 ? -0.148 9.620 -12.382 1.00 95.19 318 GLY A CA 1
ATOM 2588 C C . GLY A 1 318 ? -0.332 11.100 -12.703 1.00 95.19 318 GLY A C 1
ATOM 2589 O O . GLY A 1 318 ? 0.054 12.000 -11.958 1.00 95.19 318 GLY A O 1
ATOM 2590 N N . ASN A 1 319 ? -0.946 11.344 -13.859 1.00 93.94 319 ASN A N 1
ATOM 2591 C CA . ASN A 1 319 ? -1.017 12.656 -14.503 1.00 93.94 319 ASN A CA 1
ATOM 2592 C C . ASN A 1 319 ? -2.007 13.630 -13.852 1.00 93.94 319 ASN A C 1
ATOM 2594 O O . ASN A 1 319 ? -1.937 14.825 -14.118 1.00 93.94 319 ASN A O 1
ATOM 2598 N N . ASN A 1 320 ? -2.942 13.129 -13.040 1.00 94.38 320 ASN A N 1
ATOM 2599 C CA . ASN A 1 320 ? -3.973 13.944 -12.400 1.00 94.38 320 ASN A CA 1
ATOM 2600 C C . ASN A 1 320 ? -3.812 13.872 -10.879 1.00 94.38 320 ASN A C 1
ATOM 2602 O O . ASN A 1 320 ? -3.992 12.801 -10.301 1.00 94.38 320 ASN A O 1
ATOM 2606 N N . LEU A 1 321 ? -3.523 15.021 -10.263 1.00 95.06 321 LEU A N 1
ATOM 2607 C CA . LEU A 1 321 ? -3.348 15.186 -8.817 1.00 95.06 321 LEU A CA 1
ATOM 2608 C C . LEU A 1 321 ? -4.561 14.699 -8.014 1.00 95.06 321 LEU A C 1
ATOM 2610 O O . LEU A 1 321 ? -4.396 14.040 -6.992 1.00 95.06 321 LEU A O 1
ATOM 2614 N N . LEU A 1 322 ? -5.781 14.943 -8.505 1.00 95.31 322 LEU A N 1
ATOM 2615 C CA . LEU A 1 322 ? -7.017 14.540 -7.821 1.00 95.31 322 LEU A CA 1
ATOM 2616 C C . LEU A 1 322 ? -7.184 13.016 -7.744 1.00 95.31 322 LEU A C 1
ATOM 2618 O O . LEU A 1 322 ? -7.946 12.516 -6.924 1.00 95.31 322 LEU A O 1
ATOM 2622 N N . LEU A 1 323 ? -6.473 12.269 -8.593 1.00 96.69 323 LEU A N 1
ATOM 2623 C CA . LEU A 1 323 ? -6.524 10.808 -8.641 1.00 96.69 323 LEU A CA 1
ATOM 2624 C C . LEU A 1 323 ? -5.331 10.155 -7.936 1.00 96.69 323 LEU A C 1
ATOM 2626 O O . LEU A 1 323 ? -5.190 8.935 -7.999 1.00 96.69 323 LEU A O 1
ATOM 2630 N N . TRP A 1 324 ? -4.446 10.922 -7.291 1.00 97.25 324 TRP A N 1
ATOM 2631 C CA . TRP A 1 324 ? -3.260 10.367 -6.628 1.00 97.25 324 TRP A CA 1
ATOM 2632 C C . TRP A 1 324 ? -3.631 9.409 -5.498 1.00 97.25 324 TRP A C 1
ATOM 2634 O O . TRP A 1 324 ? -3.092 8.307 -5.448 1.00 97.25 324 TRP A O 1
ATOM 2644 N N . LEU A 1 325 ? -4.620 9.789 -4.688 1.00 97.69 325 LEU A N 1
ATOM 2645 C CA . LEU A 1 325 ? -5.196 8.984 -3.606 1.00 97.69 325 LEU A CA 1
ATOM 2646 C C . LEU A 1 325 ? -6.402 8.156 -4.072 1.00 97.69 325 LEU A C 1
ATOM 2648 O O . LEU A 1 325 ? -7.301 7.858 -3.299 1.00 97.69 325 LEU A O 1
ATOM 2652 N N . ILE A 1 326 ? -6.474 7.830 -5.359 1.00 97.81 326 ILE A N 1
ATOM 2653 C CA . ILE A 1 326 ? -7.486 6.922 -5.892 1.00 97.81 326 ILE A CA 1
ATOM 2654 C C . ILE A 1 326 ? -6.734 5.761 -6.537 1.00 97.81 326 ILE A C 1
ATOM 2656 O O . ILE A 1 326 ? -5.781 6.005 -7.291 1.00 97.81 326 ILE A O 1
ATOM 2660 N N . PRO A 1 327 ? -7.129 4.499 -6.279 1.00 97.38 327 PRO A N 1
ATOM 2661 C CA . PRO A 1 327 ? -6.490 3.326 -6.862 1.00 97.38 327 PRO A CA 1
ATOM 2662 C C . PRO A 1 327 ? -6.879 3.164 -8.336 1.00 97.38 327 PRO A C 1
ATOM 2664 O O . PRO A 1 327 ? -7.508 2.199 -8.758 1.00 97.38 327 PRO A O 1
ATOM 2667 N N . TYR A 1 328 ? -6.456 4.132 -9.141 1.00 96.12 328 TYR A N 1
ATOM 2668 C CA . TYR A 1 328 ? -6.646 4.201 -10.576 1.00 96.12 328 TYR A CA 1
ATOM 2669 C C . TYR A 1 328 ? -5.381 4.765 -11.223 1.00 96.12 328 TYR A C 1
ATOM 2671 O O . TYR A 1 328 ? -4.947 5.875 -10.911 1.00 96.12 328 TYR A O 1
ATOM 2679 N N . ASP A 1 329 ? -4.767 3.996 -12.115 1.00 93.44 329 ASP A N 1
ATOM 2680 C CA . ASP A 1 329 ? -3.584 4.423 -12.860 1.00 93.44 329 ASP A CA 1
ATOM 2681 C C . ASP A 1 329 ? -3.986 5.056 -14.198 1.00 93.44 329 ASP A C 1
ATOM 2683 O O . ASP A 1 329 ? -4.537 4.386 -15.071 1.00 93.44 329 ASP A O 1
ATOM 2687 N N . ASN A 1 330 ? -3.703 6.353 -14.352 1.00 93.06 330 ASN A N 1
ATOM 2688 C CA . ASN A 1 330 ? -3.989 7.132 -15.559 1.00 93.06 330 ASN A CA 1
ATOM 2689 C C . ASN A 1 330 ? -2.726 7.492 -16.366 1.00 93.06 330 ASN A C 1
ATOM 2691 O O . ASN A 1 330 ? -2.762 8.399 -17.209 1.00 93.06 330 ASN A O 1
ATOM 2695 N N . ARG A 1 331 ? -1.597 6.830 -16.089 1.00 93.62 331 ARG A N 1
ATOM 2696 C CA . ARG A 1 331 ? -0.368 6.965 -16.879 1.00 93.62 331 ARG A CA 1
ATOM 2697 C C . ARG A 1 331 ? -0.567 6.335 -18.256 1.00 93.62 331 ARG A C 1
ATOM 2699 O O . ARG A 1 331 ? -1.209 5.293 -18.391 1.00 93.62 331 ARG A O 1
ATOM 2706 N N . LYS A 1 332 ? -0.038 6.990 -19.290 1.00 89.06 332 LYS A N 1
ATOM 2707 C CA . LYS A 1 332 ? -0.101 6.506 -20.686 1.00 89.06 332 LYS A CA 1
ATOM 2708 C C . LYS A 1 332 ? 1.177 5.763 -21.079 1.00 89.06 332 LYS A C 1
ATOM 2710 O O . LYS A 1 332 ? 1.200 5.030 -22.065 1.00 89.06 332 LYS A O 1
ATOM 2715 N N . GLU A 1 333 ? 2.238 5.970 -20.313 1.00 89.31 333 GLU A N 1
ATOM 2716 C CA . GLU A 1 333 ? 3.571 5.448 -20.537 1.00 89.31 333 GLU A CA 1
ATOM 2717 C C . GLU A 1 333 ? 3.616 3.934 -20.280 1.00 89.31 333 GLU A C 1
ATOM 2719 O O . GLU A 1 333 ? 3.045 3.407 -19.320 1.00 89.31 333 GLU A O 1
ATOM 2724 N N . LYS A 1 334 ? 4.327 3.209 -21.149 1.00 87.69 334 LYS A N 1
ATOM 2725 C CA . LYS A 1 334 ? 4.393 1.738 -21.110 1.00 87.69 334 LYS A CA 1
ATOM 2726 C C . LYS A 1 334 ? 5.421 1.191 -20.110 1.00 87.69 334 LYS A C 1
ATOM 2728 O O . LYS A 1 334 ? 5.431 -0.013 -19.878 1.00 87.69 334 LYS A O 1
ATOM 2733 N N . GLY A 1 335 ? 6.264 2.053 -19.532 1.00 89.12 335 GLY A N 1
ATOM 2734 C CA . GLY A 1 335 ? 7.346 1.658 -18.620 1.00 89.12 335 GLY A CA 1
ATOM 2735 C C . GLY A 1 335 ? 8.544 1.016 -19.320 1.00 89.12 335 GLY A C 1
ATOM 2736 O O . GLY A 1 335 ? 9.218 0.184 -18.725 1.00 89.12 335 GLY A O 1
ATOM 2737 N N . ILE A 1 336 ? 8.752 1.349 -20.596 1.00 88.88 336 ILE A N 1
ATOM 2738 C CA . ILE A 1 336 ? 9.852 0.840 -21.431 1.00 88.88 336 ILE A CA 1
ATOM 2739 C C . ILE A 1 336 ? 10.968 1.883 -21.541 1.00 88.88 336 ILE A C 1
ATOM 2741 O O . ILE A 1 336 ? 12.141 1.531 -21.524 1.00 88.88 336 ILE A O 1
ATOM 2745 N N . GLU A 1 337 ? 10.592 3.157 -21.619 1.00 87.62 337 GLU A N 1
ATOM 2746 C CA . GLU A 1 337 ? 11.501 4.288 -21.771 1.00 87.62 337 GLU A CA 1
ATOM 2747 C C . GLU A 1 337 ? 11.354 5.224 -20.572 1.00 87.62 337 GLU A C 1
ATOM 2749 O O . GLU A 1 337 ? 10.240 5.488 -20.103 1.00 87.62 337 GLU A O 1
ATOM 2754 N N . PHE A 1 338 ? 12.485 5.732 -20.091 1.00 89.00 338 PHE A N 1
ATOM 2755 C CA . PHE A 1 338 ? 12.567 6.660 -18.970 1.00 89.00 338 PHE A CA 1
ATOM 2756 C C . PHE A 1 338 ? 13.499 7.805 -19.351 1.00 89.00 338 PHE A C 1
ATOM 2758 O O . PHE A 1 338 ? 14.538 7.583 -19.963 1.00 89.00 338 PHE A O 1
ATOM 2765 N N . LYS A 1 339 ? 13.133 9.038 -18.997 1.00 87.75 339 LYS A N 1
ATOM 2766 C CA . LYS A 1 339 ? 13.999 10.202 -19.211 1.00 87.75 339 LYS A CA 1
ATOM 2767 C C . LYS A 1 339 ? 15.031 10.288 -18.089 1.00 87.75 339 LYS A C 1
ATOM 2769 O O . LYS A 1 339 ? 14.673 10.059 -16.932 1.00 87.75 339 LYS A O 1
ATOM 2774 N N . ARG A 1 340 ? 16.270 10.645 -18.429 1.00 84.69 340 ARG A N 1
ATOM 2775 C CA . ARG A 1 340 ? 17.290 11.040 -17.448 1.00 84.69 340 ARG A CA 1
ATOM 2776 C C . ARG A 1 340 ? 17.089 12.496 -17.010 1.00 84.69 340 ARG A C 1
ATOM 2778 O O . ARG A 1 340 ? 16.554 13.296 -17.777 1.00 84.69 340 ARG A O 1
ATOM 2785 N N . GLY A 1 341 ? 17.495 12.816 -15.785 1.00 79.00 341 GLY A N 1
ATOM 2786 C CA . GLY A 1 341 ? 17.528 14.187 -15.270 1.00 79.00 341 GLY A CA 1
ATOM 2787 C C . GLY A 1 341 ? 18.637 15.025 -15.904 1.00 79.00 341 GLY A C 1
ATOM 2788 O O . GLY A 1 341 ? 19.732 14.524 -16.140 1.00 79.00 341 GLY A O 1
ATOM 2789 N N . GLU A 1 342 ? 18.368 16.310 -16.154 1.00 65.12 342 GLU A N 1
ATOM 2790 C CA . GLU A 1 342 ? 19.332 17.241 -16.771 1.00 65.12 342 GLU A CA 1
ATOM 2791 C C . GLU A 1 342 ? 20.594 17.437 -15.916 1.00 65.12 342 GLU A C 1
ATOM 2793 O O . GLU A 1 342 ? 21.695 17.470 -16.451 1.00 65.12 342 GLU A O 1
ATOM 2798 N N . ARG A 1 343 ? 20.465 17.446 -14.582 1.00 55.16 343 ARG A N 1
ATOM 2799 C CA . ARG A 1 343 ? 21.606 17.567 -13.653 1.00 55.16 343 ARG A CA 1
ATOM 2800 C C . ARG A 1 343 ? 22.587 16.391 -13.690 1.00 55.16 343 ARG A C 1
ATOM 2802 O O . ARG A 1 343 ? 23.700 16.513 -13.196 1.00 55.16 343 ARG A O 1
ATOM 2809 N N . THR A 1 344 ? 22.191 15.251 -14.255 1.00 51.88 344 THR A N 1
ATOM 2810 C CA . THR A 1 344 ? 23.082 14.097 -14.442 1.00 51.88 344 THR A CA 1
ATOM 2811 C C . THR A 1 344 ? 23.877 14.185 -15.747 1.00 51.88 344 THR A C 1
ATOM 2813 O O . THR A 1 344 ? 24.866 13.478 -15.895 1.00 51.88 344 THR A O 1
ATOM 2816 N N . LEU A 1 345 ? 23.463 15.022 -16.706 1.00 50.75 345 LEU A N 1
ATOM 2817 C CA . LEU A 1 345 ? 24.225 15.225 -17.943 1.00 50.75 345 LEU A CA 1
ATOM 2818 C C . LEU A 1 345 ? 25.524 15.985 -17.640 1.00 50.75 345 LEU A C 1
ATOM 2820 O O . LEU A 1 345 ? 26.592 15.525 -18.016 1.00 50.75 345 LEU A O 1
ATOM 2824 N N . GLU A 1 346 ? 25.456 17.041 -16.823 1.00 46.34 346 GLU A N 1
ATOM 2825 C CA . GLU A 1 346 ? 26.633 17.838 -16.437 1.00 46.34 346 GLU A CA 1
ATOM 2826 C C . GLU A 1 346 ? 27.677 17.055 -15.617 1.00 46.34 346 GLU A C 1
ATOM 2828 O O . GLU A 1 346 ? 28.861 17.361 -15.695 1.00 46.34 346 GLU A O 1
ATOM 2833 N N . SER A 1 347 ? 27.274 16.037 -14.843 1.00 47.59 347 SER A N 1
ATOM 2834 C CA . SER A 1 347 ? 28.208 15.216 -14.050 1.00 47.59 347 SER A CA 1
ATOM 2835 C C . SER A 1 347 ? 28.761 13.995 -14.793 1.00 47.59 347 SER A C 1
ATOM 2837 O O . SER A 1 347 ? 29.756 13.414 -14.355 1.00 47.59 347 SER A O 1
ATOM 2839 N N . LEU A 1 348 ? 28.127 13.589 -15.899 1.00 50.06 348 LEU A N 1
ATOM 2840 C CA . LEU A 1 348 ? 28.552 12.460 -16.732 1.00 50.06 348 LEU A CA 1
ATOM 2841 C C . LEU A 1 348 ? 29.256 12.889 -18.019 1.00 50.06 348 LEU A C 1
ATOM 2843 O O . LEU A 1 348 ? 29.954 12.056 -18.590 1.00 50.06 348 LEU A O 1
ATOM 2847 N N . ASP A 1 349 ? 29.157 14.149 -18.449 1.00 45.12 349 ASP A N 1
ATOM 2848 C CA . ASP A 1 349 ? 29.948 14.668 -19.575 1.00 45.12 349 ASP A CA 1
ATOM 2849 C C . ASP A 1 349 ? 31.472 14.540 -19.326 1.00 45.12 349 ASP A C 1
ATOM 2851 O O . ASP A 1 349 ? 32.238 14.387 -20.277 1.00 45.12 349 ASP A O 1
ATOM 2855 N N . ASP A 1 350 ? 31.911 14.455 -18.062 1.00 44.28 350 ASP A N 1
ATOM 2856 C CA . ASP A 1 350 ? 33.296 14.124 -17.674 1.00 44.28 350 ASP A CA 1
ATOM 2857 C C . ASP A 1 350 ? 33.650 12.619 -17.802 1.00 44.28 350 ASP A C 1
ATOM 2859 O O . ASP A 1 350 ? 34.824 12.247 -17.767 1.00 44.28 350 ASP A O 1
ATOM 2863 N N . ILE A 1 351 ? 32.660 11.727 -17.948 1.00 50.38 351 ILE A N 1
ATOM 2864 C CA . ILE A 1 351 ? 32.828 10.257 -18.014 1.00 50.38 351 ILE A CA 1
ATOM 2865 C C . ILE A 1 351 ? 32.470 9.692 -19.403 1.00 50.38 351 ILE A C 1
ATOM 2867 O O . ILE A 1 351 ? 33.049 8.685 -19.819 1.00 50.38 351 ILE A O 1
ATOM 2871 N N . ASP A 1 352 ? 31.551 10.329 -20.137 1.00 44.12 352 ASP A N 1
ATOM 2872 C CA . ASP A 1 352 ? 31.004 9.841 -21.412 1.00 44.12 352 ASP A CA 1
ATOM 2873 C C . ASP A 1 352 ? 31.811 10.272 -22.658 1.00 44.12 352 ASP A C 1
ATOM 2875 O O . ASP A 1 352 ? 31.644 9.658 -23.719 1.00 44.12 352 ASP A O 1
ATOM 2879 N N . GLN A 1 353 ? 32.747 11.232 -22.552 1.00 44.19 353 GLN A N 1
ATOM 2880 C CA . GLN A 1 353 ? 33.672 11.580 -23.651 1.00 44.19 353 GLN A CA 1
ATOM 2881 C C . GLN A 1 353 ? 34.376 10.357 -24.282 1.00 44.19 353 GLN A C 1
ATOM 2883 O O . GLN A 1 353 ? 34.303 10.202 -25.504 1.00 44.19 353 GLN A O 1
ATOM 2888 N N . PRO A 1 354 ? 34.972 9.423 -23.512 1.00 43.56 354 PRO A N 1
ATOM 2889 C CA . PRO A 1 354 ? 35.600 8.240 -24.100 1.00 43.56 354 PRO A CA 1
ATOM 2890 C C . PRO A 1 354 ? 34.598 7.204 -24.649 1.00 43.56 354 PRO A C 1
ATOM 2892 O O . PRO A 1 354 ? 34.952 6.414 -25.521 1.00 43.56 354 PRO A O 1
ATOM 2895 N N . ILE A 1 355 ? 33.340 7.172 -24.187 1.00 48.38 355 ILE A N 1
ATOM 2896 C CA . ILE A 1 355 ? 32.354 6.150 -24.605 1.00 48.38 355 ILE A CA 1
ATOM 2897 C C . ILE A 1 355 ? 31.735 6.494 -25.968 1.00 48.38 355 ILE A C 1
ATOM 2899 O O . ILE A 1 355 ? 31.459 5.598 -26.777 1.00 48.38 355 ILE A O 1
ATOM 2903 N N . MET A 1 356 ? 31.550 7.784 -26.257 1.00 40.84 356 MET A N 1
ATOM 2904 C CA . MET A 1 356 ? 31.104 8.232 -27.577 1.00 40.84 356 MET A CA 1
ATOM 2905 C C . MET A 1 356 ? 32.165 8.022 -28.664 1.00 40.84 356 MET A C 1
ATOM 2907 O O . MET A 1 356 ? 31.811 7.611 -29.774 1.00 40.84 356 MET A O 1
ATOM 2911 N N . GLU A 1 357 ? 33.450 8.213 -28.351 1.00 44.47 357 GLU A N 1
ATOM 2912 C CA . GLU A 1 357 ? 34.544 7.940 -29.293 1.00 44.47 357 GLU A CA 1
ATOM 2913 C C . GLU A 1 357 ? 34.615 6.455 -29.672 1.00 44.47 357 GLU A C 1
ATOM 2915 O O . GLU A 1 357 ? 34.632 6.139 -30.864 1.00 44.47 357 GLU A O 1
ATOM 2920 N N . VAL A 1 358 ? 34.522 5.542 -28.697 1.00 49.41 358 VAL A N 1
ATOM 2921 C CA . VAL A 1 358 ? 34.614 4.086 -28.932 1.00 49.41 358 VAL A CA 1
ATOM 2922 C C . VAL A 1 358 ? 33.461 3.563 -29.796 1.00 49.41 358 VAL A C 1
ATOM 2924 O O . VAL A 1 358 ? 33.670 2.742 -30.691 1.00 49.41 358 VAL A O 1
ATOM 2927 N N . ASN A 1 359 ? 32.238 4.063 -29.590 1.00 41.47 359 ASN A N 1
ATOM 2928 C CA . ASN A 1 359 ? 31.102 3.695 -30.440 1.00 41.47 359 ASN A CA 1
ATOM 2929 C C . ASN A 1 359 ? 31.248 4.251 -31.867 1.00 41.47 359 ASN A C 1
ATOM 2931 O O . ASN A 1 359 ? 30.851 3.584 -32.825 1.00 41.47 359 ASN A O 1
ATOM 2935 N N . SER A 1 360 ? 31.848 5.437 -32.028 1.00 48.88 360 SER A N 1
ATOM 2936 C CA . SER A 1 360 ? 32.122 6.023 -33.346 1.00 48.88 360 SER A CA 1
ATOM 2937 C C . SER A 1 360 ? 33.222 5.271 -34.108 1.00 48.88 360 SER A C 1
ATOM 2939 O O . SER A 1 360 ? 33.108 5.072 -35.318 1.00 48.88 360 SER A O 1
ATOM 2941 N N . GLU A 1 361 ? 34.246 4.783 -33.404 1.00 47.16 361 GLU A N 1
ATOM 2942 C CA . GLU A 1 361 ? 35.361 4.027 -33.976 1.00 47.16 361 GLU A CA 1
ATOM 2943 C C . GLU A 1 361 ? 34.913 2.622 -34.403 1.00 47.16 361 GLU A C 1
ATOM 2945 O O . GLU A 1 361 ? 35.186 2.192 -35.524 1.00 47.16 361 GLU A O 1
ATOM 2950 N N . PHE A 1 362 ? 34.083 1.957 -33.591 1.00 45.44 362 PHE A N 1
ATOM 2951 C CA . PHE A 1 362 ? 33.464 0.675 -33.946 1.00 45.44 362 PHE A CA 1
ATOM 2952 C C . PHE A 1 362 ? 32.520 0.793 -35.163 1.00 45.44 362 PHE A C 1
ATOM 2954 O O . PHE A 1 362 ? 32.466 -0.093 -36.022 1.00 45.44 362 PHE A O 1
ATOM 2961 N N . LEU A 1 363 ? 31.807 1.919 -35.294 1.00 46.75 363 LEU A N 1
ATOM 2962 C CA . LEU A 1 363 ? 30.983 2.242 -36.469 1.00 46.75 363 LEU A CA 1
ATOM 2963 C C . LEU A 1 363 ? 31.811 2.576 -37.725 1.00 46.75 363 LEU A C 1
ATOM 2965 O O . LEU A 1 363 ? 31.340 2.334 -38.838 1.00 46.75 363 LEU A O 1
ATOM 2969 N N . ARG A 1 364 ? 33.037 3.098 -37.581 1.00 50.44 364 ARG A N 1
ATOM 2970 C CA . ARG A 1 364 ? 33.976 3.284 -38.706 1.00 50.44 364 ARG A CA 1
ATOM 2971 C C . ARG A 1 364 ? 34.568 1.947 -39.159 1.00 50.44 364 ARG A C 1
ATOM 2973 O O . ARG A 1 364 ? 34.466 1.620 -40.337 1.00 50.44 364 ARG A O 1
ATOM 2980 N N . MET A 1 365 ? 35.028 1.107 -38.229 1.00 45.66 365 MET A N 1
ATOM 2981 C CA . MET A 1 365 ? 35.592 -0.218 -38.547 1.00 45.66 365 MET A CA 1
ATOM 2982 C C . MET A 1 365 ? 34.588 -1.168 -39.226 1.00 45.66 365 MET A C 1
ATOM 2984 O O . MET A 1 365 ? 34.966 -2.005 -40.047 1.00 45.66 365 MET A O 1
ATOM 2988 N N . THR A 1 366 ? 33.294 -1.037 -38.918 1.00 47.00 366 THR A N 1
ATOM 2989 C CA . THR A 1 366 ? 32.220 -1.826 -39.555 1.00 47.00 366 THR A CA 1
ATOM 2990 C C . THR A 1 366 ? 31.787 -1.292 -40.924 1.00 47.00 366 THR A C 1
ATOM 2992 O O . THR A 1 366 ? 31.202 -2.039 -41.712 1.00 47.00 366 THR A O 1
ATOM 2995 N N . LYS A 1 367 ? 32.091 -0.027 -41.247 1.00 47.59 367 LYS A N 1
ATOM 2996 C CA . LYS A 1 367 ? 31.949 0.517 -42.607 1.00 47.59 367 LYS A CA 1
ATOM 2997 C C . LYS A 1 367 ? 33.102 0.086 -43.511 1.00 47.59 367 LYS A C 1
ATOM 2999 O O . LYS A 1 367 ? 32.844 -0.284 -44.652 1.00 47.59 367 LYS A O 1
ATOM 3004 N N . ASP A 1 368 ? 34.321 0.035 -42.981 1.00 46.97 368 ASP A N 1
ATOM 3005 C CA . ASP A 1 368 ? 35.517 -0.324 -43.758 1.00 46.97 368 ASP A CA 1
ATOM 3006 C C . ASP A 1 368 ? 35.585 -1.826 -44.101 1.00 46.97 368 ASP A C 1
ATOM 3008 O O . ASP A 1 368 ? 36.236 -2.229 -45.060 1.00 46.97 368 ASP A O 1
ATOM 3012 N N . THR A 1 369 ? 34.845 -2.678 -43.384 1.00 46.41 369 THR A N 1
ATOM 3013 C CA . THR A 1 369 ? 34.760 -4.126 -43.661 1.00 46.41 369 THR A CA 1
ATOM 3014 C C . THR A 1 369 ? 33.713 -4.515 -44.712 1.00 46.41 369 THR A C 1
ATOM 3016 O O . THR A 1 369 ? 33.618 -5.690 -45.063 1.00 46.41 369 THR A O 1
ATOM 3019 N N . LYS A 1 370 ? 32.950 -3.559 -45.264 1.00 43.28 370 LYS A N 1
ATOM 3020 C CA . LYS A 1 370 ? 31.988 -3.806 -46.359 1.00 43.28 370 LYS A CA 1
ATOM 3021 C C . LYS A 1 370 ? 32.543 -3.537 -47.764 1.00 43.28 370 LYS A C 1
ATOM 3023 O O . LYS A 1 370 ? 31.771 -3.531 -48.715 1.00 43.28 370 LYS A O 1
ATOM 3028 N N . GLN A 1 371 ? 33.855 -3.358 -47.912 1.00 40.16 371 GLN A N 1
ATOM 3029 C CA . GLN A 1 371 ? 34.500 -3.082 -49.200 1.00 40.16 371 GLN A CA 1
ATOM 3030 C C . GLN A 1 371 ? 35.319 -4.279 -49.715 1.00 40.16 371 GLN A C 1
ATOM 3032 O O . GLN A 1 371 ? 36.481 -4.148 -50.080 1.00 40.16 371 GLN A O 1
ATOM 3037 N N . PHE A 1 372 ? 34.706 -5.464 -49.720 1.00 35.38 372 PHE A N 1
ATOM 3038 C CA . PHE A 1 372 ? 35.205 -6.628 -50.456 1.00 35.38 372 PHE A CA 1
ATOM 3039 C C . PHE A 1 372 ? 34.065 -7.159 -51.331 1.00 35.38 372 PHE A C 1
ATOM 3041 O O . PHE A 1 372 ? 33.327 -8.063 -50.940 1.00 35.38 372 PHE A O 1
ATOM 3048 N N . ASP A 1 373 ? 33.902 -6.542 -52.500 1.00 39.34 373 ASP A N 1
ATOM 3049 C CA . ASP A 1 373 ? 33.204 -7.161 -53.626 1.00 39.34 373 ASP A CA 1
ATOM 3050 C C . ASP A 1 373 ? 34.120 -8.251 -54.204 1.00 39.34 373 ASP A C 1
ATOM 3052 O O . ASP A 1 373 ? 35.281 -7.965 -54.511 1.00 39.34 373 ASP A O 1
ATOM 3056 N N . PRO A 1 374 ? 33.661 -9.503 -54.367 1.00 37.59 374 PRO A N 1
ATOM 3057 C CA . PRO A 1 374 ? 34.352 -10.442 -55.228 1.00 37.59 374 PRO A CA 1
ATOM 3058 C C . PRO A 1 374 ? 34.005 -10.083 -56.678 1.00 37.59 374 PRO A C 1
ATOM 3060 O O . PRO A 1 374 ? 32.884 -10.320 -57.131 1.00 37.59 374 PRO A O 1
ATOM 3063 N N . GLU A 1 375 ? 34.961 -9.490 -57.394 1.00 36.25 375 GLU A N 1
ATOM 3064 C CA . GLU A 1 375 ? 34.878 -9.307 -58.843 1.00 36.25 375 GLU A CA 1
ATOM 3065 C C . GLU A 1 375 ? 34.603 -10.654 -59.528 1.00 36.25 375 GLU A C 1
ATOM 3067 O O . GLU A 1 375 ? 35.353 -11.626 -59.403 1.00 36.25 375 GLU A O 1
ATOM 3072 N N . ILE A 1 376 ? 33.486 -10.690 -60.249 1.00 41.69 376 ILE A N 1
ATOM 3073 C CA . ILE A 1 376 ? 33.137 -11.713 -61.227 1.00 41.69 376 ILE A CA 1
ATOM 3074 C C . ILE A 1 376 ? 34.081 -11.513 -62.416 1.00 41.69 376 ILE A C 1
ATOM 3076 O O . ILE A 1 376 ? 33.986 -10.508 -63.115 1.00 41.69 376 ILE A O 1
ATOM 3080 N N . GLY A 1 377 ? 35.000 -12.454 -62.629 1.00 33.62 377 GLY A N 1
ATOM 3081 C CA . GLY A 1 377 ? 35.839 -12.505 -63.824 1.00 33.62 377 GLY A CA 1
ATOM 3082 C C . GLY A 1 377 ? 35.216 -13.394 -64.898 1.00 33.62 377 GLY A C 1
ATOM 3083 O O . GLY A 1 377 ? 35.351 -14.615 -64.832 1.00 33.62 377 GLY A O 1
ATOM 3084 N N . GLU A 1 378 ? 34.560 -12.780 -65.882 1.00 37.56 378 GLU A N 1
ATOM 3085 C CA . GLU A 1 378 ? 34.390 -13.336 -67.231 1.00 37.56 378 GLU A CA 1
ATOM 3086 C C . GLU A 1 378 ? 35.582 -12.880 -68.093 1.00 37.56 378 GLU A C 1
ATOM 3088 O O . GLU A 1 378 ? 35.822 -11.681 -68.201 1.00 37.56 378 GLU A O 1
ATOM 3093 N N . ASP A 1 379 ? 36.376 -13.824 -68.622 1.00 35.22 379 ASP A N 1
ATOM 3094 C CA . ASP A 1 379 ? 36.659 -13.979 -70.066 1.00 35.22 379 ASP A CA 1
ATOM 3095 C C . ASP A 1 379 ? 37.844 -14.939 -70.364 1.00 35.22 379 ASP A C 1
ATOM 3097 O O . ASP A 1 379 ? 38.988 -14.683 -69.998 1.00 35.22 379 ASP A O 1
ATOM 3101 N N . SER A 1 380 ? 37.492 -16.070 -71.002 1.00 33.78 380 SER A N 1
ATOM 3102 C CA . SER A 1 380 ? 38.012 -16.757 -72.220 1.00 33.78 380 SER A CA 1
ATOM 3103 C C . SER A 1 380 ? 39.466 -16.533 -72.721 1.00 33.78 380 SER A C 1
ATOM 3105 O O . SER A 1 380 ? 40.011 -15.453 -72.511 1.00 33.78 380 SER A O 1
ATOM 3107 N N . PRO A 1 381 ? 40.092 -17.454 -73.505 1.00 47.78 381 PRO A N 1
ATOM 3108 C CA . PRO A 1 381 ? 39.510 -18.511 -74.357 1.00 47.78 381 PRO A CA 1
ATOM 3109 C C . PRO A 1 381 ? 39.904 -19.965 -74.050 1.00 47.78 381 PRO A C 1
ATOM 3111 O O . PRO A 1 381 ? 41.006 -20.214 -73.511 1.00 47.78 381 PRO A O 1
#

Mean predicted aligned error: 14.86 Å

Sequence (381 aa):
MDDQNDKIIIDEDFEDTEKNVLDSYRIPTRRTEKDNENEPLLHKKRTNSSSKTCFRSMGSADGNNGSRSVFNYLPVIFALFVFSVIYGSFFVYNLKPAINQDLAHYGVLSDRIICHTLFIHLFLFLQLVSYVLCMYKNPGNIPDTLEWNLNNKDVNTTSVVYETKRSGARRFCKWCSKFKPDRTHHCKNCGTCVLKMDHHCPWANNCIGWRNYKYFYLTTLYSDVISIYIAILLFPTVRQFLNNPLTSFGDLVVIIVAEVLGVVLGLVLTCFLLFHTWLICENFTTIEFCEKYSGSKHNMDESIWSLGLYNNLKSVLGNNLLLWLIPYDNRKEKGIEFKRGERTLESLDDIDQPIMEVNSEFLRMTKDTKQFDPEIGEDSP

Organism: Theileria annulata (NCBI:txid5874)

Solvent-accessible surface area (backbone atoms only — not comparable to full-atom values): 22854 Å² total; per-residue (Å²): 142,77,92,83,83,86,76,84,82,76,77,81,79,71,65,67,67,63,63,67,63,64,68,79,73,69,74,87,75,82,81,83,78,79,90,78,87,90,87,84,88,80,91,76,92,78,84,88,79,85,85,76,82,77,84,72,83,79,75,78,93,76,83,84,74,66,76,76,54,73,72,57,44,48,50,34,54,50,51,54,48,52,53,49,47,34,52,49,47,41,38,65,70,43,53,49,53,52,52,52,51,31,36,72,76,68,72,45,78,48,72,66,58,52,51,55,52,53,50,55,53,51,42,50,50,52,20,51,53,9,43,52,43,23,38,67,38,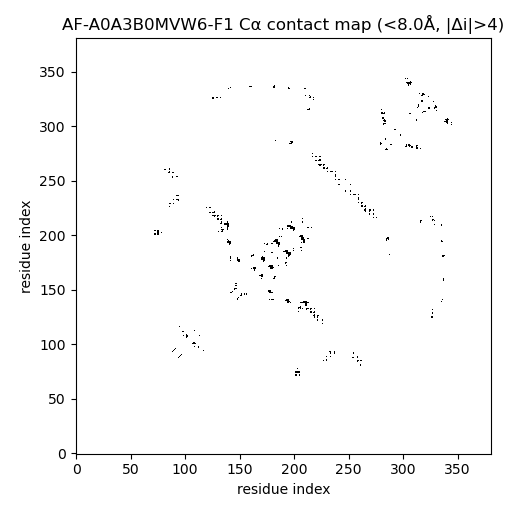68,21,36,65,76,67,97,43,71,87,33,32,63,91,50,88,82,65,84,67,86,71,82,73,84,64,54,40,100,83,68,44,78,36,66,36,86,88,74,52,25,50,45,49,46,65,40,43,73,39,78,92,76,72,43,47,24,19,42,34,36,51,77,37,56,66,44,61,29,52,35,9,56,66,14,41,49,22,44,51,45,21,46,50,34,48,23,54,51,24,44,53,48,28,66,65,40,48,62,50,49,54,52,50,74,72,36,91,83,55,51,71,67,59,54,51,53,50,50,52,28,40,53,51,20,46,54,50,16,55,55,37,45,57,52,45,52,51,52,48,49,30,33,49,40,40,48,38,62,45,58,49,50,59,50,71,73,41,100,61,86,70,88,67,78,45,56,49,29,62,51,54,68,51,22,42,35,75,57,39,20,82,47,76,91,36,47,92,39,86,55,86,69,63,85,75,86,48,57,71,80,68,68,20,73,79,46,50,75,70,37,59,84,66,45,60,66,57,57,51,53,56,52,49,55,56,49,58,62,56,68,69,70,76,73,78,83,80,83,82,87,78,88,135